Protein AF-A0A8J7TK59-F1 (afdb_monomer)

pLDDT: mean 72.71, std 17.22, range [33.66, 96.94]

Radius of gyration: 36.82 Å; Cα contacts (8 Å, |Δi|>4): 904; chains: 1; bounding box: 56×66×122 Å

Secondary structure (DSSP, 8-state):
-HHHHHHHHHHHHHHHHHHHTTS-GGG------EEEEEETTS-BSS-S-BSEE---BTTEEEEEEES-EEE-GGG-EEE-S-EEEEEEETTS-B----SSPBPS--BTTEEEEEETTEEEEEETTS-EEEEEEESEE---BTTEEEEEEESS--SSSSS--TTTEEEEEEETT--EEEEEEES-BPPPBTTEEEEEETTEEEEEETT--EEEEEEES-B---BTTEEEETTEEEETT--EEEETT-TTBPPPBTTBEEEEETTEEEEE-TT--B-S--BSEEPPPBTTEEEEEETTEEEEEETTS-EEEEEEESEEPPPBTTEEEEE-TTS-EEEEETT--EEEE---TTEEEEETTEEEEEESHHHHHHHHHHHHHHHHHHHHHHHHHHHHHHHHH---HHHHHHHHHHHHHHHHHHSS---S-THHHHHHHHHHHHHHHHHHHHHHHTT-HHHHHHHHHHHHHH-

Solvent-accessible surface area (backbone atoms only — not comparable to full-atom values): 25624 Å² total; per-residue (Å²): 109,72,70,60,53,54,49,51,52,53,48,50,51,54,53,49,55,55,50,64,75,60,62,72,76,86,81,65,87,78,89,62,48,29,22,20,40,28,35,61,81,69,50,68,43,36,69,72,66,22,69,42,65,53,47,47,54,92,60,33,18,51,34,32,32,65,76,29,85,40,64,57,59,99,81,42,74,41,74,66,52,72,67,28,37,32,38,30,39,84,74,38,50,76,38,38,88,40,86,46,59,63,50,89,58,63,27,90,67,34,31,42,34,48,53,96,80,16,29,23,32,24,38,64,82,50,48,73,62,26,74,58,76,26,59,41,71,48,51,42,27,90,68,33,21,46,36,25,46,56,89,64,89,64,86,88,57,82,74,88,54,73,87,68,20,29,28,24,28,23,38,85,76,58,49,75,61,25,71,68,73,30,64,41,68,53,66,41,27,95,62,34,21,42,33,42,47,96,83,15,37,20,30,23,38,80,75,55,50,76,62,27,76,55,74,30,82,45,74,53,69,46,38,88,66,30,28,48,37,69,66,17,35,20,40,82,74,59,50,77,77,41,60,35,90,58,70,49,51,50,76,56,29,89,59,26,27,41,35,55,55,97,82,24,28,27,42,23,40,82,83,68,45,76,47,36,71,75,24,71,38,64,53,70,43,33,94,62,30,22,36,34,24,54,96,78,19,23,22,30,25,37,86,65,46,47,75,60,27,72,61,62,18,64,41,68,48,70,46,39,97,69,32,27,47,33,24,39,81,89,68,50,42,28,33,21,39,84,70,59,49,76,74,31,71,62,81,58,99,48,66,38,52,75,28,83,59,33,24,32,36,59,42,63,68,62,67,56,52,60,45,49,55,54,47,66,64,48,51,56,57,55,50,50,53,52,49,50,51,53,50,53,54,48,57,72,73,51,84,56,67,69,62,48,54,57,49,51,56,48,54,52,50,50,50,55,63,68,64,52,79,88,79,83,62,82,62,58,64,56,54,48,50,46,56,69,57,59,62,48,52,52,60,53,50,49,56,54,51,66,66,37,68,70,50,47,52,52,50,51,56,51,50,70,71,69,112

Structure (mmCIF, N/CA/C/O backbone):
data_AF-A0A8J7TK59-F1
#
_entry.id   AF-A0A8J7TK59-F1
#
loop_
_atom_site.group_PDB
_atom_site.id
_atom_site.type_symbol
_atom_site.label_atom_id
_atom_site.label_alt_id
_atom_site.label_comp_id
_atom_site.label_asym_id
_atom_site.label_entity_id
_atom_site.label_seq_id
_atom_site.pdbx_PDB_ins_code
_atom_site.Cartn_x
_atom_site.Cartn_y
_atom_site.Cartn_z
_atom_site.occupancy
_atom_site.B_iso_or_equiv
_atom_site.auth_seq_id
_atom_site.auth_comp_id
_atom_site.auth_asym_id
_atom_site.auth_atom_id
_atom_site.pdbx_PDB_model_num
ATOM 1 N N . MET A 1 1 ? 12.056 44.825 66.650 1.00 43.44 1 MET A N 1
ATOM 2 C CA . MET A 1 1 ? 11.332 45.391 65.487 1.00 43.44 1 MET A CA 1
ATOM 3 C C . MET A 1 1 ? 11.874 44.882 64.151 1.00 43.44 1 MET A C 1
ATOM 5 O O . MET A 1 1 ? 11.138 44.172 63.486 1.00 43.44 1 MET A O 1
ATOM 9 N N . LYS A 1 2 ? 13.148 45.125 63.789 1.00 44.06 2 LYS A N 1
ATOM 10 C CA . LYS A 1 2 ? 13.740 44.649 62.512 1.00 44.06 2 LYS A CA 1
ATOM 11 C C . LYS A 1 2 ? 13.601 43.130 62.284 1.00 44.06 2 LYS A C 1
ATOM 13 O O . LYS A 1 2 ? 13.221 42.706 61.205 1.00 44.06 2 LYS A O 1
ATOM 18 N N . LEU A 1 3 ? 13.799 42.335 63.336 1.00 49.69 3 LEU A N 1
ATOM 19 C CA . LEU A 1 3 ? 13.636 40.874 63.327 1.00 49.69 3 LEU A CA 1
ATOM 20 C C . LEU A 1 3 ? 12.221 40.398 62.946 1.00 49.69 3 LEU A C 1
ATOM 22 O O . LEU A 1 3 ? 12.056 39.435 62.210 1.00 49.69 3 LEU A O 1
ATOM 26 N N . VAL A 1 4 ? 11.203 41.083 63.474 1.00 52.66 4 VAL A N 1
ATOM 27 C CA . VAL A 1 4 ? 9.786 40.732 63.289 1.00 52.66 4 VAL A CA 1
ATOM 28 C C . VAL A 1 4 ? 9.344 41.085 61.871 1.00 52.66 4 VAL A C 1
ATOM 30 O O . VAL A 1 4 ? 8.589 40.338 61.262 1.00 52.66 4 VAL A O 1
ATOM 33 N N . LEU A 1 5 ? 9.874 42.181 61.320 1.00 51.56 5 LEU A N 1
ATOM 34 C CA . LEU A 1 5 ? 9.597 42.608 59.951 1.00 51.56 5 LEU A CA 1
ATOM 35 C C . LEU A 1 5 ? 10.184 41.633 58.916 1.00 51.56 5 LEU A C 1
ATOM 37 O O . LEU A 1 5 ? 9.492 41.234 57.986 1.00 51.56 5 LEU A O 1
ATOM 41 N N . VAL A 1 6 ? 11.434 41.198 59.119 1.00 54.28 6 VAL A N 1
ATOM 42 C CA . VAL A 1 6 ? 12.092 40.185 58.271 1.00 54.28 6 VAL A CA 1
ATOM 43 C C . VAL A 1 6 ? 11.335 38.857 58.324 1.00 54.28 6 VAL A C 1
ATOM 45 O O . VAL A 1 6 ? 11.141 38.214 57.296 1.00 54.28 6 VAL A O 1
ATOM 48 N N . PHE A 1 7 ? 10.840 38.479 59.504 1.00 57.12 7 PHE A N 1
ATOM 49 C CA . PHE A 1 7 ? 10.027 37.279 59.673 1.00 57.12 7 PHE A CA 1
ATOM 50 C C . PHE A 1 7 ? 8.679 37.367 58.940 1.00 57.12 7 PHE A C 1
ATOM 52 O O . PHE A 1 7 ? 8.308 36.432 58.236 1.00 57.12 7 PHE A O 1
ATOM 59 N N . CYS A 1 8 ? 7.979 38.503 59.032 1.00 55.12 8 CYS A N 1
ATOM 60 C CA . CYS A 1 8 ? 6.716 38.708 58.315 1.00 55.12 8 CYS A CA 1
ATOM 61 C C . CYS A 1 8 ? 6.911 38.669 56.792 1.00 55.12 8 CYS A C 1
ATOM 63 O O . CYS A 1 8 ? 6.083 38.096 56.092 1.00 55.12 8 CYS A O 1
ATOM 65 N N . LEU A 1 9 ? 8.020 39.215 56.281 1.00 54.69 9 LEU A N 1
ATOM 66 C CA . LEU A 1 9 ? 8.348 39.190 54.852 1.00 54.69 9 LEU A CA 1
ATOM 67 C C . LEU A 1 9 ? 8.681 37.778 54.353 1.00 54.69 9 LEU A C 1
ATOM 69 O O . LEU A 1 9 ? 8.160 37.361 53.322 1.00 54.69 9 LEU A O 1
ATOM 73 N N . LEU A 1 10 ? 9.488 37.017 55.101 1.00 54.06 10 LEU A N 1
ATOM 74 C CA . LEU A 1 10 ? 9.803 35.620 54.771 1.00 54.06 10 LEU A CA 1
ATOM 75 C C . LEU A 1 10 ? 8.553 34.732 54.800 1.00 54.06 10 LEU A C 1
ATOM 77 O O . LEU A 1 10 ? 8.384 33.871 53.940 1.00 54.06 10 LEU A O 1
ATOM 81 N N . PHE A 1 11 ? 7.651 34.963 55.755 1.00 55.38 11 PHE A N 1
ATOM 82 C CA . PHE A 1 11 ? 6.410 34.202 55.874 1.00 55.38 11 PHE A CA 1
ATOM 83 C C . PHE A 1 11 ? 5.372 34.585 54.808 1.00 55.38 11 PHE A C 1
ATOM 85 O O . PHE A 1 11 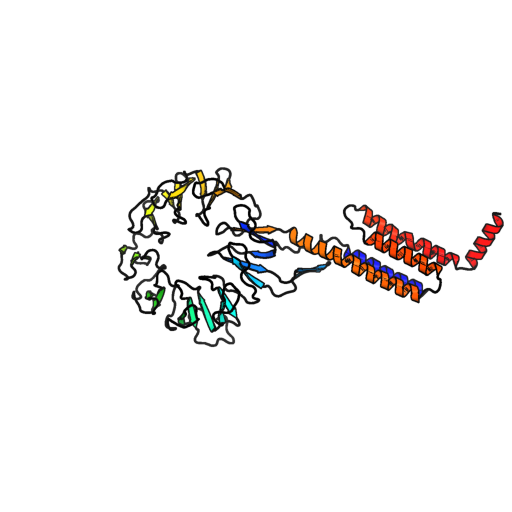? 4.683 33.712 54.276 1.00 55.38 11 PHE A O 1
ATOM 92 N N . PHE A 1 12 ? 5.287 35.869 54.445 1.00 54.84 12 PHE A N 1
ATOM 93 C CA . PHE A 1 12 ? 4.460 36.329 53.328 1.00 54.84 12 PHE A CA 1
ATOM 94 C C . PHE A 1 12 ? 4.960 35.746 52.004 1.00 54.84 12 PHE A C 1
ATOM 96 O O . PHE A 1 12 ? 4.158 35.276 51.198 1.00 54.84 12 PHE A O 1
ATOM 103 N N . TRP A 1 13 ? 6.281 35.688 51.813 1.00 53.78 13 TRP A N 1
ATOM 104 C CA . TRP A 1 13 ? 6.897 35.026 50.667 1.00 53.78 13 TRP A CA 1
ATOM 105 C C . TRP A 1 13 ? 6.567 33.525 50.639 1.00 53.78 13 TRP A C 1
ATOM 107 O O . TRP A 1 13 ? 6.050 33.037 49.637 1.00 53.78 13 TRP A O 1
ATOM 117 N N . TYR A 1 14 ? 6.731 32.813 51.759 1.00 57.09 14 TYR A N 1
ATOM 118 C CA . TYR A 1 14 ? 6.388 31.388 51.878 1.00 57.09 14 TYR A CA 1
ATOM 119 C C . TYR A 1 14 ? 4.900 31.099 51.596 1.00 57.09 14 TYR A C 1
ATOM 121 O O . TYR A 1 14 ? 4.562 30.174 50.853 1.00 57.09 14 TYR A O 1
ATOM 129 N N . SER A 1 15 ? 3.996 31.924 52.129 1.00 53.66 15 SER A N 1
ATOM 130 C CA . SER A 1 15 ? 2.544 31.784 51.931 1.00 53.66 15 SER A CA 1
ATOM 131 C C . SER A 1 15 ? 2.112 32.122 50.499 1.00 53.66 15 SER A C 1
ATOM 133 O O . SER A 1 15 ? 1.221 31.480 49.948 1.00 53.66 15 SER A O 1
ATOM 135 N N . SER A 1 16 ? 2.770 33.093 49.861 1.00 54.03 16 SER A N 1
ATOM 136 C CA . SER A 1 16 ? 2.490 33.474 48.470 1.00 54.03 16 SER A CA 1
ATOM 137 C C . SER A 1 16 ? 2.977 32.412 47.485 1.00 54.03 16 SER A C 1
ATOM 139 O O . SER A 1 16 ? 2.253 32.057 46.559 1.00 54.03 16 SER A O 1
ATOM 141 N N . VAL A 1 17 ? 4.169 31.846 47.713 1.00 53.25 17 VAL A N 1
ATOM 142 C CA . VAL A 1 17 ? 4.725 30.755 46.896 1.00 53.25 17 VAL A CA 1
ATOM 143 C C . VAL A 1 17 ? 3.859 29.497 47.009 1.00 53.25 17 VAL A C 1
ATOM 145 O O . VAL A 1 17 ? 3.534 28.880 45.999 1.00 53.25 17 VAL A O 1
ATOM 148 N N . THR A 1 18 ? 3.408 29.144 48.214 1.00 54.31 18 THR A N 1
ATOM 149 C CA . THR A 1 18 ? 2.522 27.983 48.420 1.00 54.31 18 THR A CA 1
ATOM 150 C C . THR A 1 18 ? 1.112 28.184 47.850 1.00 54.31 18 THR A C 1
ATOM 152 O O . THR A 1 18 ? 0.514 27.218 47.377 1.00 54.31 18 THR A O 1
ATOM 155 N N . ALA A 1 19 ? 0.592 29.417 47.825 1.00 51.59 19 ALA A N 1
ATOM 156 C CA . ALA A 1 19 ? -0.674 29.747 47.165 1.00 51.59 19 ALA A CA 1
ATOM 157 C C . ALA A 1 19 ? -0.572 29.710 45.627 1.00 51.59 19 ALA A C 1
ATOM 159 O O . ALA A 1 19 ? -1.457 29.159 44.975 1.00 51.59 19 ALA A O 1
ATOM 160 N N . LEU A 1 20 ? 0.524 30.220 45.048 1.00 48.91 20 LEU A N 1
ATOM 161 C CA . LEU A 1 20 ? 0.824 30.126 43.610 1.00 48.91 20 LEU A CA 1
ATOM 162 C C . LEU A 1 20 ? 0.956 28.671 43.139 1.00 48.91 20 LEU A C 1
ATOM 164 O O . LEU A 1 20 ? 0.473 28.329 42.065 1.00 48.91 20 LEU A O 1
ATOM 168 N N . LEU A 1 21 ? 1.534 27.800 43.971 1.00 48.62 21 LEU A N 1
ATOM 169 C CA . LEU A 1 21 ? 1.626 26.358 43.710 1.00 48.62 21 LEU A CA 1
ATOM 170 C C . LEU A 1 21 ? 0.269 25.622 43.785 1.00 48.62 21 LEU A C 1
ATOM 172 O O . LEU A 1 21 ? 0.202 24.462 43.389 1.00 48.62 21 LEU A O 1
ATOM 176 N N . ARG A 1 22 ? -0.804 26.259 44.289 1.00 47.47 22 ARG A N 1
ATOM 177 C CA . ARG A 1 22 ? -2.149 25.668 44.459 1.00 47.47 22 ARG A CA 1
ATOM 178 C C . ARG A 1 22 ? -3.231 26.255 43.543 1.00 47.47 22 ARG A C 1
ATOM 180 O O . ARG A 1 22 ? -4.378 25.818 43.644 1.00 47.47 22 ARG A O 1
ATOM 187 N N . VAL A 1 23 ? -2.918 27.216 42.665 1.00 42.31 23 VAL A N 1
ATOM 188 C CA . VAL A 1 23 ? -3.900 27.698 41.675 1.00 42.31 23 VAL A CA 1
ATOM 189 C C . VAL A 1 23 ? -4.293 26.512 40.785 1.00 42.31 23 VAL A C 1
ATOM 191 O O . VAL A 1 23 ? -3.411 25.889 40.191 1.00 42.31 23 VAL A O 1
ATOM 194 N N . PRO A 1 24 ? -5.585 26.140 40.718 1.00 42.38 24 PRO A N 1
ATOM 195 C CA . PRO A 1 24 ? -6.001 24.952 39.994 1.00 42.38 24 PRO A CA 1
ATOM 196 C C . PRO A 1 24 ? -5.678 25.111 38.507 1.00 42.38 24 PRO A C 1
ATOM 198 O O . PRO A 1 24 ? -5.988 26.135 37.900 1.00 42.38 24 PRO A O 1
ATOM 201 N N . TYR A 1 25 ? -5.105 24.050 37.936 1.00 41.88 25 TYR A N 1
ATOM 202 C CA . TYR A 1 25 ? -4.754 23.804 36.527 1.00 41.88 25 TYR A CA 1
ATOM 203 C C . TYR A 1 25 ? -5.857 24.100 35.479 1.00 41.88 25 TYR A C 1
ATOM 205 O O . TYR A 1 25 ? -5.660 23.856 34.294 1.00 41.88 25 TYR A O 1
ATOM 213 N N . ALA A 1 26 ? -7.014 24.635 35.873 1.00 36.47 26 ALA A N 1
ATOM 214 C CA . ALA A 1 26 ? -8.166 24.900 35.014 1.00 36.47 26 ALA A CA 1
ATOM 215 C C . ALA A 1 26 ? -7.956 26.032 33.984 1.00 36.47 26 ALA A C 1
ATOM 217 O O . ALA A 1 26 ? -8.825 26.239 33.144 1.00 36.47 26 ALA A O 1
ATOM 218 N N . LEU A 1 27 ? -6.835 26.763 34.030 1.00 33.66 27 LEU A N 1
ATOM 219 C CA . LEU A 1 27 ? -6.579 27.925 33.165 1.00 33.66 27 LEU A CA 1
ATOM 220 C C . LEU A 1 27 ? -5.544 27.704 32.049 1.00 33.66 27 LEU A C 1
ATOM 222 O O . LEU A 1 27 ? -5.349 28.614 31.250 1.00 33.66 27 LEU A O 1
ATOM 226 N N . TYR A 1 28 ? -4.918 26.526 31.934 1.00 38.47 28 TYR A N 1
ATOM 227 C CA . TYR A 1 28 ? -3.911 26.281 30.892 1.00 38.47 28 TYR A CA 1
ATOM 228 C C . TYR A 1 28 ? -4.247 25.059 30.032 1.00 38.47 28 TYR A C 1
ATOM 230 O O . TYR A 1 28 ? -4.116 23.907 30.445 1.00 38.47 28 TYR A O 1
ATOM 238 N N . SER A 1 29 ? -4.688 25.337 28.803 1.00 37.12 29 SER A N 1
ATOM 239 C CA . SER A 1 29 ? -4.920 24.349 27.754 1.00 37.12 29 SER A CA 1
ATOM 240 C C . SER A 1 29 ? -3.587 23.866 27.168 1.00 37.12 29 SER A C 1
ATOM 242 O O . SER A 1 29 ? -3.013 24.527 26.303 1.00 37.12 29 SER A O 1
ATOM 244 N N . ALA A 1 30 ? -3.110 22.695 27.586 1.00 43.00 30 ALA A N 1
ATOM 245 C CA . ALA A 1 30 ? -2.263 21.875 26.723 1.00 43.00 30 ALA A CA 1
ATOM 246 C C . ALA A 1 30 ? -3.209 20.991 25.901 1.00 43.00 30 ALA A C 1
ATOM 248 O O . ALA A 1 30 ? -3.801 20.038 26.399 1.00 43.00 30 ALA A O 1
ATOM 249 N N . ASN A 1 31 ? -3.449 21.408 24.664 1.00 44.69 31 ASN A N 1
ATOM 250 C CA . ASN A 1 31 ? -4.482 20.900 23.769 1.00 44.69 31 ASN A CA 1
ATOM 251 C C . ASN A 1 31 ? -4.039 19.607 23.057 1.00 44.69 31 ASN A C 1
ATOM 253 O O . ASN A 1 31 ? -4.184 19.492 21.844 1.00 44.69 31 ASN A O 1
ATOM 257 N N . GLU A 1 32 ? -3.427 18.659 23.766 1.00 55.81 32 GLU A N 1
ATOM 258 C CA . GLU A 1 32 ? -2.645 17.607 23.108 1.00 55.81 32 GLU A CA 1
ATOM 259 C C . GLU A 1 32 ? -3.123 16.209 23.514 1.00 55.81 32 GLU A C 1
ATOM 261 O O . GLU A 1 32 ? -3.027 15.789 24.666 1.00 55.81 32 GLU A O 1
ATOM 266 N N . ASN A 1 33 ? -3.694 15.509 22.534 1.00 67.06 33 ASN A N 1
ATOM 267 C CA . ASN A 1 33 ? -4.058 14.101 22.610 1.00 67.06 33 ASN A CA 1
ATOM 268 C C . ASN A 1 33 ? -2.782 13.247 22.626 1.00 67.06 33 ASN A C 1
ATOM 270 O O . ASN A 1 33 ? -1.938 13.417 21.748 1.00 67.06 33 ASN A O 1
ATOM 274 N N . LEU A 1 34 ? -2.667 12.295 23.557 1.00 73.44 34 LEU A N 1
ATOM 275 C CA . LEU A 1 34 ? -1.731 11.183 23.381 1.00 73.44 34 LEU A CA 1
ATOM 276 C C . LEU A 1 34 ? -2.402 10.114 22.529 1.00 73.44 34 LEU A C 1
ATOM 278 O O . LEU A 1 34 ? -3.575 9.804 22.742 1.00 73.44 34 LEU A O 1
ATOM 282 N N . TYR A 1 35 ? -1.651 9.542 21.597 1.00 78.69 35 TYR A N 1
ATOM 283 C CA . TYR A 1 35 ? -2.117 8.493 20.703 1.00 78.69 35 TYR A CA 1
ATOM 284 C C . TYR A 1 35 ? -1.553 7.130 21.108 1.00 78.69 35 TYR A C 1
ATOM 286 O O . TYR A 1 35 ? -0.408 7.006 21.561 1.00 78.69 35 TYR A O 1
ATOM 294 N N . ALA A 1 36 ? -2.373 6.104 20.914 1.00 80.56 36 ALA A N 1
ATOM 295 C CA . ALA A 1 36 ? -2.011 4.695 20.968 1.00 80.56 36 ALA A CA 1
ATOM 296 C C . ALA A 1 36 ? -2.589 3.978 19.749 1.00 80.56 36 ALA A C 1
ATOM 298 O O . ALA A 1 36 ? -3.658 4.349 19.269 1.00 80.56 36 ALA A O 1
ATOM 299 N N . TYR A 1 37 ? -1.930 2.920 19.291 1.00 82.69 37 TYR A N 1
ATOM 300 C CA . TYR A 1 37 ? -2.506 2.036 18.292 1.00 82.69 37 TYR A CA 1
ATOM 301 C C . TYR A 1 37 ? -3.281 0.910 18.947 1.00 82.69 37 TYR A C 1
ATOM 303 O O . TYR A 1 37 ? -2.806 0.225 19.861 1.00 82.69 37 TYR A O 1
ATOM 311 N N . LYS A 1 38 ? -4.483 0.709 18.428 1.00 80.56 38 LYS A N 1
ATOM 312 C CA . LYS A 1 38 ? -5.395 -0.343 18.833 1.00 80.56 38 LYS A CA 1
ATOM 313 C C . LYS A 1 38 ? -5.768 -1.143 17.596 1.00 80.56 38 LYS A C 1
ATOM 315 O O . LYS A 1 38 ? -6.067 -0.582 16.542 1.00 80.56 38 LYS A O 1
ATOM 320 N N . ARG A 1 39 ? -5.720 -2.465 17.709 1.00 76.62 39 ARG A N 1
ATOM 321 C CA . 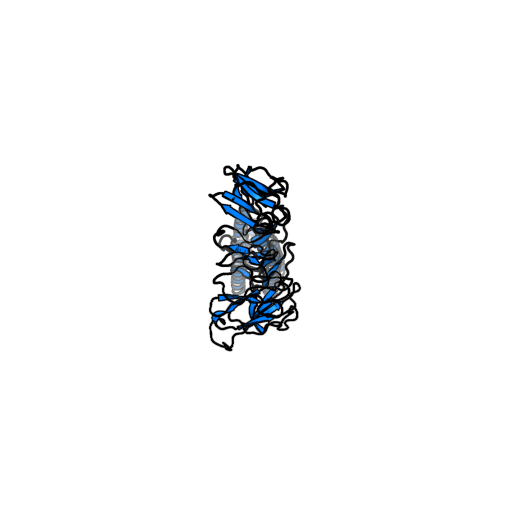ARG A 1 39 ? -6.294 -3.343 16.695 1.00 76.62 39 ARG A CA 1
ATOM 322 C C . ARG A 1 39 ? -7.807 -3.265 16.769 1.00 76.62 39 ARG A C 1
ATOM 324 O O . ARG A 1 39 ? -8.392 -3.019 17.822 1.00 76.62 39 ARG A O 1
ATOM 331 N N . ILE A 1 40 ? -8.450 -3.515 15.639 1.00 71.00 40 ILE A N 1
ATOM 332 C CA . ILE A 1 40 ? -9.912 -3.500 15.551 1.00 71.00 40 ILE A CA 1
ATOM 333 C C . ILE A 1 40 ? -10.575 -4.580 16.429 1.00 71.00 40 ILE A C 1
ATOM 335 O O . ILE A 1 40 ? -11.723 -4.417 16.830 1.00 71.00 40 ILE A O 1
ATOM 339 N N . ASP A 1 41 ? -9.855 -5.640 16.804 1.00 66.25 41 ASP A N 1
ATOM 340 C CA . ASP A 1 41 ? -10.300 -6.628 17.802 1.00 66.25 41 ASP A CA 1
ATOM 341 C C . ASP A 1 41 ? -10.348 -6.080 19.248 1.00 66.25 41 ASP A C 1
ATOM 343 O O . ASP A 1 41 ? -10.821 -6.757 20.159 1.00 66.25 41 ASP A O 1
ATOM 347 N N . GLY A 1 42 ? -9.890 -4.845 19.463 1.00 69.31 42 GLY A N 1
ATOM 348 C CA . GLY A 1 42 ? -9.869 -4.171 20.753 1.00 69.31 42 GLY A CA 1
ATOM 349 C C . GLY A 1 42 ? -8.528 -4.242 21.484 1.00 69.31 42 GLY A C 1
ATOM 350 O O . GLY A 1 42 ? -8.370 -3.556 22.497 1.00 69.31 42 GLY A O 1
ATOM 351 N N . GLN A 1 43 ? -7.556 -5.018 20.994 1.00 77.19 43 GLN A N 1
ATOM 352 C CA . GLN A 1 43 ? -6.251 -5.167 21.633 1.00 77.19 43 GLN A CA 1
ATOM 353 C C . GLN A 1 43 ? -5.379 -3.924 21.406 1.00 77.19 43 GLN A C 1
ATOM 355 O O . GLN A 1 43 ? -5.132 -3.512 20.273 1.00 77.19 43 GLN A O 1
ATOM 360 N N . PHE A 1 44 ? -4.855 -3.341 22.486 1.00 78.94 44 PHE A N 1
ATOM 361 C CA . PHE A 1 44 ? -3.836 -2.296 22.380 1.00 78.94 44 PHE A CA 1
ATOM 362 C C . PHE A 1 44 ? -2.507 -2.899 21.923 1.00 78.94 44 PHE A C 1
ATOM 364 O O . PHE A 1 44 ? -1.988 -3.818 22.555 1.00 78.94 44 PHE A O 1
ATOM 371 N N . LEU A 1 45 ? -1.960 -2.355 20.837 1.00 79.0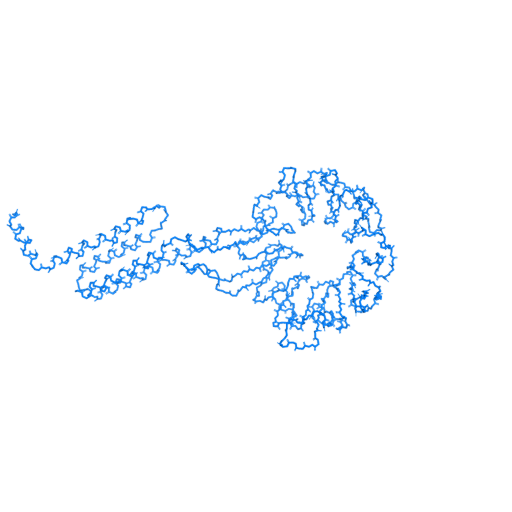6 45 LEU A N 1
ATOM 372 C CA . LEU A 1 45 ? -0.622 -2.681 20.343 1.00 79.06 45 LEU A CA 1
ATOM 373 C C . LEU A 1 45 ? 0.438 -1.861 21.067 1.00 79.06 45 LEU A C 1
ATOM 375 O O . LEU A 1 45 ? 1.522 -2.350 21.370 1.00 79.06 45 LEU A O 1
ATOM 379 N N . THR A 1 46 ? 0.113 -0.605 21.364 1.00 76.88 46 THR A N 1
ATOM 380 C CA . THR A 1 46 ? 1.028 0.322 22.019 1.00 76.88 46 THR A CA 1
ATOM 381 C C . THR A 1 46 ? 0.355 1.003 23.205 1.00 76.88 46 THR A C 1
ATOM 383 O O . THR A 1 46 ? -0.862 1.197 23.202 1.00 76.88 46 THR A O 1
ATOM 386 N N . PRO A 1 47 ? 1.127 1.433 24.215 1.00 75.62 47 PRO A N 1
ATOM 387 C CA . PRO A 1 47 ? 0.620 2.363 25.215 1.00 75.62 47 PRO A CA 1
ATOM 388 C C . PRO A 1 47 ? 0.375 3.757 24.602 1.00 75.62 47 PRO A C 1
ATOM 390 O O . PRO A 1 47 ? 0.850 4.060 23.506 1.00 75.62 47 PRO A O 1
ATOM 393 N N . PHE A 1 48 ? -0.344 4.620 25.325 1.00 72.31 48 PHE A N 1
ATOM 394 C CA . PHE A 1 48 ? -0.572 6.026 24.961 1.00 72.31 48 PHE A CA 1
ATOM 395 C C . PHE A 1 48 ? 0.690 6.857 25.200 1.00 72.31 48 PHE A C 1
ATOM 397 O O . PHE A 1 48 ? 0.872 7.431 26.272 1.00 72.31 48 PHE A O 1
ATOM 404 N N . ILE A 1 49 ? 1.593 6.871 24.221 1.00 71.00 49 ILE A N 1
ATOM 405 C CA . ILE A 1 49 ? 2.913 7.512 24.348 1.00 71.00 49 ILE A CA 1
ATOM 406 C C . ILE A 1 49 ? 3.297 8.379 23.148 1.00 71.00 49 ILE A C 1
ATOM 408 O O . ILE A 1 49 ? 4.379 8.966 23.166 1.00 71.00 49 ILE A O 1
ATOM 412 N N . TYR A 1 50 ? 2.463 8.432 22.108 1.00 74.75 50 TYR A N 1
ATOM 413 C CA . TYR A 1 50 ? 2.772 9.153 20.876 1.00 74.75 50 TYR A CA 1
ATOM 414 C C . TYR A 1 50 ? 2.075 10.506 20.837 1.00 74.75 50 TYR A C 1
ATOM 416 O O . TYR A 1 50 ? 0.905 10.624 21.189 1.00 74.75 50 TYR A O 1
ATOM 424 N N . ASP A 1 51 ? 2.797 11.515 20.366 1.00 71.81 51 ASP A N 1
ATOM 425 C CA . ASP A 1 51 ? 2.293 12.875 20.169 1.00 71.81 51 ASP A CA 1
ATOM 426 C C . ASP A 1 51 ? 1.558 13.024 18.830 1.00 71.81 51 ASP A C 1
ATOM 428 O O . ASP A 1 51 ? 0.683 13.873 18.670 1.00 71.81 51 ASP A O 1
ATOM 432 N N . ARG A 1 52 ? 1.926 12.186 17.857 1.00 74.81 52 ARG A N 1
ATOM 433 C CA . ARG A 1 52 ? 1.281 12.042 16.552 1.00 74.81 52 ARG A CA 1
ATOM 434 C C . ARG A 1 52 ? 1.347 10.577 16.136 1.00 74.81 52 ARG A C 1
ATOM 436 O O . ARG A 1 52 ? 2.383 9.939 16.331 1.00 74.81 52 ARG A O 1
ATOM 443 N N . ALA A 1 53 ? 0.256 10.086 15.563 1.00 76.69 53 ALA A N 1
ATOM 444 C CA . ALA A 1 53 ? 0.129 8.744 15.017 1.00 76.69 53 ALA A CA 1
ATOM 445 C C . ALA A 1 53 ? -0.522 8.826 13.632 1.00 76.69 53 ALA A C 1
ATOM 447 O O . ALA A 1 53 ? -1.679 9.242 13.516 1.00 76.69 53 ALA A O 1
ATOM 448 N N . ASP A 1 54 ? 0.232 8.468 12.596 1.00 78.25 54 ASP A N 1
ATOM 449 C CA . ASP A 1 54 ? -0.261 8.435 11.221 1.00 78.25 54 ASP A CA 1
ATOM 450 C C . ASP A 1 54 ? -0.930 7.082 10.902 1.00 78.25 54 ASP A C 1
ATOM 452 O O . ASP A 1 54 ? -0.984 6.167 11.723 1.00 78.25 54 ASP A O 1
ATOM 456 N N . LYS A 1 55 ? -1.514 6.952 9.708 1.00 75.31 55 LYS A N 1
ATOM 457 C CA . LYS A 1 55 ? -2.116 5.684 9.266 1.00 75.31 55 LYS A CA 1
ATOM 458 C C . LYS A 1 55 ? -1.030 4.633 8.998 1.00 75.31 55 LYS A C 1
ATOM 460 O O . LYS A 1 55 ? 0.050 4.967 8.514 1.00 75.31 55 LYS A O 1
ATOM 465 N N . PHE A 1 56 ? -1.345 3.362 9.225 1.00 68.56 56 PHE A N 1
ATOM 466 C CA . PHE A 1 56 ? -0.519 2.249 8.756 1.00 68.56 56 PHE A CA 1
ATOM 467 C C . PHE A 1 56 ? -0.489 2.177 7.221 1.00 68.56 56 PHE A C 1
ATOM 469 O O . PHE A 1 56 ? -1.529 2.310 6.565 1.00 68.56 56 PHE A O 1
ATOM 476 N N . SER A 1 57 ? 0.702 1.966 6.667 1.00 60.97 57 SER A N 1
ATOM 477 C CA . SER A 1 57 ? 0.974 1.723 5.252 1.00 60.97 57 SER A CA 1
ATOM 478 C C . SER A 1 57 ? 2.095 0.690 5.130 1.00 60.97 57 SER A C 1
ATOM 480 O O . SER A 1 57 ? 3.179 0.870 5.686 1.00 60.97 57 SER A O 1
ATOM 482 N N . LYS A 1 58 ? 1.834 -0.404 4.411 1.00 63.06 58 LYS A N 1
ATOM 483 C CA . LYS A 1 58 ? 2.761 -1.528 4.206 1.00 63.06 58 LYS A CA 1
ATOM 484 C C . LYS A 1 58 ? 3.285 -2.126 5.525 1.00 63.06 58 LYS A C 1
ATOM 486 O O . LYS A 1 58 ? 4.434 -2.554 5.595 1.00 63.06 58 LYS A O 1
ATOM 491 N N . GLY A 1 59 ? 2.455 -2.176 6.569 1.00 64.56 59 GLY A N 1
ATOM 492 C CA . GLY A 1 59 ? 2.806 -2.756 7.870 1.00 64.56 59 GLY A CA 1
ATOM 493 C C . GLY A 1 59 ? 3.509 -1.811 8.848 1.00 64.56 59 GLY A C 1
ATOM 494 O O . GLY A 1 59 ? 3.867 -2.252 9.945 1.00 64.56 59 GLY A O 1
ATOM 495 N N . PHE A 1 60 ? 3.677 -0.533 8.492 1.00 68.06 60 PHE A N 1
ATOM 496 C CA . PHE A 1 60 ? 4.331 0.473 9.328 1.00 68.06 60 PHE A CA 1
ATOM 497 C C . PHE A 1 60 ? 3.478 1.729 9.469 1.00 68.06 60 PHE A C 1
ATOM 499 O O . PHE A 1 60 ? 2.804 2.134 8.528 1.00 68.06 60 PHE A O 1
ATOM 506 N N . ALA A 1 61 ? 3.554 2.383 10.624 1.00 70.31 61 ALA A N 1
ATOM 507 C CA . ALA A 1 61 ? 2.990 3.712 10.815 1.00 70.31 61 ALA A CA 1
ATOM 508 C C . ALA A 1 61 ? 4.036 4.661 11.387 1.00 70.31 61 ALA A C 1
ATOM 510 O O . ALA A 1 61 ? 4.717 4.334 12.365 1.00 70.31 61 ALA A O 1
ATOM 511 N N . HIS A 1 62 ? 4.154 5.837 10.777 1.00 73.88 62 HIS A N 1
ATOM 512 C CA . HIS A 1 62 ? 5.001 6.897 11.292 1.00 73.88 62 HIS A CA 1
ATOM 513 C C . HIS A 1 62 ? 4.404 7.455 12.592 1.00 73.88 62 HIS A C 1
ATOM 515 O O . HIS A 1 62 ? 3.188 7.608 12.758 1.00 73.88 62 HIS A O 1
ATOM 521 N N . VAL A 1 63 ? 5.280 7.708 13.556 1.00 74.75 63 VAL A N 1
ATOM 522 C CA . VAL A 1 63 ? 4.934 8.235 14.869 1.00 74.75 63 VAL 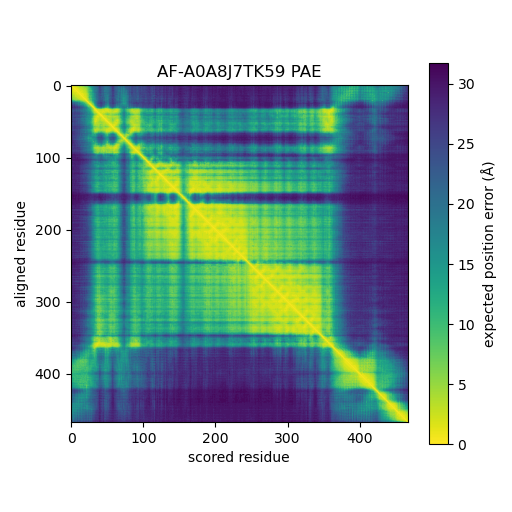A CA 1
ATOM 523 C C . VAL A 1 63 ? 5.968 9.250 15.320 1.00 74.75 63 VAL A C 1
ATOM 525 O O . VAL A 1 63 ? 7.155 9.156 15.005 1.00 74.75 63 VAL A O 1
ATOM 528 N N . CYS A 1 64 ? 5.519 10.190 16.144 1.00 73.81 64 CYS A N 1
ATOM 529 C CA . CYS A 1 64 ? 6.407 11.121 16.823 1.00 73.81 64 CYS A CA 1
ATOM 530 C C . CYS A 1 64 ? 6.270 10.980 18.338 1.00 73.81 64 CYS A C 1
ATOM 532 O O . CYS A 1 64 ? 5.157 10.864 18.865 1.00 73.81 64 CYS A O 1
ATOM 534 N N . ARG A 1 65 ? 7.411 10.983 19.035 1.00 72.38 65 ARG A N 1
ATOM 535 C CA . ARG A 1 65 ? 7.474 10.943 20.498 1.00 72.38 65 ARG A CA 1
ATOM 536 C C . ARG A 1 65 ? 8.494 11.942 21.039 1.00 72.38 65 ARG A C 1
ATOM 538 O O . ARG A 1 65 ? 9.666 11.924 20.661 1.00 72.38 65 ARG A O 1
ATOM 545 N N . SER A 1 66 ? 8.062 12.751 21.999 1.00 63.12 66 SER A N 1
ATOM 546 C CA . SER A 1 66 ? 8.928 13.631 22.789 1.00 63.12 66 SER A CA 1
ATOM 547 C C . SER A 1 66 ? 9.721 12.831 23.844 1.00 63.12 66 SER A C 1
ATOM 549 O O . SER A 1 66 ? 9.152 11.991 24.544 1.00 63.12 66 SER A O 1
ATOM 551 N N . GLU A 1 67 ? 11.034 13.076 23.979 1.00 53.47 67 GLU A N 1
ATOM 552 C CA . GLU A 1 67 ? 11.903 12.377 24.954 1.00 53.47 67 GLU A CA 1
ATOM 553 C C . GLU A 1 67 ? 11.533 12.658 26.415 1.00 53.47 67 GLU A C 1
ATOM 555 O O . GLU A 1 67 ? 11.541 11.743 27.240 1.00 53.47 67 GLU A O 1
ATOM 560 N N . PHE A 1 68 ? 11.201 13.912 26.730 1.00 51.34 68 PHE A N 1
ATOM 561 C CA . PHE A 1 68 ? 10.836 14.326 28.078 1.00 51.34 68 PHE A CA 1
ATOM 562 C C . PHE A 1 68 ? 9.537 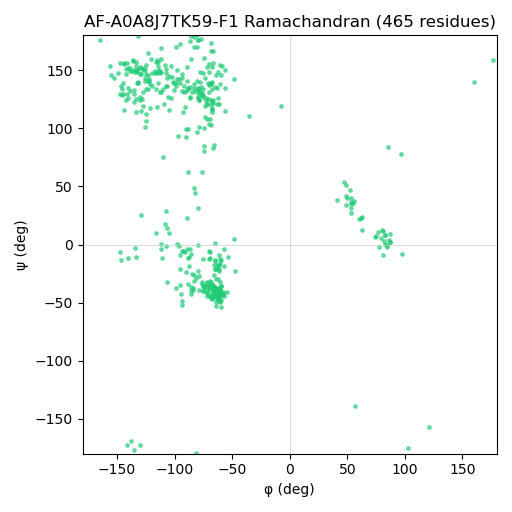15.108 28.070 1.00 51.34 68 PHE A C 1
ATOM 564 O O . PHE A 1 68 ? 9.408 16.154 27.432 1.00 51.34 68 PHE A O 1
ATOM 571 N N . ILE A 1 69 ? 8.606 14.616 28.873 1.00 50.53 69 ILE A N 1
ATOM 572 C CA . ILE A 1 69 ? 7.437 15.355 29.317 1.00 50.53 69 ILE A CA 1
ATOM 573 C C . ILE A 1 69 ? 7.815 15.885 30.699 1.00 50.53 69 ILE A C 1
ATOM 575 O O . ILE A 1 69 ? 7.713 15.161 31.689 1.00 50.53 69 ILE A O 1
ATOM 579 N N . LEU A 1 70 ? 8.332 17.115 30.768 1.00 40.72 70 LEU A N 1
ATOM 580 C CA . LEU A 1 70 ? 8.579 17.762 32.052 1.00 40.72 70 LEU A CA 1
ATOM 581 C C . LEU A 1 70 ? 7.336 18.568 32.436 1.00 40.72 70 LEU A C 1
ATOM 583 O O . LEU A 1 70 ? 6.977 19.513 31.728 1.00 40.72 70 LEU A O 1
ATOM 587 N N . PRO A 1 71 ? 6.669 18.247 33.554 1.00 46.25 71 PRO A N 1
ATOM 588 C CA . PRO A 1 71 ? 5.674 19.151 34.101 1.00 46.25 71 PRO A CA 1
ATOM 589 C C . PRO A 1 71 ? 6.418 20.372 34.659 1.00 46.25 71 PRO A C 1
ATOM 591 O O . PRO A 1 71 ? 7.009 20.304 35.735 1.00 46.25 71 PRO A O 1
ATOM 594 N N . LEU A 1 72 ? 6.402 21.506 33.949 1.00 39.66 72 LEU A N 1
ATOM 595 C CA . LEU A 1 72 ? 6.994 22.770 34.420 1.00 39.66 72 LEU A CA 1
ATOM 596 C C . LEU A 1 72 ? 6.069 23.511 35.407 1.00 39.66 72 LEU A C 1
ATOM 598 O O . LEU A 1 72 ? 6.070 24.740 35.495 1.00 39.66 72 LEU A O 1
ATOM 602 N N . GLY A 1 73 ? 5.275 22.770 36.182 1.00 42.94 73 GLY A N 1
ATOM 603 C CA . GLY A 1 73 ? 4.320 23.338 37.129 1.00 42.94 73 GLY A CA 1
ATOM 604 C C . GLY A 1 73 ? 3.329 24.303 36.450 1.00 42.94 73 GLY A C 1
ATOM 605 O O . GLY A 1 73 ? 2.859 24.008 35.352 1.00 42.94 73 GLY A O 1
ATOM 606 N N . PRO A 1 74 ? 2.990 25.458 37.061 1.00 36.78 74 PRO A N 1
ATOM 607 C CA . PRO A 1 74 ? 1.921 26.356 36.596 1.00 36.78 74 PRO A CA 1
ATOM 608 C C . PRO A 1 74 ? 2.160 27.016 35.221 1.00 36.78 74 PRO A C 1
ATOM 610 O O . PRO A 1 74 ? 1.321 27.792 34.773 1.00 36.78 74 PRO A O 1
ATOM 613 N N . LEU A 1 75 ? 3.278 26.715 34.549 1.00 35.91 75 LEU A N 1
ATOM 614 C CA . LEU A 1 75 ? 3.602 27.155 33.187 1.00 35.91 75 LEU A CA 1
ATOM 615 C C . LEU A 1 75 ? 3.238 26.113 32.107 1.00 35.91 75 LEU A C 1
ATOM 617 O O . LEU A 1 75 ? 3.431 26.379 30.924 1.00 35.91 75 LEU A O 1
ATOM 621 N N . GLY A 1 76 ? 2.701 24.949 32.497 1.00 41.03 76 GLY A N 1
ATOM 622 C CA . GLY A 1 76 ? 2.298 23.868 31.592 1.00 41.03 76 GLY A CA 1
ATOM 623 C C . GLY A 1 76 ? 3.290 22.701 31.539 1.00 41.03 76 GLY A C 1
ATOM 624 O O . GLY A 1 76 ? 4.271 22.637 32.281 1.00 41.03 76 GLY A O 1
ATOM 625 N N . ILE A 1 77 ? 3.015 21.737 30.661 1.00 44.41 77 ILE A N 1
ATOM 626 C CA . ILE A 1 77 ? 3.974 20.691 30.294 1.00 44.41 77 ILE A CA 1
ATOM 627 C C . ILE A 1 77 ? 4.932 21.305 29.276 1.00 44.41 77 ILE A C 1
ATOM 629 O O . ILE A 1 77 ? 4.484 21.827 28.259 1.00 44.41 77 ILE A O 1
ATOM 633 N N . SER A 1 78 ? 6.237 21.224 29.527 1.00 42.66 78 SER A N 1
ATOM 634 C CA . SER A 1 78 ? 7.230 21.545 28.507 1.00 42.66 78 SER A CA 1
ATOM 635 C C . SER A 1 78 ? 7.868 20.274 27.989 1.00 42.66 78 SER A C 1
ATOM 637 O O . SER A 1 78 ? 8.356 19.430 28.748 1.00 42.66 78 SER A O 1
ATOM 639 N N . ARG A 1 79 ? 7.833 20.147 26.667 1.00 53.34 79 ARG A N 1
ATOM 640 C CA . ARG A 1 79 ? 8.511 19.099 25.919 1.00 53.34 79 ARG A CA 1
ATOM 641 C C . ARG A 1 79 ? 9.975 19.512 25.816 1.00 53.34 79 ARG A C 1
ATOM 643 O O . ARG A 1 79 ? 10.323 20.397 25.041 1.00 53.34 79 ARG A O 1
ATOM 650 N N . LEU A 1 80 ? 10.820 18.925 26.654 1.00 44.12 80 LEU A N 1
ATOM 651 C CA . LEU A 1 80 ? 12.236 19.281 26.755 1.00 44.12 80 LEU A CA 1
ATOM 652 C C . LEU A 1 80 ? 13.084 18.144 26.192 1.00 44.12 80 LEU A C 1
ATOM 654 O O . LEU A 1 80 ? 13.684 17.368 26.922 1.00 44.12 80 LEU A O 1
ATOM 658 N N . GLY A 1 81 ? 13.106 18.031 24.871 1.00 48.94 81 GLY A N 1
ATOM 659 C CA . GLY A 1 81 ? 13.974 17.097 24.165 1.00 48.94 81 GLY A CA 1
ATOM 660 C C . GLY A 1 81 ? 13.717 17.134 22.660 1.00 48.94 81 GLY A C 1
ATOM 661 O O . GLY A 1 81 ? 12.648 17.588 22.244 1.00 48.94 81 GLY A O 1
ATOM 662 N N . PRO A 1 82 ? 14.678 16.690 21.835 1.00 51.88 82 PRO A N 1
ATOM 663 C CA . PRO A 1 82 ? 14.460 16.550 20.401 1.00 51.88 82 PRO A CA 1
ATOM 664 C C . PRO A 1 82 ? 13.256 15.628 20.142 1.00 51.88 82 PRO A C 1
ATOM 666 O O . PRO A 1 82 ? 13.121 14.580 20.781 1.00 51.88 82 PRO A O 1
ATOM 669 N N . MET A 1 83 ? 12.366 16.021 19.222 1.00 56.69 83 MET A N 1
ATOM 670 C CA . MET A 1 83 ? 11.299 15.135 18.748 1.00 56.69 83 MET A CA 1
ATOM 671 C C . MET A 1 83 ? 11.946 13.937 18.058 1.00 56.69 83 MET A C 1
ATOM 673 O O . MET A 1 83 ? 12.699 14.103 17.099 1.00 56.69 83 MET A O 1
ATOM 677 N N . ARG A 1 84 ? 11.676 12.728 18.556 1.00 62.28 84 ARG A N 1
ATOM 678 C CA . ARG A 1 84 ? 12.133 11.509 17.895 1.00 62.28 84 ARG A CA 1
ATOM 679 C C . ARG A 1 84 ? 11.042 11.030 16.954 1.00 62.28 84 ARG A C 1
ATOM 681 O O . ARG A 1 84 ? 9.960 10.633 17.392 1.00 62.28 84 ARG A O 1
ATOM 688 N N . HIS A 1 85 ? 11.361 11.084 15.671 1.00 67.00 85 HIS A N 1
ATOM 689 C CA . HIS A 1 85 ? 10.582 10.476 14.607 1.00 67.00 85 HIS A CA 1
ATOM 690 C C . HIS A 1 85 ? 10.913 8.987 14.539 1.00 67.00 85 HIS A C 1
ATOM 692 O O . HIS A 1 85 ? 12.061 8.579 14.731 1.00 67.00 85 HIS A O 1
ATOM 698 N N . GLY A 1 86 ? 9.905 8.160 14.296 1.00 68.12 86 GLY A N 1
ATOM 699 C CA . GLY A 1 86 ? 10.109 6.731 14.144 1.00 68.12 86 GLY A CA 1
ATOM 700 C C . GLY A 1 86 ? 8.915 6.038 13.519 1.00 68.12 86 GLY A C 1
ATOM 701 O O . GLY A 1 86 ? 7.876 6.646 13.289 1.00 68.12 86 GLY A O 1
ATOM 702 N N . PHE A 1 87 ? 9.064 4.741 13.276 1.00 69.44 87 PHE A N 1
ATOM 703 C CA . PHE A 1 87 ? 7.975 3.886 12.819 1.00 69.44 87 PHE A CA 1
ATOM 704 C C . PHE A 1 87 ? 7.611 2.865 13.889 1.00 69.44 87 PHE A C 1
ATOM 706 O O . PHE A 1 87 ? 8.464 2.401 14.652 1.00 69.44 87 PHE A O 1
ATOM 713 N N . VAL A 1 88 ? 6.334 2.517 13.932 1.00 73.00 88 VAL A N 1
ATOM 714 C CA . VAL A 1 88 ? 5.798 1.396 14.701 1.00 73.00 88 VAL A CA 1
ATOM 715 C C . VAL A 1 88 ? 5.366 0.325 13.714 1.00 73.00 88 VAL A C 1
ATOM 717 O O . VAL A 1 88 ? 4.739 0.642 12.704 1.00 73.00 88 VAL A O 1
ATOM 720 N N . ASP A 1 89 ? 5.725 -0.927 13.983 1.00 69.75 89 ASP A N 1
ATOM 721 C CA . ASP A 1 89 ? 5.214 -2.053 13.205 1.00 69.75 89 ASP A CA 1
ATOM 722 C C . ASP A 1 89 ? 3.805 -2.470 13.644 1.00 69.75 89 ASP A C 1
ATOM 724 O O . ASP A 1 89 ? 3.284 -2.060 14.683 1.00 69.75 89 ASP A O 1
ATOM 728 N N . SER A 1 90 ? 3.187 -3.345 12.857 1.00 68.12 90 SER A N 1
ATOM 729 C CA . SER A 1 90 ? 1.869 -3.922 13.146 1.00 68.12 90 SER A CA 1
ATOM 730 C C . SER A 1 90 ? 1.797 -4.746 14.444 1.00 68.12 90 SER A C 1
ATOM 732 O O . SER A 1 90 ? 0.700 -5.095 14.880 1.00 68.12 90 SER A O 1
ATOM 734 N N . SER A 1 91 ? 2.930 -5.027 15.102 1.00 68.38 91 SER A N 1
ATOM 735 C CA . SER A 1 91 ? 2.986 -5.656 16.429 1.00 68.38 91 SER A CA 1
ATOM 736 C C . SER A 1 91 ? 3.000 -4.649 17.586 1.00 68.38 91 SER A C 1
ATOM 738 O O . SER A 1 91 ? 2.908 -5.046 18.746 1.00 68.38 91 SER A O 1
ATOM 740 N N . GLY A 1 92 ? 3.090 -3.348 17.289 1.00 65.56 92 GLY A N 1
ATOM 741 C CA . GLY A 1 92 ? 3.242 -2.291 18.286 1.00 65.56 92 GLY A CA 1
ATOM 742 C C . GLY A 1 92 ? 4.685 -2.075 18.744 1.00 65.56 92 GLY A C 1
ATOM 743 O O . GLY A 1 92 ? 4.940 -1.306 19.676 1.00 65.56 92 GLY A O 1
ATOM 744 N N . ARG A 1 93 ? 5.661 -2.725 18.102 1.00 68.69 93 ARG A N 1
ATOM 745 C CA . ARG A 1 93 ? 7.073 -2.503 18.395 1.00 68.69 93 ARG A CA 1
ATOM 746 C C . ARG A 1 93 ? 7.511 -1.212 17.716 1.00 68.69 93 ARG A C 1
ATOM 748 O O . ARG A 1 93 ? 7.397 -1.037 16.507 1.00 68.69 93 ARG A O 1
ATOM 755 N N . PHE A 1 94 ? 8.053 -0.304 18.516 1.00 67.12 94 PHE A N 1
ATOM 756 C CA . PHE A 1 94 ? 8.709 0.895 18.014 1.00 67.12 94 PHE A CA 1
ATOM 757 C C . PHE A 1 94 ? 10.065 0.517 17.406 1.00 67.12 94 PHE A C 1
ATOM 759 O O . PHE A 1 94 ? 10.923 -0.031 18.104 1.00 67.12 94 PHE A O 1
ATOM 766 N N . LEU A 1 95 ? 10.241 0.789 16.114 1.00 58.59 95 LEU A N 1
ATOM 767 C CA . LEU A 1 95 ? 11.365 0.292 15.322 1.00 58.59 95 LEU A CA 1
ATOM 768 C C . LEU A 1 95 ? 12.537 1.274 15.214 1.00 58.59 95 LEU A C 1
ATOM 770 O O . LEU A 1 95 ? 13.657 0.836 15.002 1.00 58.59 95 LEU A O 1
ATOM 774 N N . TYR A 1 96 ? 12.347 2.579 15.436 1.00 56.38 96 TYR A N 1
ATOM 775 C CA . TYR A 1 96 ? 13.406 3.556 15.138 1.00 56.38 96 TYR A CA 1
ATOM 776 C C . TYR A 1 96 ? 13.763 4.454 16.318 1.00 56.38 96 TYR A C 1
ATOM 778 O O . TYR A 1 96 ? 13.105 5.450 16.594 1.00 56.38 96 TYR A O 1
ATOM 786 N N . ARG A 1 97 ? 14.875 4.149 17.000 1.00 48.44 97 ARG A N 1
ATOM 787 C CA . ARG A 1 97 ? 15.505 5.063 17.969 1.00 48.44 97 ARG A CA 1
ATOM 788 C C . ARG A 1 97 ? 16.501 5.981 17.267 1.00 48.44 97 ARG A C 1
ATOM 790 O O . ARG A 1 97 ? 17.685 5.943 17.583 1.00 48.44 97 ARG A O 1
ATOM 797 N N . THR A 1 98 ? 16.059 6.818 16.339 1.00 46.25 98 THR A N 1
ATOM 798 C CA . THR A 1 98 ? 16.967 7.820 15.763 1.00 46.25 98 THR A CA 1
ATOM 799 C C . THR A 1 98 ? 16.439 9.225 16.027 1.00 46.25 98 THR A C 1
ATOM 801 O O . THR A 1 98 ? 15.238 9.439 16.152 1.00 46.25 98 THR A O 1
ATOM 804 N N . GLY A 1 99 ? 17.353 10.179 16.199 1.00 48.00 99 GLY A N 1
ATOM 805 C CA . GLY A 1 99 ? 17.037 11.608 16.226 1.00 48.00 99 GLY A CA 1
ATOM 806 C C . GLY A 1 99 ? 17.089 12.235 14.831 1.00 48.00 99 GLY A C 1
ATOM 807 O O . GLY A 1 99 ? 17.366 13.426 14.738 1.00 48.00 99 GLY A O 1
ATOM 808 N N . LYS A 1 100 ? 16.941 11.434 13.764 1.00 52.34 100 LYS A N 1
ATOM 809 C CA . LYS A 1 100 ? 17.023 11.874 12.364 1.00 52.34 100 LYS A CA 1
ATOM 810 C C . LYS A 1 100 ? 15.633 11.883 11.725 1.00 52.34 100 LYS A C 1
ATOM 812 O O . LYS A 1 100 ? 14.784 11.069 12.086 1.00 52.34 100 LYS A O 1
ATOM 817 N N . GLU A 1 101 ? 15.413 12.806 10.793 1.00 50.97 101 GLU A N 1
ATOM 818 C CA . GLU A 1 101 ? 14.164 12.914 10.037 1.00 50.97 101 GLU A CA 1
ATOM 819 C C . GLU A 1 101 ? 14.065 11.758 9.031 1.00 50.97 101 GLU A C 1
ATOM 821 O O . GLU A 1 101 ? 14.941 11.565 8.180 1.00 50.97 101 GLU A O 1
ATOM 826 N N . LEU A 1 102 ? 13.006 10.960 9.166 1.00 55.19 102 LEU A N 1
ATOM 827 C CA . LEU A 1 102 ? 12.700 9.843 8.278 1.00 55.19 102 LEU A CA 1
ATOM 828 C C . LEU A 1 102 ? 11.783 10.336 7.162 1.00 55.19 102 LEU A C 1
ATOM 830 O O . LEU A 1 102 ? 10.842 11.082 7.431 1.00 55.19 102 LEU A O 1
ATOM 834 N N . GLU A 1 103 ? 12.062 9.917 5.931 1.00 56.34 103 GLU A N 1
ATOM 835 C CA . GLU A 1 103 ? 11.144 10.129 4.812 1.00 56.34 103 GLU A CA 1
ATOM 836 C C . GLU A 1 103 ? 10.167 8.944 4.769 1.00 56.34 103 GLU A C 1
ATOM 838 O O . GLU A 1 103 ? 10.572 7.795 4.968 1.00 56.34 103 GLU A O 1
ATOM 843 N N . ASP A 1 104 ? 8.873 9.243 4.607 1.00 53.75 104 ASP A N 1
ATOM 844 C CA . ASP A 1 104 ? 7.787 8.257 4.542 1.00 53.75 104 ASP A CA 1
ATOM 845 C C . ASP A 1 104 ? 8.126 7.121 3.553 1.00 53.75 104 ASP A C 1
ATOM 847 O O . ASP A 1 104 ? 8.685 7.373 2.490 1.00 53.75 104 ASP A O 1
ATOM 851 N N . ASP A 1 105 ? 7.735 5.886 3.900 1.00 56.50 105 ASP A N 1
ATOM 852 C CA . ASP A 1 105 ? 7.852 4.632 3.123 1.00 56.50 105 ASP A CA 1
ATOM 853 C C . ASP A 1 105 ? 9.065 3.723 3.428 1.00 56.50 105 ASP A C 1
ATOM 855 O O . ASP A 1 105 ? 10.010 3.578 2.650 1.00 56.50 105 ASP A O 1
ATOM 859 N N . ALA A 1 106 ? 8.981 2.974 4.535 1.00 58.22 106 ALA A N 1
ATOM 860 C CA . ALA A 1 106 ? 9.815 1.789 4.753 1.00 58.22 106 ALA A CA 1
ATOM 861 C C . ALA A 1 106 ? 9.387 0.624 3.830 1.00 58.22 106 ALA A C 1
ATOM 863 O O . ALA A 1 106 ? 8.195 0.364 3.649 1.00 58.22 106 ALA A O 1
ATOM 864 N N . SER A 1 107 ? 10.353 -0.110 3.265 1.00 66.06 107 SER A N 1
ATOM 865 C CA . SER A 1 107 ? 10.102 -1.294 2.426 1.00 66.06 107 SER A CA 1
ATOM 866 C C . SER A 1 107 ? 11.270 -2.281 2.482 1.00 66.06 107 SER A C 1
ATOM 868 O O . SER A 1 107 ? 12.430 -1.883 2.541 1.00 66.06 107 SER A O 1
ATOM 870 N N . GLU A 1 108 ? 10.969 -3.583 2.453 1.00 69.12 108 GLU A N 1
ATOM 871 C CA . GLU A 1 108 ? 11.956 -4.678 2.482 1.00 69.12 108 GLU A CA 1
ATOM 872 C C . GLU A 1 108 ? 13.037 -4.576 3.581 1.00 69.12 108 GLU A C 1
ATOM 874 O O . GLU A 1 108 ? 14.212 -4.879 3.343 1.00 69.12 108 GLU A O 1
ATOM 879 N N . ASP A 1 109 ? 12.628 -4.182 4.787 1.00 70.56 109 ASP A N 1
ATOM 880 C CA . ASP A 1 109 ? 13.459 -4.084 6.003 1.00 70.56 109 ASP A CA 1
ATOM 881 C C . ASP A 1 109 ? 14.425 -2.899 6.045 1.00 70.56 109 ASP A C 1
ATOM 883 O O . ASP A 1 109 ? 15.216 -2.787 6.984 1.00 70.56 109 ASP A O 1
ATOM 887 N N . LEU A 1 110 ? 14.327 -2.000 5.065 1.00 72.38 110 LEU A N 1
ATOM 888 C CA . LEU A 1 110 ? 15.091 -0.764 4.996 1.00 72.38 110 LEU A CA 1
ATOM 889 C C . LEU A 1 110 ? 14.144 0.441 4.953 1.00 72.38 110 LEU A C 1
ATOM 891 O O . LEU A 1 110 ? 13.131 0.434 4.252 1.00 72.38 110 LEU A O 1
ATOM 895 N N . ALA A 1 111 ? 14.490 1.488 5.697 1.00 72.25 111 ALA A N 1
ATOM 896 C CA . ALA A 1 111 ? 13.805 2.777 5.655 1.00 72.25 111 ALA A CA 1
ATOM 897 C C . ALA A 1 111 ? 14.752 3.874 5.178 1.00 72.25 111 ALA A C 1
ATOM 899 O O . ALA A 1 111 ? 15.962 3.817 5.421 1.00 72.25 111 ALA A O 1
ATOM 900 N N . ILE A 1 112 ? 14.181 4.868 4.506 1.00 75.75 112 ILE A N 1
ATOM 901 C CA . ILE A 1 112 ? 14.903 6.040 4.026 1.00 75.75 112 ILE A CA 1
ATOM 902 C C . ILE A 1 112 ? 15.027 7.029 5.182 1.00 75.75 112 ILE A C 1
ATOM 904 O O . ILE A 1 112 ? 14.059 7.324 5.883 1.00 75.75 112 ILE A O 1
ATOM 908 N N . PHE A 1 113 ? 16.232 7.546 5.390 1.00 76.19 113 PHE A N 1
ATOM 909 C CA . PHE A 1 113 ? 16.462 8.629 6.337 1.00 76.19 113 PHE A CA 1
ATOM 910 C C . PHE A 1 113 ? 17.254 9.743 5.674 1.00 76.19 113 PHE A C 1
ATOM 912 O O . PHE A 1 113 ? 18.126 9.482 4.840 1.00 76.19 113 PHE A O 1
ATOM 919 N N . SER A 1 114 ? 16.973 10.976 6.081 1.00 68.38 114 SER A N 1
ATOM 920 C CA . SER A 1 114 ? 17.675 12.156 5.596 1.00 68.38 114 SER A CA 1
ATOM 921 C C . SER A 1 114 ? 18.710 12.641 6.620 1.00 68.38 114 SER A C 1
ATOM 923 O O . SER A 1 114 ? 18.504 12.609 7.835 1.00 68.38 114 SER A O 1
ATOM 925 N N . ASP A 1 115 ? 19.875 13.051 6.127 1.00 64.69 115 ASP A N 1
ATOM 926 C CA . ASP A 1 115 ? 20.974 13.629 6.894 1.00 64.69 115 ASP A CA 1
ATOM 927 C C . ASP A 1 115 ? 21.652 14.706 6.039 1.00 64.69 115 ASP A C 1
ATOM 929 O O . ASP A 1 115 ? 22.184 14.422 4.966 1.00 64.69 115 ASP A O 1
ATOM 933 N N . VAL A 1 116 ? 21.587 15.965 6.479 1.00 67.00 116 VAL A N 1
ATOM 934 C CA . VAL A 1 116 ? 22.190 17.126 5.790 1.00 67.00 116 VAL A CA 1
ATOM 935 C C . VAL A 1 116 ? 21.875 17.157 4.277 1.00 67.00 116 VAL A C 1
ATOM 937 O O . VAL A 1 116 ? 22.768 17.239 3.435 1.00 67.00 116 VAL A O 1
ATOM 940 N N . ARG A 1 117 ? 20.581 17.092 3.917 1.00 68.75 117 ARG A N 1
ATOM 941 C CA . ARG A 1 117 ? 20.064 17.092 2.523 1.00 68.75 117 ARG A CA 1
ATOM 942 C C . ARG A 1 117 ? 20.493 15.899 1.657 1.00 68.75 117 ARG A C 1
ATOM 944 O O . ARG A 1 117 ? 20.322 15.945 0.439 1.00 68.75 117 ARG A O 1
ATOM 951 N N . LYS A 1 118 ? 21.066 14.855 2.251 1.00 78.75 118 LYS A N 1
ATOM 952 C CA . LYS A 1 118 ? 21.324 13.582 1.583 1.00 78.75 118 LYS A CA 1
ATOM 953 C C . LYS A 1 118 ? 20.499 12.491 2.230 1.00 78.75 118 LYS A C 1
ATOM 955 O O . LYS A 1 118 ? 20.273 12.517 3.433 1.00 78.75 118 LYS A O 1
ATOM 960 N N . VAL A 1 119 ? 20.091 11.517 1.438 1.00 81.25 119 VAL A N 1
ATOM 961 C CA . VAL A 1 119 ? 19.328 10.371 1.914 1.00 81.25 119 VAL A CA 1
ATOM 962 C C . VAL A 1 119 ? 20.195 9.121 1.942 1.00 81.25 119 VAL A C 1
ATOM 964 O O . VAL A 1 119 ? 21.076 8.923 1.093 1.00 81.25 119 VAL A O 1
ATOM 967 N N . GLY A 1 120 ? 19.965 8.302 2.961 1.00 83.88 120 GLY A N 1
ATOM 968 C CA . GLY A 1 120 ? 20.572 6.994 3.171 1.00 83.88 120 GLY A CA 1
ATOM 969 C C . GLY A 1 120 ? 19.520 5.974 3.591 1.00 83.88 120 GLY A C 1
ATOM 970 O O . GLY A 1 120 ? 18.333 6.287 3.672 1.00 83.88 120 GLY A O 1
ATOM 971 N N . PHE A 1 121 ? 19.965 4.753 3.876 1.00 84.12 121 PHE A N 1
ATOM 972 C CA . PHE A 1 121 ? 19.082 3.669 4.296 1.00 84.12 121 PHE A CA 1
ATOM 973 C C . PHE A 1 121 ? 19.510 3.099 5.643 1.00 84.12 121 PHE A C 1
ATOM 975 O O . PHE A 1 121 ? 20.692 2.819 5.872 1.00 84.12 121 PHE A O 1
ATOM 982 N N . ILE A 1 122 ? 18.534 2.909 6.520 1.00 78.56 122 ILE A N 1
ATOM 983 C CA . ILE A 1 122 ? 18.695 2.307 7.845 1.00 78.56 122 ILE A CA 1
ATOM 984 C C . ILE A 1 122 ? 17.892 1.019 7.935 1.00 78.56 122 ILE A C 1
ATOM 986 O O . ILE A 1 122 ? 16.834 0.897 7.316 1.00 78.56 122 ILE A O 1
ATOM 990 N N . ASP A 1 123 ? 18.394 0.059 8.702 1.00 73.81 123 ASP A N 1
ATOM 991 C CA . ASP A 1 123 ? 17.653 -1.164 8.996 1.00 73.81 123 ASP A CA 1
ATOM 992 C C . ASP A 1 123 ? 16.634 -0.987 10.132 1.00 73.81 123 ASP A C 1
ATOM 994 O O . ASP A 1 123 ? 16.478 0.089 10.712 1.00 73.81 123 ASP A O 1
ATOM 998 N N . ARG A 1 124 ? 15.938 -2.081 10.452 1.00 64.56 124 ARG A N 1
ATOM 999 C CA . ARG A 1 124 ? 14.947 -2.176 11.535 1.00 64.56 124 ARG A CA 1
ATOM 1000 C C . ARG A 1 124 ? 15.512 -1.953 12.943 1.00 64.56 124 ARG A C 1
ATOM 1002 O O . ARG A 1 124 ? 14.725 -1.745 13.862 1.00 64.56 124 ARG A O 1
ATOM 1009 N N . ASP A 1 125 ? 16.825 -2.054 13.129 1.00 63.25 125 ASP A N 1
ATOM 1010 C CA . ASP A 1 125 ? 17.485 -1.823 14.417 1.00 63.25 125 ASP A CA 1
ATOM 1011 C C . ASP A 1 125 ? 17.963 -0.361 14.548 1.00 63.25 125 ASP A C 1
ATOM 1013 O O . ASP A 1 125 ? 18.351 0.082 15.634 1.00 63.25 125 ASP A O 1
ATOM 1017 N N . GLY A 1 126 ? 17.828 0.425 13.471 1.00 62.12 126 GLY A N 1
ATOM 1018 C CA . GLY A 1 126 ? 18.250 1.819 13.379 1.00 62.12 126 GLY A CA 1
ATOM 1019 C C . GLY A 1 126 ? 19.710 1.978 12.957 1.00 62.12 126 GLY A C 1
ATOM 1020 O O . GLY A 1 126 ? 20.224 3.100 12.982 1.00 62.12 126 GLY A O 1
ATOM 1021 N N . ASP A 1 127 ? 20.367 0.889 12.557 1.00 71.88 127 ASP A N 1
ATOM 1022 C CA . ASP A 1 127 ? 21.737 0.912 12.073 1.00 71.88 127 ASP A CA 1
ATOM 1023 C C . ASP A 1 127 ? 21.766 1.386 10.619 1.00 71.88 127 ASP A C 1
ATOM 1025 O O . ASP A 1 127 ? 20.992 0.952 9.760 1.00 71.88 127 ASP A O 1
ATOM 1029 N N . VAL A 1 128 ? 22.693 2.296 10.325 1.00 79.38 128 VAL A N 1
ATOM 1030 C CA . VAL A 1 128 ? 22.897 2.810 8.969 1.00 79.38 128 VAL A CA 1
ATOM 1031 C C . VAL A 1 128 ? 23.490 1.699 8.108 1.00 79.38 128 VAL A C 1
ATOM 1033 O O . VAL A 1 128 ? 24.662 1.351 8.249 1.00 79.38 128 VAL A O 1
ATOM 1036 N N . ARG A 1 129 ? 22.686 1.158 7.189 1.00 84.31 129 ARG A N 1
ATOM 1037 C CA . ARG A 1 129 ? 23.128 0.156 6.207 1.00 84.31 129 ARG A CA 1
ATOM 1038 C C . ARG A 1 129 ? 23.764 0.799 4.995 1.00 84.31 129 ARG A C 1
ATOM 1040 O O . ARG A 1 129 ? 24.764 0.301 4.490 1.00 84.31 129 ARG A O 1
ATOM 1047 N N . ILE A 1 130 ? 23.204 1.920 4.556 1.00 86.62 130 ILE A N 1
ATOM 1048 C CA . ILE A 1 130 ? 23.728 2.698 3.443 1.00 86.62 130 ILE A CA 1
ATOM 1049 C C . ILE A 1 130 ? 23.849 4.139 3.917 1.00 86.62 130 ILE A C 1
ATOM 1051 O O . ILE A 1 130 ? 22.854 4.792 4.237 1.00 86.62 130 ILE A O 1
ATOM 1055 N N . ALA A 1 131 ? 25.090 4.616 3.986 1.00 84.69 131 ALA A N 1
ATOM 1056 C CA . ALA A 1 131 ? 25.392 5.975 4.408 1.00 84.69 131 ALA A CA 1
ATOM 1057 C C . ALA A 1 131 ? 24.725 7.008 3.477 1.00 84.69 131 ALA A C 1
ATOM 1059 O O . ALA A 1 131 ? 24.617 6.765 2.270 1.00 84.69 131 ALA A O 1
ATOM 1060 N N . PRO A 1 132 ? 24.297 8.162 4.016 1.00 81.81 132 PRO A N 1
ATOM 1061 C CA . PRO A 1 132 ? 23.573 9.161 3.253 1.00 81.81 132 PRO A CA 1
ATOM 1062 C C . PRO A 1 132 ? 24.495 9.773 2.196 1.00 81.81 132 PRO A C 1
ATOM 1064 O O . PRO A 1 132 ? 25.502 10.406 2.510 1.00 81.81 132 PRO A O 1
ATOM 1067 N N . ASN A 1 133 ? 24.175 9.530 0.927 1.00 85.19 133 ASN A N 1
ATOM 1068 C CA . ASN A 1 133 ? 25.001 9.938 -0.218 1.00 85.19 133 ASN A CA 1
ATOM 1069 C C . ASN A 1 133 ? 24.167 10.291 -1.461 1.00 85.19 133 ASN A C 1
ATOM 1071 O O . ASN A 1 133 ? 24.707 10.759 -2.467 1.00 85.19 133 ASN A O 1
ATOM 1075 N N . PHE A 1 134 ? 22.853 10.077 -1.414 1.00 85.69 134 PHE A N 1
ATOM 1076 C CA . PHE A 1 134 ? 21.949 10.331 -2.535 1.00 85.69 134 PHE A CA 1
ATOM 1077 C C . PHE A 1 134 ? 21.170 11.622 -2.302 1.00 85.69 134 PHE A C 1
ATOM 1079 O O . PHE A 1 134 ? 20.998 12.033 -1.161 1.00 85.69 134 PHE A O 1
ATOM 1086 N N . ASP A 1 135 ? 20.734 12.290 -3.367 1.00 82.75 135 ASP A N 1
ATOM 1087 C CA . ASP A 1 135 ? 19.877 13.478 -3.238 1.00 82.75 135 ASP A CA 1
ATOM 1088 C C . ASP A 1 135 ? 18.426 13.083 -2.956 1.00 82.75 135 ASP A C 1
ATOM 1090 O O . ASP A 1 135 ? 17.782 13.712 -2.130 1.00 82.75 135 ASP A O 1
ATOM 1094 N N . HIS A 1 136 ? 17.954 12.018 -3.613 1.00 83.00 136 HIS A N 1
ATOM 1095 C CA . HIS A 1 136 ? 16.657 11.382 -3.366 1.00 83.00 136 HIS A CA 1
ATOM 1096 C C . HIS A 1 136 ? 16.786 9.871 -3.485 1.00 83.00 136 HIS A C 1
ATOM 1098 O O . HIS A 1 136 ? 17.672 9.366 -4.183 1.00 83.00 136 HIS A O 1
ATOM 1104 N N . ALA A 1 137 ? 15.879 9.156 -2.837 1.00 86.25 137 ALA A N 1
ATOM 1105 C CA . ALA A 1 137 ? 15.780 7.712 -2.899 1.00 86.25 137 ALA A CA 1
ATOM 1106 C C . ALA A 1 137 ? 14.312 7.299 -2.865 1.00 86.25 137 ALA A C 1
ATOM 1108 O O . ALA A 1 137 ? 13.458 8.023 -2.367 1.00 86.25 137 ALA A O 1
ATOM 1109 N N . ARG A 1 138 ? 14.033 6.118 -3.401 1.00 87.25 138 ARG A N 1
ATOM 1110 C CA . ARG A 1 138 ? 12.749 5.434 -3.269 1.00 87.25 138 ARG A CA 1
ATOM 1111 C C . ARG A 1 138 ? 12.916 4.138 -2.489 1.00 87.25 138 ARG A C 1
ATOM 1113 O O . ARG A 1 138 ? 14.040 3.628 -2.407 1.00 87.25 138 ARG A O 1
ATOM 1120 N N . PRO A 1 139 ? 11.828 3.606 -1.908 1.00 85.69 139 PRO A N 1
ATOM 1121 C CA . PRO A 1 139 ? 11.876 2.363 -1.153 1.00 85.69 139 PRO A CA 1
ATOM 1122 C C . PRO A 1 139 ? 12.443 1.205 -1.980 1.00 85.69 139 PRO A C 1
ATOM 1124 O O . PRO A 1 139 ? 12.265 1.134 -3.198 1.00 85.69 139 PRO A O 1
ATOM 1127 N N . PHE A 1 140 ? 13.087 0.256 -1.299 1.00 87.38 140 PHE A N 1
ATOM 1128 C CA . PHE A 1 140 ? 13.514 -0.991 -1.926 1.00 87.38 140 PHE A CA 1
ATOM 1129 C C . PHE A 1 140 ? 12.300 -1.777 -2.428 1.00 87.38 140 PHE A C 1
ATOM 1131 O O . PHE A 1 140 ? 11.379 -2.055 -1.658 1.00 87.38 140 PHE A O 1
ATOM 1138 N N . CYS A 1 141 ? 12.322 -2.133 -3.710 1.00 86.69 141 CYS A N 1
ATOM 1139 C CA . CYS A 1 141 ? 11.347 -3.006 -4.353 1.00 86.69 141 CYS A CA 1
ATOM 1140 C C . CYS A 1 141 ? 12.087 -4.023 -5.231 1.00 86.69 141 CYS A C 1
ATOM 1142 O O . CYS A 1 141 ? 12.995 -3.670 -5.988 1.00 86.69 141 CYS A O 1
ATOM 1144 N N . ASP A 1 142 ? 11.722 -5.299 -5.127 1.00 86.69 142 ASP A N 1
ATOM 1145 C CA . ASP A 1 142 ? 12.394 -6.414 -5.795 1.00 86.69 142 ASP A CA 1
ATOM 1146 C C . ASP A 1 142 ? 13.918 -6.462 -5.533 1.00 86.69 142 ASP A C 1
ATOM 1148 O O . ASP A 1 142 ? 14.703 -6.922 -6.377 1.00 86.69 142 ASP A O 1
ATOM 1152 N N . GLY A 1 143 ? 14.351 -6.011 -4.353 1.00 88.56 143 GLY A N 1
ATOM 1153 C CA . GLY A 1 143 ? 15.753 -5.988 -3.932 1.00 88.56 143 GLY A CA 1
ATOM 1154 C C . GLY A 1 143 ? 16.606 -4.843 -4.490 1.00 88.56 143 GLY A C 1
ATOM 1155 O O . GLY A 1 143 ? 17.810 -4.826 -4.226 1.00 88.56 143 GLY A O 1
ATOM 1156 N N . LEU A 1 144 ? 16.018 -3.889 -5.221 1.00 92.38 144 LEU A N 1
ATOM 1157 C CA . LEU A 1 144 ? 16.695 -2.685 -5.710 1.00 92.38 144 LEU A CA 1
ATOM 1158 C C . LEU A 1 144 ? 15.949 -1.423 -5.263 1.00 92.38 144 LEU A C 1
ATOM 1160 O O . LEU A 1 144 ? 14.725 -1.413 -5.185 1.00 92.38 144 LEU A O 1
ATOM 1164 N N . ALA A 1 145 ? 16.683 -0.342 -5.014 1.00 92.31 145 ALA A N 1
ATOM 1165 C CA . ALA A 1 145 ? 16.112 0.973 -4.729 1.00 92.31 145 ALA A CA 1
ATOM 1166 C C . ALA A 1 145 ? 16.511 1.970 -5.815 1.00 92.31 145 ALA A C 1
ATOM 1168 O O . ALA A 1 145 ? 17.682 2.039 -6.201 1.00 92.31 145 ALA A O 1
ATOM 1169 N N . ALA A 1 146 ? 15.546 2.751 -6.303 1.00 91.50 146 ALA A N 1
ATOM 1170 C CA . ALA A 1 146 ? 15.828 3.865 -7.199 1.00 91.50 146 ALA A CA 1
ATOM 1171 C C . ALA A 1 146 ? 16.471 5.004 -6.399 1.00 91.50 146 ALA A C 1
ATOM 1173 O O . ALA A 1 146 ? 15.924 5.458 -5.397 1.00 91.50 146 ALA A O 1
ATOM 1174 N N . VAL A 1 147 ? 17.631 5.472 -6.851 1.00 91.88 147 VAL A N 1
ATOM 1175 C CA . VAL A 1 147 ? 18.372 6.571 -6.226 1.00 91.88 147 VAL A CA 1
ATOM 1176 C C . VAL A 1 147 ? 18.673 7.652 -7.248 1.00 91.88 147 VAL A C 1
ATOM 1178 O O . VAL A 1 147 ? 18.971 7.379 -8.413 1.00 91.88 147 VAL A O 1
ATOM 1181 N N . CYS A 1 148 ? 18.612 8.897 -6.800 1.00 89.44 148 CYS A N 1
ATOM 1182 C CA . CYS A 1 148 ? 18.807 10.074 -7.622 1.00 89.44 148 CYS A CA 1
ATOM 1183 C C . CYS A 1 148 ? 20.063 10.827 -7.192 1.00 89.44 148 CYS A C 1
ATOM 1185 O O . CYS A 1 148 ? 20.326 11.005 -5.997 1.00 89.44 148 CYS A O 1
ATOM 1187 N N . ARG A 1 149 ? 20.819 11.311 -8.180 1.00 85.31 149 ARG A N 1
ATOM 1188 C CA . ARG A 1 149 ? 21.944 12.216 -7.956 1.00 85.31 149 ARG A CA 1
ATOM 1189 C C . ARG A 1 149 ? 21.816 13.451 -8.834 1.00 85.31 149 ARG A C 1
ATOM 1191 O O . ARG A 1 149 ? 21.700 13.351 -10.058 1.00 85.31 149 ARG A O 1
ATOM 1198 N N . CYS A 1 150 ? 21.858 14.616 -8.203 1.00 74.62 150 CYS A N 1
ATOM 1199 C CA . CYS A 1 150 ? 21.836 15.906 -8.877 1.00 74.62 150 CYS A CA 1
ATOM 1200 C C . CYS A 1 150 ? 23.261 16.350 -9.218 1.00 74.62 150 CYS A C 1
ATOM 1202 O O . CYS A 1 150 ? 24.202 16.141 -8.454 1.00 74.62 150 CYS A O 1
ATOM 1204 N N . SER A 1 151 ? 23.434 16.944 -10.402 1.00 61.81 151 SER A N 1
ATOM 1205 C CA . SER A 1 151 ? 24.752 17.371 -10.895 1.00 61.81 151 SER A CA 1
ATOM 1206 C C . SER A 1 151 ? 25.280 18.640 -10.210 1.00 61.81 151 SER A C 1
ATOM 1208 O O . SER A 1 151 ? 26.448 18.984 -10.389 1.00 61.81 151 SER A O 1
ATOM 1210 N N . SER A 1 152 ? 24.446 19.355 -9.458 1.00 56.41 152 SER A N 1
ATOM 1211 C CA . SER A 1 152 ? 24.781 20.611 -8.791 1.00 56.41 152 SER A CA 1
ATOM 1212 C C . SER A 1 152 ? 24.862 20.410 -7.280 1.00 56.41 152 SER A C 1
ATOM 1214 O O . SER A 1 152 ? 23.886 20.042 -6.630 1.00 56.41 152 SER A O 1
ATOM 1216 N N . ASN A 1 153 ? 26.030 20.712 -6.707 1.00 51.94 153 ASN A N 1
ATOM 1217 C CA . ASN A 1 153 ? 26.196 20.905 -5.269 1.00 51.94 153 ASN A CA 1
ATOM 1218 C C . ASN A 1 153 ? 25.412 22.163 -4.860 1.00 51.94 153 ASN A C 1
ATOM 1220 O O . ASN A 1 153 ? 25.965 23.260 -4.812 1.00 51.94 153 ASN A O 1
ATOM 1224 N N . HIS A 1 154 ? 24.108 22.034 -4.625 1.00 52.25 154 HIS A N 1
ATOM 1225 C CA . HIS A 1 154 ? 23.280 23.129 -4.129 1.00 52.25 154 HIS A CA 1
ATOM 1226 C C . HIS A 1 154 ? 23.576 23.364 -2.643 1.00 52.25 154 HIS A C 1
ATOM 1228 O O . HIS A 1 154 ? 22.856 22.899 -1.759 1.00 52.25 154 HIS A O 1
ATOM 1234 N N . ILE A 1 155 ? 24.665 24.086 -2.374 1.00 51.56 155 ILE A N 1
ATOM 1235 C CA . ILE A 1 155 ? 25.009 24.551 -1.026 1.00 51.56 155 ILE A CA 1
ATOM 1236 C C . ILE A 1 155 ? 23.953 25.583 -0.566 1.00 51.56 155 ILE A C 1
ATOM 1238 O O . ILE A 1 155 ? 23.473 25.486 0.561 1.00 51.56 155 ILE A O 1
ATOM 1242 N N . ASP A 1 156 ? 23.411 26.408 -1.476 1.00 47.44 156 ASP A N 1
ATOM 1243 C CA . ASP A 1 156 ? 22.558 27.561 -1.115 1.00 47.44 156 ASP A CA 1
ATOM 1244 C C . ASP A 1 156 ? 21.194 27.668 -1.849 1.00 47.44 156 ASP A C 1
ATOM 1246 O O . ASP A 1 156 ? 20.642 28.759 -1.973 1.00 47.44 156 ASP A O 1
ATOM 1250 N N . GLY A 1 157 ? 20.610 26.566 -2.346 1.00 48.25 157 GLY A N 1
ATOM 1251 C CA . GLY A 1 157 ? 19.302 26.572 -3.043 1.00 48.25 157 GLY A CA 1
ATOM 1252 C C . GLY A 1 157 ? 18.230 25.690 -2.380 1.00 48.25 157 GLY A C 1
ATOM 1253 O O . GLY A 1 157 ? 18.593 24.795 -1.612 1.00 48.25 157 GLY A O 1
ATOM 1254 N N . PRO A 1 158 ? 16.920 25.909 -2.653 1.00 46.53 158 PRO A N 1
ATOM 1255 C CA . PRO A 1 158 ? 15.867 25.017 -2.170 1.00 46.53 158 PRO A CA 1
ATOM 1256 C C . PRO A 1 158 ? 16.104 23.611 -2.737 1.00 46.53 158 PRO A C 1
ATOM 1258 O O . PRO A 1 158 ? 16.501 23.489 -3.893 1.00 46.53 158 PRO A O 1
ATOM 1261 N N . LEU A 1 159 ? 15.919 22.600 -1.879 1.00 50.31 159 LEU A N 1
ATOM 1262 C CA . LEU A 1 159 ? 15.980 21.148 -2.114 1.00 50.31 159 LEU A CA 1
ATOM 1263 C C . LEU A 1 159 ? 16.114 20.756 -3.596 1.00 50.31 159 LEU A C 1
ATOM 1265 O O . LEU A 1 159 ? 15.226 21.059 -4.392 1.00 50.31 159 LEU A O 1
ATOM 1269 N N . CYS A 1 160 ? 17.212 20.071 -3.946 1.00 51.06 160 CYS A N 1
ATOM 1270 C CA . CYS A 1 160 ? 17.436 19.447 -5.252 1.00 51.06 160 CYS A CA 1
ATOM 1271 C C . CYS A 1 160 ? 16.112 18.892 -5.802 1.00 51.06 160 CYS A C 1
ATOM 1273 O O . CYS A 1 160 ? 15.559 17.970 -5.225 1.00 51.06 160 CYS A O 1
ATOM 1275 N N . SER A 1 161 ? 15.548 19.471 -6.858 1.00 53.50 161 SER A N 1
ATOM 1276 C CA . SER A 1 161 ? 14.279 18.986 -7.411 1.00 53.50 161 SER A CA 1
ATOM 1277 C C . SER A 1 161 ? 14.539 17.728 -8.246 1.00 53.50 161 SER A C 1
ATOM 1279 O O . SER A 1 161 ? 15.510 17.704 -9.007 1.00 53.50 161 SER A O 1
ATOM 1281 N N . GLU A 1 162 ? 13.663 16.714 -8.160 1.00 55.56 162 GLU A N 1
ATOM 1282 C CA . GLU A 1 162 ? 13.702 15.486 -8.985 1.00 55.56 162 GLU A CA 1
ATOM 1283 C C . GLU A 1 162 ? 13.900 15.769 -10.489 1.00 55.56 162 GLU A C 1
ATOM 1285 O O . GLU A 1 162 ? 14.388 14.921 -11.230 1.00 55.56 162 GLU A O 1
ATOM 1290 N N . ILE A 1 163 ? 13.550 16.983 -10.921 1.00 56.66 163 ILE A N 1
ATOM 1291 C CA . ILE A 1 163 ? 13.572 17.486 -12.294 1.00 56.66 163 ILE A CA 1
ATOM 1292 C C . ILE A 1 163 ? 14.998 17.600 -12.878 1.00 56.66 163 ILE A C 1
ATOM 1294 O O . ILE A 1 163 ? 15.157 17.514 -14.095 1.00 56.66 163 ILE A O 1
ATOM 1298 N N . PHE A 1 164 ? 16.041 17.775 -12.054 1.00 62.12 164 PHE A N 1
ATOM 1299 C CA . PHE A 1 164 ? 17.427 17.978 -12.533 1.00 62.12 164 PHE A CA 1
ATOM 1300 C C . PHE A 1 164 ? 18.383 16.820 -12.222 1.00 62.12 164 PHE A C 1
ATOM 1302 O O . PHE A 1 164 ? 19.556 16.855 -12.610 1.00 62.12 164 PHE A O 1
ATOM 1309 N N . GLY A 1 165 ? 17.905 15.803 -11.508 1.00 76.94 165 GLY A N 1
ATOM 1310 C CA . GLY A 1 165 ? 18.705 14.650 -11.127 1.00 76.94 165 GLY A CA 1
ATOM 1311 C C . GLY A 1 165 ? 18.660 13.530 -12.160 1.00 76.94 165 GLY A C 1
ATOM 1312 O O . GLY A 1 165 ? 17.697 13.380 -12.909 1.00 76.94 165 GLY A O 1
ATOM 1313 N N . LYS A 1 166 ? 19.724 12.726 -12.205 1.00 88.25 166 LYS A N 1
ATOM 1314 C CA . LYS A 1 166 ? 19.710 11.459 -12.940 1.00 88.25 166 LYS A CA 1
ATOM 1315 C C . LYS A 1 166 ? 19.465 10.322 -11.967 1.00 88.25 166 LYS A C 1
ATOM 1317 O O . LYS A 1 166 ? 20.087 10.261 -10.907 1.00 88.25 166 LYS A O 1
ATOM 1322 N N . TRP A 1 167 ? 18.599 9.408 -12.374 1.00 91.94 167 TRP A N 1
ATOM 1323 C CA . TRP A 1 167 ? 18.219 8.234 -11.611 1.00 91.94 167 TRP A CA 1
ATOM 1324 C C . TRP A 1 167 ? 19.028 7.007 -12.033 1.00 91.94 167 TRP A C 1
ATOM 1326 O O . TRP A 1 167 ? 19.334 6.808 -13.217 1.00 91.94 167 TRP A O 1
ATOM 1336 N N . GLY A 1 168 ? 19.366 6.199 -11.035 1.00 93.19 168 GLY A N 1
ATOM 1337 C CA . GLY A 1 168 ? 19.974 4.877 -11.132 1.00 93.19 168 GLY A CA 1
ATOM 1338 C C . GLY A 1 168 ? 19.382 3.955 -10.064 1.00 93.19 168 GLY A C 1
ATOM 1339 O O . GLY A 1 168 ? 18.432 4.335 -9.381 1.00 93.19 168 GLY A O 1
ATOM 1340 N N . PHE A 1 169 ? 19.939 2.755 -9.908 1.00 95.31 169 PHE A N 1
ATOM 1341 C CA . PHE A 1 169 ? 19.473 1.797 -8.902 1.00 95.31 169 PHE A CA 1
ATOM 1342 C C . PHE A 1 169 ? 20.621 1.202 -8.103 1.00 95.31 169 PHE A C 1
ATOM 1344 O O . PHE A 1 169 ? 21.656 0.850 -8.674 1.00 95.31 169 PHE A O 1
ATOM 1351 N N . VAL A 1 170 ? 20.405 1.058 -6.798 1.00 94.56 170 VAL A N 1
ATOM 1352 C CA . VAL A 1 170 ? 21.338 0.423 -5.862 1.00 94.56 170 VAL A CA 1
ATOM 1353 C C . VAL A 1 170 ? 20.757 -0.868 -5.302 1.00 94.56 170 VAL A C 1
ATOM 1355 O O . VAL A 1 170 ? 19.540 -1.005 -5.174 1.00 94.56 170 VAL A O 1
ATOM 1358 N N . ASP A 1 171 ? 21.632 -1.810 -4.967 1.00 93.50 171 ASP A N 1
ATOM 1359 C CA . ASP A 1 171 ? 21.270 -2.995 -4.192 1.00 93.50 171 ASP A CA 1
ATOM 1360 C C . ASP A 1 171 ? 21.263 -2.712 -2.676 1.00 93.50 171 ASP A C 1
ATOM 1362 O O . ASP A 1 171 ? 21.584 -1.613 -2.219 1.00 93.50 171 ASP A O 1
ATOM 1366 N N . LYS A 1 172 ? 20.913 -3.726 -1.873 1.00 89.50 172 LYS A N 1
ATOM 1367 C CA . LYS A 1 172 ? 20.866 -3.627 -0.401 1.00 89.50 172 LYS A CA 1
ATOM 1368 C C . LYS A 1 172 ? 22.228 -3.384 0.262 1.00 89.50 172 LYS A C 1
ATOM 1370 O O . LYS A 1 172 ? 22.269 -3.054 1.443 1.00 89.50 172 LYS A O 1
ATOM 1375 N N . SER A 1 173 ? 23.333 -3.549 -0.468 1.00 89.25 173 SER A N 1
ATOM 1376 C CA . SER A 1 173 ? 24.676 -3.182 0.000 1.00 89.25 173 SER A CA 1
ATOM 1377 C C . SER A 1 173 ? 25.009 -1.708 -0.266 1.00 89.25 173 SER A C 1
ATOM 1379 O O . SER A 1 173 ? 26.030 -1.214 0.205 1.00 89.25 173 SER A O 1
ATOM 1381 N N . GLY A 1 174 ? 24.157 -1.000 -1.016 1.00 87.94 174 GLY A N 1
ATOM 1382 C CA . GLY A 1 174 ? 24.404 0.357 -1.499 1.00 87.94 174 GLY A CA 1
ATOM 1383 C C . GLY A 1 174 ? 25.246 0.409 -2.775 1.00 87.94 174 GLY A C 1
ATOM 1384 O O . GLY A 1 174 ? 25.642 1.497 -3.200 1.00 87.94 174 GLY A O 1
ATOM 1385 N N . THR A 1 175 ? 25.519 -0.737 -3.405 1.00 92.50 175 THR A N 1
ATOM 1386 C CA . THR A 1 175 ? 26.275 -0.802 -4.658 1.00 92.50 175 THR A CA 1
ATOM 1387 C C . THR A 1 175 ? 25.380 -0.395 -5.820 1.00 92.50 175 THR A C 1
ATOM 1389 O O . THR A 1 175 ? 24.262 -0.887 -5.961 1.00 92.50 175 THR A O 1
ATOM 1392 N N . LEU A 1 176 ? 25.869 0.508 -6.673 1.00 93.12 176 LEU A N 1
ATOM 1393 C CA . LEU A 1 176 ? 25.145 0.966 -7.858 1.00 93.12 176 LEU A CA 1
ATOM 1394 C C . LEU A 1 176 ? 25.113 -0.145 -8.918 1.00 93.12 176 LEU A C 1
ATOM 1396 O O . LEU A 1 176 ? 26.126 -0.423 -9.557 1.00 93.12 176 LEU A O 1
ATOM 1400 N N . VAL A 1 177 ? 23.943 -0.750 -9.116 1.00 95.69 177 VAL A N 1
ATOM 1401 C CA . VAL A 1 177 ? 23.703 -1.804 -10.115 1.00 95.69 177 VAL A CA 1
ATOM 1402 C C . VAL A 1 177 ? 23.368 -1.191 -11.472 1.00 95.69 177 VAL A C 1
ATOM 1404 O O . VAL A 1 177 ? 23.885 -1.620 -12.500 1.00 95.69 177 VAL A O 1
ATOM 1407 N N . ILE A 1 178 ? 22.532 -0.149 -11.479 1.00 94.62 178 ILE A N 1
ATOM 1408 C CA . ILE A 1 178 ? 22.129 0.555 -12.698 1.00 94.62 178 ILE A CA 1
ATOM 1409 C C . ILE A 1 178 ? 22.657 1.994 -12.627 1.00 94.62 178 ILE A C 1
ATOM 1411 O O . ILE A 1 178 ? 22.248 2.740 -11.734 1.00 94.62 178 ILE A O 1
ATOM 1415 N N . PRO A 1 179 ? 23.540 2.414 -13.555 1.00 93.38 179 PRO A N 1
ATOM 1416 C CA . PRO A 1 179 ? 24.135 3.749 -13.541 1.00 93.38 179 PRO A CA 1
ATOM 1417 C C . PRO A 1 179 ? 23.120 4.895 -13.646 1.00 93.38 179 PRO A C 1
ATOM 1419 O O . PRO A 1 179 ? 22.066 4.749 -14.264 1.00 93.38 179 PRO A O 1
ATOM 1422 N N . TYR A 1 180 ? 23.492 6.071 -13.127 1.00 91.62 180 TYR A N 1
ATOM 1423 C CA . TYR A 1 180 ? 22.707 7.311 -13.206 1.00 91.62 180 TYR A CA 1
ATOM 1424 C C . TYR A 1 180 ? 22.572 7.825 -14.647 1.00 91.62 180 TYR A C 1
ATOM 1426 O O . TYR A 1 180 ? 23.356 8.659 -15.109 1.00 91.62 180 TYR A O 1
ATOM 1434 N N . ARG A 1 181 ? 21.576 7.329 -15.380 1.00 89.31 181 ARG A N 1
ATOM 1435 C CA . ARG A 1 181 ? 21.387 7.673 -16.800 1.00 89.31 181 ARG A CA 1
ATOM 1436 C C . ARG A 1 181 ? 19.963 8.029 -17.192 1.00 89.31 181 ARG A C 1
ATOM 1438 O O . ARG A 1 181 ? 19.767 8.532 -18.293 1.00 89.31 181 ARG A O 1
ATOM 1445 N N . PHE A 1 182 ? 18.993 7.789 -16.319 1.00 88.69 182 PHE A N 1
ATOM 1446 C CA . PHE A 1 182 ? 17.586 8.021 -16.617 1.00 88.69 182 PHE A CA 1
ATOM 1447 C C . PHE A 1 182 ? 17.126 9.361 -16.050 1.00 88.69 182 PHE A C 1
ATOM 1449 O O . PHE A 1 182 ? 17.538 9.745 -14.959 1.00 88.69 182 PHE A O 1
ATOM 1456 N N . ALA A 1 183 ? 16.270 10.069 -16.787 1.00 85.75 183 ALA A N 1
ATOM 1457 C CA . ALA A 1 183 ? 15.651 11.302 -16.297 1.00 85.75 183 ALA A CA 1
ATOM 1458 C C . ALA A 1 183 ? 14.591 11.012 -15.223 1.00 85.75 183 ALA A C 1
ATOM 1460 O O . ALA A 1 183 ? 14.421 11.777 -14.285 1.00 85.75 183 ALA A O 1
ATOM 1461 N N . SER A 1 184 ? 13.897 9.881 -15.351 1.00 88.88 184 SER A N 1
ATOM 1462 C CA . SER A 1 184 ? 12.934 9.389 -14.373 1.00 88.88 184 SER A CA 1
ATOM 1463 C C . SER A 1 184 ? 12.799 7.876 -14.513 1.00 88.88 184 SER A C 1
ATOM 1465 O O . SER A 1 184 ? 12.905 7.335 -15.621 1.00 88.88 184 SER A O 1
ATOM 1467 N N . VAL A 1 185 ? 12.580 7.200 -13.390 1.00 92.94 185 VAL A N 1
ATOM 1468 C CA . VAL A 1 185 ? 12.333 5.757 -13.304 1.00 92.94 185 VAL A CA 1
ATOM 1469 C C . VAL A 1 185 ? 11.178 5.493 -12.346 1.00 92.94 185 VAL A C 1
ATOM 1471 O O . VAL A 1 185 ? 10.878 6.339 -11.508 1.00 92.94 185 VAL A O 1
ATOM 1474 N N . ALA A 1 186 ? 10.520 4.347 -12.474 1.00 92.56 186 ALA A N 1
ATOM 1475 C CA . ALA A 1 186 ? 9.582 3.803 -11.494 1.00 92.56 186 ALA A CA 1
ATOM 1476 C C . ALA A 1 186 ? 10.269 2.739 -10.625 1.00 92.56 186 ALA A C 1
ATOM 1478 O O . ALA A 1 186 ? 11.385 2.314 -10.928 1.00 92.56 186 ALA A O 1
ATOM 1479 N N . ASP A 1 187 ? 9.594 2.302 -9.565 1.00 91.81 187 ASP A N 1
ATOM 1480 C CA . ASP A 1 187 ? 10.081 1.202 -8.732 1.00 91.81 187 ASP A CA 1
ATOM 1481 C C . ASP A 1 187 ? 10.054 -0.117 -9.517 1.00 91.81 187 ASP A C 1
ATOM 1483 O O . ASP A 1 187 ? 9.257 -0.290 -10.449 1.00 91.81 187 ASP A O 1
ATOM 1487 N N . PHE A 1 188 ? 10.934 -1.051 -9.155 1.00 93.56 188 PHE A N 1
ATOM 1488 C CA . PHE A 1 188 ? 10.898 -2.386 -9.741 1.00 93.56 188 PHE A CA 1
ATOM 1489 C C . PHE A 1 188 ? 9.652 -3.143 -9.286 1.00 93.56 188 PHE A C 1
ATOM 1491 O O . PHE A 1 188 ? 9.285 -3.126 -8.113 1.00 93.56 188 PHE A O 1
ATOM 1498 N N . SER A 1 189 ? 9.033 -3.848 -10.226 1.00 92.25 189 SER A N 1
ATOM 1499 C CA . SER A 1 189 ? 7.946 -4.772 -9.947 1.00 92.25 189 SER A CA 1
ATOM 1500 C C . SER A 1 189 ? 8.003 -5.959 -10.901 1.00 92.25 189 SER A C 1
ATOM 1502 O O . SER A 1 189 ? 8.142 -5.808 -12.118 1.00 92.25 189 SER A O 1
ATOM 1504 N N . GLU A 1 190 ? 7.967 -7.159 -10.331 1.00 91.31 190 GLU A N 1
ATOM 1505 C CA . GLU A 1 190 ? 8.148 -8.433 -11.023 1.00 91.31 190 GLU A CA 1
ATOM 1506 C C . GLU A 1 190 ? 9.377 -8.504 -11.953 1.00 91.31 190 GLU A C 1
ATOM 1508 O O . GLU A 1 190 ? 9.352 -9.166 -13.003 1.00 91.31 190 GLU A O 1
ATOM 1513 N N . GLY A 1 191 ? 10.457 -7.828 -11.561 1.00 93.25 191 GLY A N 1
ATOM 1514 C CA . GLY A 1 191 ? 11.734 -7.789 -12.266 1.00 93.25 191 GLY A CA 1
ATOM 1515 C C . GLY A 1 191 ? 11.877 -6.724 -13.354 1.00 93.25 191 GLY A C 1
ATOM 1516 O O . GLY A 1 191 ? 12.940 -6.675 -13.974 1.00 93.25 191 GLY A O 1
ATOM 1517 N N . LEU A 1 192 ? 10.873 -5.867 -13.570 1.00 95.56 192 LEU A N 1
ATOM 1518 C CA . LEU A 1 192 ? 10.937 -4.755 -14.523 1.00 95.56 192 LEU A CA 1
ATOM 1519 C C . LEU A 1 192 ? 10.651 -3.413 -13.840 1.00 95.56 192 LEU A C 1
ATOM 1521 O O . LEU A 1 192 ? 9.825 -3.335 -12.937 1.00 95.56 192 LEU A O 1
ATOM 1525 N N . ALA A 1 193 ? 11.299 -2.347 -14.304 1.00 95.69 193 ALA A N 1
ATOM 1526 C CA . ALA A 1 193 ? 11.033 -0.974 -13.877 1.00 95.69 193 ALA A CA 1
ATOM 1527 C C . ALA A 1 193 ? 10.746 -0.097 -15.094 1.00 95.69 193 ALA A C 1
ATOM 1529 O O . ALA A 1 193 ? 11.397 -0.234 -16.132 1.00 95.69 193 ALA A O 1
ATOM 1530 N N . ALA A 1 194 ? 9.782 0.817 -14.984 1.00 95.81 194 ALA A N 1
ATOM 1531 C CA . ALA A 1 194 ? 9.544 1.782 -16.049 1.00 95.81 194 ALA A CA 1
ATOM 1532 C C . ALA A 1 194 ? 10.650 2.849 -16.059 1.00 95.81 194 ALA A C 1
ATOM 1534 O O . ALA A 1 194 ? 11.106 3.285 -15.005 1.00 95.81 194 ALA A O 1
ATOM 1535 N N . PHE A 1 195 ? 11.060 3.301 -17.240 1.00 95.00 195 PHE A N 1
ATOM 1536 C CA . PHE A 1 195 ? 11.955 4.445 -17.408 1.00 95.00 195 PHE A CA 1
ATOM 1537 C C . PHE A 1 195 ? 11.347 5.443 -18.383 1.00 95.00 195 PHE A C 1
ATOM 1539 O O . PHE A 1 195 ? 10.632 5.054 -19.309 1.00 95.00 195 PHE A O 1
ATOM 1546 N N . GLN A 1 196 ? 11.660 6.722 -18.197 1.00 91.94 196 GLN A N 1
ATOM 1547 C CA . GLN A 1 196 ? 11.229 7.774 -19.105 1.00 91.94 196 GLN A CA 1
ATOM 1548 C C . GLN A 1 196 ? 12.355 8.183 -20.059 1.00 91.94 196 GLN A C 1
ATOM 1550 O O . GLN A 1 196 ? 13.484 8.448 -19.640 1.00 91.94 196 GLN A O 1
ATOM 1555 N N . PHE A 1 197 ? 12.026 8.282 -21.345 1.00 89.88 197 PHE A N 1
ATOM 1556 C CA . PHE A 1 197 ? 12.885 8.812 -22.397 1.00 89.88 197 PHE A CA 1
ATOM 1557 C C . PHE A 1 197 ? 12.042 9.652 -23.360 1.00 89.88 197 PHE A C 1
ATOM 1559 O O . PHE A 1 197 ? 11.011 9.189 -23.843 1.00 89.88 197 PHE A O 1
ATOM 1566 N N . GLU A 1 198 ? 12.444 10.907 -23.587 1.00 88.69 198 GLU A N 1
ATOM 1567 C CA . GLU A 1 198 ? 11.733 11.865 -24.457 1.00 88.69 198 GLU A CA 1
ATOM 1568 C C . GLU A 1 198 ? 10.219 11.970 -24.165 1.00 88.69 198 GLU A C 1
ATOM 1570 O O . GLU A 1 198 ? 9.378 12.024 -25.062 1.00 88.69 198 GLU A O 1
ATOM 1575 N N . GLY A 1 199 ? 9.851 11.959 -22.878 1.00 87.94 199 GLY A N 1
ATOM 1576 C CA . GLY A 1 199 ? 8.455 12.058 -22.433 1.00 87.94 199 GLY A CA 1
ATOM 1577 C C . GLY A 1 199 ? 7.615 10.794 -22.648 1.00 87.94 199 GLY A C 1
ATOM 1578 O O . GLY A 1 199 ? 6.410 10.818 -22.401 1.00 87.94 199 GLY A O 1
ATOM 1579 N N . ARG A 1 200 ? 8.224 9.687 -23.086 1.00 94.06 200 ARG A N 1
ATOM 1580 C CA . ARG A 1 200 ? 7.582 8.374 -23.211 1.00 94.06 200 ARG A CA 1
ATOM 1581 C C . ARG A 1 200 ? 8.190 7.377 -22.243 1.00 94.06 200 ARG A C 1
ATOM 1583 O O . ARG A 1 200 ? 9.334 7.520 -21.823 1.00 94.06 200 ARG A O 1
ATOM 1590 N N . TYR A 1 201 ? 7.424 6.346 -21.930 1.00 94.69 201 TYR A N 1
ATOM 1591 C CA . TYR A 1 201 ? 7.807 5.303 -20.998 1.00 94.69 201 TYR A CA 1
ATOM 1592 C C . TYR A 1 201 ? 8.124 4.000 -21.720 1.00 94.69 201 TYR A C 1
ATOM 1594 O O . TYR A 1 201 ? 7.420 3.595 -22.655 1.00 94.69 201 TYR A O 1
ATOM 1602 N N . GLY A 1 202 ? 9.211 3.373 -21.285 1.00 95.69 202 GLY A N 1
ATOM 1603 C CA . GLY A 1 202 ? 9.624 2.012 -21.618 1.00 95.69 202 GLY A CA 1
ATOM 1604 C C . GLY A 1 202 ? 9.943 1.246 -20.338 1.00 95.69 202 GLY A C 1
ATOM 1605 O O . GLY A 1 202 ? 9.725 1.769 -19.248 1.00 95.69 202 GLY A O 1
ATOM 1606 N N . PHE A 1 203 ? 10.478 0.032 -20.453 1.00 96.94 203 PHE A N 1
ATOM 1607 C CA . PHE A 1 203 ? 10.819 -0.800 -19.299 1.00 96.94 203 PHE A CA 1
ATOM 1608 C C . PHE A 1 203 ? 12.229 -1.378 -19.395 1.00 96.94 203 PHE A C 1
ATOM 1610 O O . PHE A 1 203 ? 12.666 -1.800 -20.471 1.00 96.94 203 PHE A O 1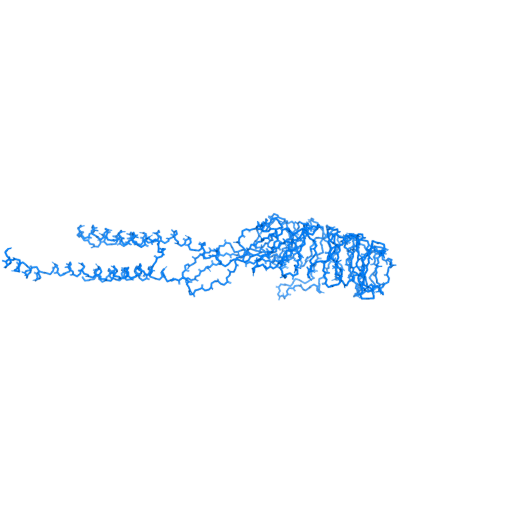
ATOM 1617 N N . ILE A 1 204 ? 12.918 -1.400 -18.256 1.00 96.75 204 ILE A N 1
ATOM 1618 C CA . ILE A 1 204 ? 14.241 -1.996 -18.070 1.00 96.75 204 ILE A CA 1
ATOM 1619 C C . ILE A 1 204 ? 14.182 -3.193 -17.124 1.00 96.75 204 ILE A C 1
ATOM 1621 O O . ILE A 1 204 ? 13.317 -3.250 -16.251 1.00 96.75 204 ILE A O 1
ATOM 1625 N N . ASP A 1 205 ? 15.119 -4.124 -17.281 1.00 95.94 205 ASP A N 1
ATOM 1626 C CA . ASP A 1 205 ? 15.347 -5.207 -16.323 1.00 95.94 205 ASP A CA 1
ATOM 1627 C C . ASP A 1 205 ? 16.282 -4.790 -15.172 1.00 95.94 205 ASP A C 1
ATOM 1629 O O . ASP A 1 205 ? 16.795 -3.668 -15.127 1.00 95.94 205 ASP A O 1
ATOM 1633 N N . LYS A 1 206 ? 16.538 -5.716 -14.238 1.00 94.94 206 LYS A N 1
ATOM 1634 C CA . LYS A 1 206 ? 17.434 -5.505 -13.084 1.00 94.94 206 LYS A CA 1
ATOM 1635 C C . LYS A 1 206 ? 18.906 -5.274 -13.454 1.00 94.94 206 LYS A C 1
ATOM 1637 O O . LYS A 1 206 ? 19.672 -4.830 -12.606 1.00 94.94 206 LYS A O 1
ATOM 1642 N N . THR A 1 207 ? 19.312 -5.559 -14.693 1.00 93.94 207 THR A N 1
ATOM 1643 C CA . THR A 1 207 ? 20.649 -5.216 -15.218 1.00 93.94 207 THR A CA 1
ATOM 1644 C C . THR A 1 207 ? 20.682 -3.804 -15.814 1.00 93.94 207 THR A C 1
ATOM 1646 O O . THR A 1 207 ? 21.743 -3.261 -16.118 1.00 93.94 207 THR A O 1
ATOM 1649 N N . GLY A 1 208 ? 19.507 -3.190 -15.979 1.00 92.25 208 GLY A N 1
ATOM 1650 C CA . GLY A 1 208 ? 19.303 -1.910 -16.633 1.00 92.25 208 GLY A CA 1
ATOM 1651 C C . GLY A 1 208 ? 19.125 -2.018 -18.144 1.00 92.25 208 GLY A C 1
ATOM 1652 O O . GLY A 1 208 ? 19.002 -0.977 -18.794 1.00 92.25 208 GLY A O 1
ATOM 1653 N N . ALA A 1 209 ? 19.117 -3.217 -18.730 1.00 95.00 209 ALA A N 1
ATOM 1654 C CA . ALA A 1 209 ? 18.898 -3.392 -20.160 1.00 95.00 209 ALA A CA 1
ATOM 1655 C C . ALA A 1 209 ? 17.453 -3.029 -20.528 1.00 95.00 209 ALA A C 1
ATOM 1657 O O . ALA A 1 209 ? 16.513 -3.355 -19.806 1.00 95.00 209 ALA A O 1
ATOM 1658 N N . VAL A 1 210 ? 17.273 -2.337 -21.655 1.00 95.81 210 VAL A N 1
ATOM 1659 C CA . VAL A 1 210 ? 15.942 -1.972 -22.157 1.00 95.81 210 VAL A CA 1
ATOM 1660 C C . VAL A 1 210 ? 15.273 -3.220 -22.716 1.00 95.81 210 VAL A C 1
ATOM 1662 O O . VAL A 1 210 ? 15.671 -3.718 -23.766 1.00 95.81 210 VAL A O 1
ATOM 1665 N N . VAL A 1 211 ? 14.242 -3.700 -22.023 1.00 96.56 211 VAL A N 1
ATOM 1666 C CA . VAL A 1 211 ? 13.412 -4.831 -22.463 1.00 96.56 211 VAL A CA 1
ATOM 1667 C C . VAL A 1 211 ? 12.300 -4.335 -23.381 1.00 96.56 211 VAL A C 1
ATOM 1669 O O . VAL A 1 211 ? 12.003 -4.947 -24.403 1.00 96.56 211 VAL A O 1
ATOM 1672 N N . ILE A 1 212 ? 11.706 -3.186 -23.045 1.00 95.94 212 ILE A N 1
ATOM 1673 C CA . ILE A 1 212 ? 10.617 -2.580 -23.810 1.00 95.94 212 ILE A CA 1
ATOM 1674 C C . ILE A 1 212 ? 10.985 -1.131 -24.114 1.00 95.94 212 ILE A C 1
ATOM 1676 O O . ILE A 1 212 ? 11.168 -0.320 -23.207 1.00 95.94 212 ILE A O 1
ATOM 1680 N N . ALA A 1 213 ? 11.084 -0.798 -25.401 1.00 95.19 213 ALA A N 1
ATOM 1681 C CA . ALA A 1 213 ? 11.437 0.547 -25.846 1.00 95.19 213 ALA A CA 1
ATOM 1682 C C . ALA A 1 213 ? 10.408 1.600 -25.399 1.00 95.19 213 ALA A C 1
ATOM 1684 O O . ALA A 1 213 ? 9.206 1.325 -25.323 1.00 95.19 213 ALA A O 1
ATOM 1685 N N . ALA A 1 214 ? 10.884 2.823 -25.151 1.00 94.31 214 ALA A N 1
ATOM 1686 C CA . ALA A 1 214 ? 10.048 3.927 -24.703 1.00 94.31 214 ALA A CA 1
ATOM 1687 C C . ALA A 1 214 ? 9.084 4.390 -25.803 1.00 94.31 214 ALA A C 1
ATOM 1689 O O . ALA A 1 214 ? 9.468 5.079 -26.746 1.00 94.31 214 ALA A O 1
ATOM 1690 N N . LYS A 1 215 ? 7.813 3.997 -25.693 1.00 94.88 215 LYS A N 1
ATOM 1691 C CA . LYS A 1 215 ? 6.778 4.338 -26.685 1.00 94.88 215 LYS A CA 1
ATOM 1692 C C . LYS A 1 215 ? 5.417 4.694 -26.090 1.00 94.88 215 LYS A C 1
ATOM 1694 O O . LYS A 1 215 ? 4.592 5.232 -26.822 1.00 94.88 215 LYS A O 1
ATOM 1699 N N . TYR A 1 216 ? 5.204 4.440 -24.802 1.00 93.25 216 TYR A N 1
ATOM 1700 C CA . TYR A 1 216 ? 3.922 4.648 -24.127 1.00 93.25 216 TYR A CA 1
ATOM 1701 C C . TYR A 1 216 ? 3.852 6.028 -23.477 1.00 93.25 216 TYR A C 1
ATOM 1703 O O . TYR A 1 216 ? 4.861 6.538 -22.994 1.00 93.25 216 TYR A O 1
ATOM 1711 N N . LYS A 1 217 ? 2.670 6.644 -23.436 1.00 91.19 217 LYS A N 1
ATOM 1712 C CA . LYS A 1 217 ? 2.466 7.936 -22.749 1.00 91.19 217 LYS A CA 1
ATOM 1713 C C . LYS A 1 217 ? 2.197 7.771 -21.258 1.00 91.19 217 LYS A C 1
ATOM 1715 O O . LYS A 1 217 ? 2.431 8.697 -20.488 1.00 91.19 217 LYS A O 1
ATOM 1720 N N . LYS A 1 218 ? 1.669 6.614 -20.861 1.00 90.06 218 LYS A N 1
ATOM 1721 C CA . LYS A 1 218 ? 1.344 6.262 -19.475 1.00 90.06 218 LYS A CA 1
ATOM 1722 C C . LYS A 1 218 ? 1.747 4.821 -19.206 1.00 90.06 218 LYS A C 1
ATOM 1724 O O . LYS A 1 218 ? 1.734 4.002 -20.125 1.00 90.06 218 LYS A O 1
ATOM 1729 N N . HIS A 1 219 ? 2.058 4.522 -17.952 1.00 91.94 219 HIS A N 1
ATOM 1730 C CA . HIS A 1 219 ? 2.335 3.168 -17.500 1.00 91.94 219 HIS A CA 1
ATOM 1731 C C . HIS A 1 219 ? 1.796 2.949 -16.083 1.00 91.94 219 HIS A C 1
ATOM 1733 O O . HIS A 1 219 ? 1.677 3.890 -15.300 1.00 91.94 219 HIS A O 1
ATOM 1739 N N . GLU A 1 220 ? 1.534 1.691 -15.758 1.00 90.50 220 GLU A N 1
ATOM 1740 C CA . GLU A 1 220 ? 1.446 1.169 -14.395 1.00 90.50 220 GLU A CA 1
ATOM 1741 C C . GLU A 1 220 ? 2.623 0.209 -14.144 1.00 90.50 220 GLU A C 1
ATOM 1743 O O . GLU A 1 220 ? 3.360 -0.140 -15.073 1.00 90.50 220 GLU A O 1
ATOM 1748 N N . ALA A 1 221 ? 2.837 -0.187 -12.889 1.00 89.38 221 ALA A N 1
ATOM 1749 C CA . ALA A 1 221 ? 3.802 -1.233 -12.554 1.00 89.38 221 ALA A CA 1
ATOM 1750 C C . ALA A 1 221 ? 3.343 -2.598 -13.101 1.00 89.38 221 ALA A C 1
ATOM 1752 O O . ALA A 1 221 ? 2.149 -2.818 -13.326 1.00 89.38 221 ALA A O 1
ATOM 1753 N N . PHE A 1 222 ? 4.288 -3.516 -13.314 1.00 90.50 222 PHE A N 1
ATOM 1754 C CA . PHE A 1 222 ? 3.947 -4.888 -13.678 1.00 90.50 222 PHE A CA 1
ATOM 1755 C C . PHE A 1 222 ? 3.248 -5.594 -12.513 1.00 90.50 222 PHE A C 1
ATOM 1757 O O . PHE A 1 222 ? 3.693 -5.520 -11.377 1.00 90.50 222 PHE A O 1
ATOM 1764 N N . SER A 1 223 ? 2.154 -6.289 -12.800 1.00 87.19 223 SER A N 1
ATOM 1765 C CA . SER A 1 223 ? 1.442 -7.137 -11.848 1.00 87.19 223 SER A CA 1
ATOM 1766 C C . SER A 1 223 ? 0.828 -8.318 -12.592 1.00 87.19 223 SER A C 1
ATOM 1768 O O . SER A 1 223 ? 0.139 -8.153 -13.600 1.00 87.19 223 SER A O 1
ATOM 1770 N N . ASN A 1 224 ? 1.083 -9.519 -12.085 1.00 85.38 224 ASN A N 1
ATOM 1771 C CA . ASN A 1 224 ? 0.688 -10.806 -12.645 1.00 85.38 224 ASN A CA 1
ATOM 1772 C C . ASN A 1 224 ? 1.122 -10.990 -14.109 1.00 85.38 224 ASN A C 1
ATOM 1774 O O . ASN A 1 224 ? 0.378 -11.513 -14.934 1.00 85.38 224 ASN A O 1
ATOM 1778 N N . GLY A 1 225 ? 2.332 -10.544 -14.454 1.00 88.81 225 GLY A N 1
ATOM 1779 C CA . GLY A 1 225 ? 2.885 -10.678 -15.802 1.00 88.81 225 GLY A CA 1
ATOM 1780 C C . GLY A 1 225 ? 2.489 -9.586 -16.795 1.00 88.81 225 GLY A C 1
ATOM 1781 O O . GLY A 1 225 ? 2.998 -9.604 -17.920 1.00 88.81 225 GLY A O 1
ATOM 1782 N N . TYR A 1 226 ? 1.646 -8.628 -16.396 1.00 89.38 226 TYR A N 1
ATOM 1783 C CA . TYR A 1 226 ? 1.147 -7.572 -17.276 1.00 89.38 226 TYR A CA 1
ATOM 1784 C C . TYR A 1 226 ? 1.391 -6.174 -16.714 1.00 89.38 226 TYR A C 1
ATOM 1786 O O . TYR A 1 226 ? 1.354 -5.969 -15.506 1.00 89.38 226 TYR A O 1
ATOM 1794 N N . ALA A 1 227 ? 1.566 -5.195 -17.597 1.00 89.81 227 ALA A N 1
ATOM 1795 C CA . ALA A 1 227 ? 1.537 -3.777 -17.250 1.00 89.81 227 ALA A CA 1
ATOM 1796 C C . ALA A 1 227 ? 0.465 -3.061 -18.072 1.00 89.81 227 ALA A C 1
ATOM 1798 O O . ALA A 1 227 ? 0.288 -3.335 -19.263 1.00 89.81 227 ALA A O 1
ATOM 1799 N N . ARG A 1 228 ? -0.248 -2.123 -17.448 1.00 88.12 228 ARG A N 1
ATOM 1800 C CA . ARG A 1 228 ? -1.230 -1.285 -18.137 1.00 88.12 228 ARG A CA 1
ATOM 1801 C C . ARG A 1 228 ? -0.550 -0.062 -18.747 1.00 88.12 228 ARG A C 1
ATOM 1803 O O . ARG A 1 228 ? 0.252 0.602 -18.097 1.00 88.12 228 ARG A O 1
ATOM 1810 N N . THR A 1 229 ? -0.896 0.256 -19.989 1.00 90.19 229 THR A N 1
ATOM 1811 C CA . THR A 1 229 ? -0.402 1.427 -20.731 1.00 90.19 229 THR A CA 1
ATOM 1812 C C . THR A 1 229 ? -1.554 2.187 -21.386 1.00 90.19 229 THR A C 1
ATOM 1814 O O . THR A 1 229 ? -2.708 1.764 -21.312 1.00 90.19 229 THR A O 1
ATOM 1817 N N . ASP A 1 230 ? -1.256 3.289 -22.079 1.00 87.19 230 ASP A N 1
ATOM 1818 C CA . ASP A 1 230 ? -2.234 4.009 -22.901 1.00 87.19 230 ASP A CA 1
ATOM 1819 C C . ASP A 1 230 ? -2.743 3.210 -24.113 1.00 87.19 230 ASP A C 1
ATOM 1821 O O . ASP A 1 230 ? -3.799 3.539 -24.641 1.00 87.19 230 ASP A O 1
ATOM 1825 N N . LEU A 1 231 ? -2.037 2.151 -24.529 1.00 86.00 231 LEU A N 1
ATOM 1826 C CA . LEU A 1 231 ? -2.473 1.249 -25.604 1.00 86.00 231 LEU A CA 1
ATOM 1827 C C . LEU A 1 231 ? -3.190 -0.007 -25.092 1.00 86.00 231 LEU A C 1
ATOM 1829 O O . LEU A 1 231 ? -3.776 -0.732 -25.894 1.00 86.00 231 LEU A O 1
ATOM 1833 N N . GLY A 1 232 ? -3.180 -0.241 -23.776 1.00 86.75 232 GLY A N 1
ATOM 1834 C CA . GLY A 1 232 ? -3.778 -1.401 -23.118 1.00 86.75 232 GLY A CA 1
ATOM 1835 C C . GLY A 1 232 ? -2.765 -2.230 -22.322 1.00 86.75 232 GLY A C 1
ATOM 1836 O O . GLY A 1 232 ? -1.732 -1.706 -21.892 1.00 86.75 232 GLY A O 1
ATOM 1837 N N . PHE A 1 233 ? -3.069 -3.508 -22.089 1.00 88.19 233 PHE A N 1
ATOM 1838 C CA . PHE A 1 233 ? -2.231 -4.417 -21.299 1.00 88.19 233 PHE A CA 1
ATOM 1839 C C . PHE A 1 233 ? -1.161 -5.074 -22.162 1.00 88.19 233 PHE A C 1
ATOM 1841 O O . PHE A 1 233 ? -1.464 -5.722 -23.170 1.00 88.19 233 PHE A O 1
ATOM 1848 N N . ILE A 1 234 ? 0.088 -4.939 -21.730 1.00 91.44 234 ILE A N 1
ATOM 1849 C CA . ILE A 1 234 ? 1.256 -5.541 -22.372 1.00 91.44 234 ILE A CA 1
ATOM 1850 C C . ILE A 1 234 ? 1.847 -6.626 -21.480 1.00 91.44 234 ILE A C 1
ATOM 1852 O O . ILE A 1 234 ? 1.773 -6.522 -20.257 1.00 91.44 234 ILE A O 1
ATOM 1856 N N . ASP A 1 235 ? 2.438 -7.655 -22.082 1.00 92.31 235 ASP A N 1
ATOM 1857 C CA . ASP A 1 235 ? 3.246 -8.629 -21.344 1.00 92.31 235 ASP A CA 1
ATOM 1858 C C . ASP A 1 235 ? 4.664 -8.098 -21.050 1.00 92.31 235 ASP A C 1
ATOM 1860 O O . ASP A 1 235 ? 5.052 -7.014 -21.496 1.00 92.31 235 ASP A O 1
ATOM 1864 N N . LYS A 1 236 ? 5.466 -8.875 -20.311 1.00 92.94 236 LYS A N 1
ATOM 1865 C CA . LYS A 1 236 ? 6.869 -8.538 -19.989 1.00 92.94 236 LYS A CA 1
ATOM 1866 C C . LYS A 1 236 ? 7.785 -8.398 -21.213 1.00 92.94 236 LYS A C 1
ATOM 1868 O O . LYS A 1 236 ? 8.854 -7.810 -21.095 1.00 92.94 236 LYS A O 1
ATOM 1873 N N . GLY A 1 237 ? 7.381 -8.916 -22.375 1.00 92.31 237 GLY A N 1
ATOM 1874 C CA . GLY A 1 237 ? 8.075 -8.720 -23.652 1.00 92.31 237 GLY A CA 1
ATOM 1875 C C . GLY A 1 237 ? 7.605 -7.478 -24.417 1.00 92.31 237 GLY A C 1
ATOM 1876 O O . GLY A 1 237 ? 8.147 -7.159 -25.473 1.00 92.31 237 GLY A O 1
ATOM 1877 N N . GLY A 1 238 ? 6.593 -6.768 -23.914 1.00 90.06 238 GLY A N 1
ATOM 1878 C CA . GLY A 1 238 ? 6.010 -5.592 -24.550 1.00 90.06 238 GLY A CA 1
ATOM 1879 C C . GLY A 1 238 ? 5.019 -5.904 -25.671 1.00 90.06 238 GLY A C 1
ATOM 1880 O O . GLY A 1 238 ? 4.658 -4.989 -26.421 1.00 90.06 238 GLY A O 1
ATOM 1881 N N . ALA A 1 239 ? 4.574 -7.159 -25.801 1.00 90.50 239 ALA A N 1
ATOM 1882 C CA . ALA A 1 239 ? 3.518 -7.525 -26.732 1.00 90.50 239 ALA A CA 1
ATOM 1883 C C . ALA A 1 239 ? 2.158 -7.111 -26.159 1.00 90.50 239 ALA A C 1
ATOM 1885 O O . ALA A 1 239 ? 1.820 -7.448 -25.023 1.00 90.50 239 ALA A O 1
ATOM 1886 N N . LEU A 1 240 ? 1.368 -6.393 -26.959 1.00 89.06 240 LEU A N 1
ATOM 1887 C CA . LEU A 1 240 ? 0.009 -6.009 -26.593 1.00 89.06 240 LEU A CA 1
ATOM 1888 C C . LEU A 1 240 ? -0.873 -7.258 -26.544 1.00 89.06 240 LEU A C 1
ATOM 1890 O O . LEU A 1 240 ? -1.017 -7.959 -27.545 1.00 89.06 240 LEU A O 1
ATOM 1894 N N . LYS A 1 241 ? -1.455 -7.532 -25.378 1.00 87.19 241 LYS A N 1
ATOM 1895 C CA . LYS A 1 241 ? -2.380 -8.653 -25.177 1.00 87.19 241 LYS A CA 1
ATOM 1896 C C . LYS A 1 241 ? -3.826 -8.193 -25.234 1.00 87.19 241 LYS A C 1
ATOM 1898 O O . LYS A 1 241 ? -4.651 -8.887 -25.817 1.00 87.19 241 LYS A O 1
ATOM 1903 N N . PHE A 1 242 ? -4.107 -7.008 -24.693 1.00 79.56 242 PHE A N 1
ATOM 1904 C CA . PHE A 1 242 ? -5.454 -6.442 -24.655 1.00 79.56 242 PHE A CA 1
ATOM 1905 C C . PHE A 1 242 ? -5.415 -4.949 -24.974 1.00 79.56 242 PHE A C 1
ATOM 1907 O O . PHE A 1 242 ? -4.592 -4.251 -24.384 1.00 79.56 242 PHE A O 1
ATOM 1914 N N . PRO A 1 243 ? -6.273 -4.449 -25.879 1.00 78.19 243 PRO A N 1
ATOM 1915 C CA . PRO A 1 243 ? -6.295 -3.043 -26.275 1.00 78.19 243 PRO A CA 1
ATOM 1916 C C . PRO A 1 243 ? -6.919 -2.129 -25.205 1.00 78.19 243 PRO A C 1
ATOM 1918 O O . PRO A 1 243 ? -7.679 -2.574 -24.346 1.00 78.19 243 PRO A O 1
ATOM 1921 N N . ALA A 1 244 ? -6.619 -0.831 -25.293 1.00 70.25 244 ALA A N 1
ATOM 1922 C CA . ALA A 1 244 ? -7.057 0.207 -24.352 1.00 70.25 244 ALA A CA 1
ATOM 1923 C C . ALA A 1 244 ? -8.577 0.406 -24.251 1.00 70.25 244 ALA A C 1
ATOM 1925 O O . ALA A 1 244 ? -9.035 0.913 -23.229 1.00 70.25 244 ALA A O 1
ATOM 1926 N N . ASP A 1 245 ? -9.351 -0.014 -25.259 1.00 66.81 245 ASP A N 1
ATOM 1927 C CA . ASP A 1 245 ? -10.823 0.081 -25.278 1.00 66.81 245 ASP A CA 1
ATOM 1928 C C . ASP A 1 245 ? -11.483 -0.695 -24.123 1.00 66.81 245 ASP A C 1
ATOM 1930 O O . ASP A 1 245 ? -12.649 -0.494 -23.792 1.00 66.81 245 ASP A O 1
ATOM 1934 N N . TRP A 1 246 ? -10.706 -1.535 -23.439 1.00 69.38 246 TRP A N 1
ATOM 1935 C CA . TRP A 1 246 ? -11.013 -2.085 -22.126 1.00 69.38 246 TRP A CA 1
ATOM 1936 C C . TRP A 1 246 ? -10.632 -1.099 -21.005 1.00 69.38 246 TRP A C 1
ATOM 1938 O O . TRP A 1 246 ? -9.954 -1.454 -20.035 1.00 69.38 246 TRP A O 1
ATOM 1948 N N . SER A 1 247 ? -11.048 0.163 -21.144 1.00 62.31 247 SER A N 1
ATOM 1949 C CA . SER A 1 247 ? -10.622 1.287 -20.294 1.00 62.31 247 SER A CA 1
ATOM 1950 C C . SER A 1 247 ? -10.986 1.123 -18.821 1.00 62.31 247 SER A C 1
ATOM 1952 O O . SER A 1 247 ? -10.400 1.782 -17.964 1.00 62.31 247 SER A O 1
ATOM 1954 N N . ASP A 1 248 ? -11.915 0.223 -18.514 1.00 76.19 248 ASP A N 1
ATOM 1955 C CA . ASP A 1 248 ? -12.434 0.039 -17.166 1.00 76.19 248 ASP A CA 1
ATOM 1956 C C . ASP A 1 248 ? -11.959 -1.267 -16.510 1.00 76.19 248 ASP A C 1
ATOM 1958 O O . ASP A 1 248 ? -12.562 -1.720 -15.535 1.00 76.19 248 ASP A O 1
ATOM 1962 N N . ILE A 1 249 ? -10.899 -1.896 -17.036 1.00 81.44 249 ILE A N 1
ATOM 1963 C CA . ILE A 1 249 ? -10.201 -2.952 -16.295 1.00 81.44 249 ILE A CA 1
ATOM 1964 C C . ILE A 1 249 ? -9.309 -2.321 -15.216 1.00 81.44 249 ILE A C 1
ATOM 1966 O O . ILE A 1 249 ? -8.591 -1.358 -15.491 1.00 81.44 249 ILE A O 1
ATOM 1970 N N . THR A 1 250 ? -9.318 -2.857 -13.997 1.00 81.88 250 THR A N 1
ATOM 1971 C CA . THR A 1 250 ? -8.369 -2.495 -12.930 1.00 81.88 250 THR A CA 1
ATOM 1972 C C . THR A 1 250 ? -7.070 -3.295 -13.021 1.00 81.88 250 THR A C 1
ATOM 1974 O O . THR A 1 250 ? -7.015 -4.355 -13.638 1.00 81.88 250 THR A O 1
ATOM 1977 N N . SER A 1 251 ? -5.991 -2.810 -12.407 1.00 80.19 251 SER A N 1
ATOM 1978 C CA . SER A 1 251 ? -4.743 -3.574 -12.296 1.00 80.19 251 SER A CA 1
ATOM 1979 C C . SER A 1 251 ? -4.986 -4.902 -11.567 1.00 80.19 251 SER A C 1
ATOM 1981 O O . SER A 1 251 ? -5.904 -5.020 -10.749 1.00 80.19 251 SER A O 1
ATOM 1983 N N . PHE A 1 252 ? -4.156 -5.908 -11.846 1.00 84.38 252 PHE A N 1
ATOM 1984 C CA . PHE A 1 252 ? -4.295 -7.195 -11.177 1.00 84.38 252 PHE A CA 1
ATOM 1985 C C . PHE A 1 252 ? -3.970 -7.108 -9.681 1.00 84.38 252 PHE A C 1
ATOM 1987 O O . PHE A 1 252 ? -2.985 -6.490 -9.273 1.00 84.38 252 PHE A O 1
ATOM 1994 N N . SER A 1 253 ? -4.772 -7.807 -8.883 1.00 84.94 253 SER A N 1
ATOM 1995 C CA . SER A 1 253 ? -4.581 -8.056 -7.460 1.00 84.94 253 SER A CA 1
ATOM 1996 C C . SER A 1 253 ? -4.881 -9.533 -7.193 1.00 84.94 253 SER A C 1
ATOM 1998 O O . SER A 1 253 ? -5.937 -10.027 -7.583 1.00 84.94 253 SER A O 1
ATOM 2000 N N . GLU A 1 254 ? -3.917 -10.266 -6.628 1.00 86.50 254 GLU A N 1
ATOM 2001 C CA . GLU A 1 254 ? -4.006 -11.719 -6.385 1.00 86.50 254 GLU A CA 1
ATOM 2002 C C . GLU A 1 254 ? -4.481 -12.549 -7.596 1.00 86.50 254 GLU A C 1
ATOM 2004 O O . GLU A 1 254 ? -5.402 -13.361 -7.496 1.00 86.50 254 GLU A O 1
ATOM 2009 N N . ASN A 1 255 ? -3.860 -12.360 -8.765 1.00 88.19 255 ASN A N 1
ATOM 2010 C CA . ASN A 1 255 ? -4.243 -13.025 -10.019 1.00 88.19 255 ASN A CA 1
ATOM 2011 C C . ASN A 1 255 ? -5.686 -12.731 -10.487 1.00 88.19 255 ASN A C 1
ATOM 2013 O O . ASN A 1 255 ? -6.273 -13.531 -11.225 1.00 88.19 255 ASN A O 1
ATOM 2017 N N . ARG A 1 256 ? -6.300 -11.628 -10.045 1.00 90.38 256 ARG A N 1
ATOM 2018 C CA . ARG A 1 256 ? -7.642 -11.193 -10.462 1.00 90.38 256 ARG A CA 1
ATOM 2019 C C . ARG A 1 256 ? -7.658 -9.721 -10.834 1.00 90.38 256 ARG A C 1
ATOM 2021 O O . ARG A 1 256 ? -6.911 -8.932 -10.271 1.00 90.38 256 ARG A O 1
ATOM 2028 N N . CYS A 1 257 ? -8.533 -9.337 -11.750 1.00 88.94 257 CYS A N 1
ATOM 2029 C CA . CYS A 1 257 ? -8.812 -7.935 -12.049 1.00 88.94 257 CYS A CA 1
ATOM 2030 C C . CYS A 1 257 ? -10.319 -7.723 -12.183 1.00 88.94 257 CYS A C 1
ATOM 2032 O O . CYS A 1 257 ? -11.081 -8.671 -12.391 1.00 88.94 257 CYS A O 1
ATOM 2034 N N . THR A 1 258 ? -10.764 -6.482 -12.018 1.00 89.06 258 THR A N 1
ATOM 2035 C CA . THR A 1 258 ? -12.172 -6.126 -12.209 1.00 89.06 258 THR A CA 1
ATOM 2036 C C . THR A 1 258 ? -12.332 -5.446 -13.551 1.00 89.06 258 THR A C 1
ATOM 2038 O O . THR A 1 258 ? -11.446 -4.709 -13.966 1.00 89.06 258 THR A O 1
ATOM 2041 N N . TRP A 1 259 ? -13.443 -5.689 -14.231 1.00 88.94 259 TRP A N 1
ATOM 2042 C CA . TRP A 1 259 ? -13.768 -5.063 -15.503 1.00 88.94 259 TRP A CA 1
ATOM 2043 C C . TRP A 1 259 ? -15.169 -4.488 -15.452 1.00 88.94 259 TRP A C 1
ATOM 2045 O O . TRP A 1 259 ? -16.120 -5.195 -15.115 1.00 88.94 259 TRP A O 1
ATOM 2055 N N . ARG A 1 260 ? -15.308 -3.209 -15.796 1.00 87.88 260 ARG A N 1
ATOM 2056 C CA . ARG A 1 260 ? -16.622 -2.589 -15.935 1.00 87.88 260 ARG A CA 1
ATOM 2057 C C . ARG A 1 260 ? -17.117 -2.698 -17.371 1.00 87.88 260 ARG A C 1
ATOM 2059 O O . ARG A 1 260 ? -16.420 -2.333 -18.315 1.00 87.88 260 ARG A O 1
ATOM 2066 N N . LYS A 1 261 ? -18.356 -3.149 -17.520 1.00 86.62 261 LYS A N 1
ATOM 2067 C CA . LYS A 1 261 ? -19.082 -3.160 -18.788 1.00 86.62 261 LYS A CA 1
ATOM 2068 C C . LYS A 1 261 ? -20.566 -2.924 -18.534 1.00 86.62 261 LYS A C 1
ATOM 2070 O O . LYS A 1 261 ? -21.132 -3.485 -17.599 1.00 86.62 261 LYS A O 1
ATOM 2075 N N . ASP A 1 262 ? -21.183 -2.076 -19.357 1.00 86.94 262 ASP A N 1
ATOM 2076 C CA . ASP A 1 262 ? -22.618 -1.760 -19.301 1.00 86.94 262 ASP A CA 1
ATOM 2077 C C . ASP A 1 262 ? -23.083 -1.304 -17.901 1.00 86.94 262 ASP A C 1
ATOM 2079 O O . ASP A 1 262 ? -24.163 -1.642 -17.425 1.00 86.94 262 ASP A O 1
ATOM 2083 N N . GLY A 1 263 ? -22.223 -0.557 -17.196 1.00 87.00 263 GLY A N 1
ATOM 2084 C CA . GLY A 1 263 ? -22.499 -0.052 -15.848 1.00 87.00 263 GLY A CA 1
ATOM 2085 C C . GLY A 1 263 ? -22.347 -1.076 -14.716 1.00 87.00 263 GLY A C 1
ATOM 2086 O O . GLY A 1 263 ? -22.475 -0.685 -13.559 1.00 87.00 263 GLY A O 1
ATOM 2087 N N . LYS A 1 264 ? -22.023 -2.338 -15.021 1.00 91.75 264 LYS A N 1
ATOM 2088 C CA . LYS A 1 264 ? -21.774 -3.412 -14.049 1.00 91.75 264 LYS A CA 1
ATOM 2089 C C . LYS A 1 264 ? -20.295 -3.781 -13.992 1.00 91.75 264 LYS A C 1
ATOM 2091 O O . LYS A 1 264 ? -19.568 -3.600 -14.966 1.00 91.75 264 LYS A O 1
ATOM 2096 N N . TYR A 1 265 ? -19.861 -4.317 -12.859 1.00 92.06 265 TYR A N 1
ATOM 2097 C CA . TYR A 1 265 ? -18.501 -4.795 -12.629 1.00 92.06 265 TYR A CA 1
ATOM 2098 C C . TYR A 1 265 ? -18.453 -6.319 -12.621 1.00 92.06 265 TYR A C 1
ATOM 2100 O O . TYR A 1 265 ? -19.282 -6.966 -11.983 1.00 92.06 265 TYR A O 1
ATOM 2108 N N . TYR A 1 266 ? -17.448 -6.870 -13.286 1.00 92.12 266 TYR A N 1
ATOM 2109 C CA . TYR A 1 266 ? -17.204 -8.299 -13.419 1.00 92.12 266 TYR A CA 1
ATOM 2110 C C . TYR A 1 266 ? -15.813 -8.633 -12.892 1.00 92.12 266 TYR A C 1
ATOM 2112 O O . TYR A 1 266 ? -14.861 -7.889 -13.133 1.00 92.12 266 TYR A O 1
ATOM 2120 N N . LEU A 1 267 ? -15.683 -9.763 -12.203 1.00 93.12 267 LEU A N 1
ATOM 2121 C CA . LEU A 1 267 ? -14.394 -10.315 -11.815 1.00 93.12 267 LEU A CA 1
ATOM 2122 C C . LEU A 1 267 ? -13.839 -11.152 -12.970 1.00 93.12 267 LEU A C 1
ATOM 2124 O O . LEU A 1 267 ? -14.544 -12.007 -13.517 1.00 93.12 267 LEU A O 1
ATOM 2128 N N . LEU A 1 268 ? -12.580 -10.918 -13.325 1.00 90.94 268 LEU A N 1
ATOM 2129 C CA . LEU A 1 268 ? -11.862 -11.665 -14.350 1.00 90.94 268 LEU A CA 1
ATOM 2130 C C . LEU A 1 268 ? -10.708 -12.471 -13.738 1.00 90.94 268 LEU A C 1
ATOM 2132 O O . LEU A 1 268 ? -10.110 -12.060 -12.740 1.00 90.94 268 LEU A O 1
ATOM 2136 N N . ASP A 1 269 ? -10.385 -13.609 -14.354 1.00 89.38 269 ASP A N 1
ATOM 2137 C CA . ASP A 1 269 ? -9.188 -14.392 -14.037 1.00 89.38 269 ASP A CA 1
ATOM 2138 C C . ASP A 1 269 ? -7.906 -13.835 -14.694 1.00 89.38 269 ASP A C 1
ATOM 2140 O O . ASP A 1 269 ? -7.931 -12.853 -15.434 1.00 89.38 269 ASP A O 1
ATOM 2144 N N . GLU A 1 270 ? -6.769 -14.494 -14.453 1.00 85.69 270 GLU A N 1
ATOM 2145 C CA . GLU A 1 270 ? -5.447 -14.172 -15.029 1.00 85.69 270 GLU A CA 1
ATOM 2146 C C . GLU A 1 270 ? -5.407 -14.167 -16.576 1.00 85.69 270 GLU A C 1
ATOM 2148 O O . GLU A 1 270 ? -4.490 -13.615 -17.186 1.00 85.69 270 GLU A O 1
ATOM 2153 N N . LYS A 1 271 ? -6.395 -14.805 -17.219 1.00 84.19 271 LYS A N 1
ATOM 2154 C CA . LYS A 1 271 ? -6.564 -14.897 -18.677 1.00 84.19 271 LYS A CA 1
ATOM 2155 C C . LYS A 1 271 ? -7.710 -14.014 -19.165 1.00 84.19 271 LYS A C 1
ATOM 2157 O O . LYS A 1 271 ? -8.147 -14.173 -20.304 1.00 84.19 271 LYS A O 1
ATOM 2162 N N . PHE A 1 272 ? -8.184 -13.097 -18.320 1.00 82.94 272 PHE A N 1
ATOM 2163 C CA . PHE A 1 272 ? -9.272 -12.163 -18.591 1.00 82.94 272 PHE A CA 1
ATOM 2164 C C . PHE A 1 272 ? -10.623 -12.839 -18.876 1.00 82.94 272 PHE A C 1
ATOM 2166 O O . PHE A 1 272 ? -11.510 -12.252 -19.496 1.00 82.94 272 PHE A O 1
ATOM 2173 N N . ARG A 1 273 ? -10.816 -14.080 -18.416 1.00 87.62 273 ARG A N 1
ATOM 2174 C CA . ARG A 1 273 ? -12.106 -14.773 -18.496 1.00 87.62 273 ARG A CA 1
ATOM 2175 C C . ARG A 1 273 ? -12.973 -14.346 -17.325 1.00 87.62 273 ARG A C 1
ATOM 2177 O O . ARG A 1 273 ? -12.516 -14.321 -16.186 1.00 87.62 273 ARG A O 1
ATOM 2184 N N . THR A 1 274 ? -14.234 -14.040 -17.601 1.00 90.81 274 THR A N 1
ATOM 2185 C CA . THR A 1 274 ? -15.203 -13.675 -16.569 1.00 90.81 274 THR A CA 1
ATOM 2186 C C . THR A 1 274 ? -15.493 -14.859 -15.652 1.00 90.81 274 THR A C 1
ATOM 2188 O O . THR A 1 274 ? -15.882 -15.925 -16.125 1.00 90.81 274 THR A O 1
ATOM 2191 N N . VAL A 1 275 ? -15.306 -14.664 -14.344 1.00 93.56 275 VAL A N 1
ATOM 2192 C CA . VAL A 1 275 ? -15.550 -15.683 -13.307 1.00 93.56 275 VAL A CA 1
ATOM 2193 C C . VAL A 1 275 ? -16.743 -15.356 -12.408 1.00 93.56 275 VAL A C 1
ATOM 2195 O O . VAL A 1 275 ? -17.187 -16.222 -11.664 1.00 93.56 275 VAL A O 1
ATOM 2198 N N . SER A 1 276 ? -17.285 -14.137 -12.474 1.00 92.00 276 SER A N 1
ATOM 2199 C CA . SER A 1 276 ? -18.442 -13.719 -11.673 1.00 92.00 276 SER A CA 1
ATOM 2200 C C . SER A 1 276 ? -19.612 -13.222 -12.519 1.00 92.00 276 SER A C 1
ATOM 2202 O O . SER A 1 276 ? -19.456 -12.868 -13.687 1.00 92.00 276 SER A O 1
ATOM 2204 N N . GLU A 1 277 ? -20.787 -13.118 -11.894 1.00 91.12 277 GLU A N 1
ATOM 2205 C CA . GLU A 1 277 ? -21.877 -12.288 -12.415 1.00 91.12 277 GLU A CA 1
ATOM 2206 C C . GLU A 1 277 ? -21.533 -10.783 -12.337 1.00 91.12 277 GLU A C 1
ATOM 2208 O O . GLU A 1 277 ? -20.489 -10.397 -11.800 1.00 91.12 277 GLU A O 1
ATOM 2213 N N . GLY A 1 278 ? -22.400 -9.939 -12.904 1.00 91.88 278 GLY A N 1
ATOM 2214 C CA . GLY A 1 278 ? -22.233 -8.485 -12.915 1.00 91.88 278 GLY A CA 1
ATOM 2215 C C . GLY A 1 278 ? -22.792 -7.810 -11.659 1.00 91.88 278 GLY A C 1
ATOM 2216 O O . GLY A 1 278 ? -23.973 -7.958 -11.343 1.00 91.88 278 GLY A O 1
ATOM 2217 N N . PHE A 1 279 ? -21.968 -7.005 -10.988 1.00 93.81 279 PHE A N 1
ATOM 2218 C CA . PHE A 1 279 ? -22.305 -6.302 -9.743 1.00 93.81 279 PHE A CA 1
ATOM 2219 C C . PHE A 1 279 ? -22.397 -4.783 -9.917 1.00 93.81 279 PHE A C 1
ATOM 2221 O O . PHE A 1 279 ? -21.839 -4.226 -10.860 1.00 93.81 279 PHE A O 1
ATOM 2228 N N . ASP A 1 280 ? -23.083 -4.094 -8.998 1.00 93.25 280 ASP A N 1
ATOM 2229 C CA . ASP A 1 280 ? -23.180 -2.623 -9.009 1.00 93.25 280 ASP A CA 1
ATOM 2230 C C . ASP A 1 280 ? -21.843 -1.968 -8.649 1.00 93.25 280 ASP A C 1
ATOM 2232 O O . ASP A 1 280 ? -21.452 -0.950 -9.221 1.00 93.25 280 ASP A O 1
ATOM 2236 N N . ARG A 1 281 ? -21.121 -2.584 -7.711 1.00 92.12 281 ARG A N 1
ATOM 2237 C CA . ARG A 1 281 ? -19.735 -2.264 -7.360 1.00 92.12 281 ARG A CA 1
ATOM 2238 C C . ARG A 1 281 ? -18.985 -3.545 -7.050 1.00 92.12 281 ARG A C 1
ATOM 2240 O O . ARG A 1 281 ? -19.575 -4.501 -6.550 1.00 92.12 281 ARG A O 1
ATOM 2247 N N . LEU A 1 282 ? -17.685 -3.532 -7.302 1.00 93.88 282 LEU A N 1
ATOM 2248 C CA . LEU A 1 282 ? -16.792 -4.642 -7.011 1.00 93.88 282 LEU A CA 1
ATOM 2249 C C . LEU A 1 282 ? -15.429 -4.089 -6.594 1.00 93.88 282 LEU A C 1
ATOM 2251 O O . LEU A 1 282 ? -14.886 -3.217 -7.271 1.00 93.88 282 LEU A O 1
ATOM 2255 N N . GLY A 1 283 ? -14.907 -4.570 -5.469 1.00 90.56 283 GLY A N 1
ATOM 2256 C CA . GLY A 1 283 ? -13.557 -4.257 -5.013 1.00 90.56 283 GLY A CA 1
ATOM 2257 C C . GLY A 1 283 ? -12.499 -5.145 -5.665 1.00 90.56 283 GLY A C 1
ATOM 2258 O O . GLY A 1 283 ? -12.807 -6.162 -6.287 1.00 90.56 283 GLY A O 1
ATOM 2259 N N . ASN A 1 284 ? -11.229 -4.795 -5.466 1.00 89.44 284 ASN A N 1
ATOM 2260 C CA . ASN A 1 284 ? -10.123 -5.686 -5.809 1.00 89.44 284 ASN A CA 1
ATOM 2261 C C . ASN A 1 284 ? -10.085 -6.889 -4.852 1.00 89.44 284 ASN A C 1
ATOM 2263 O O . ASN A 1 284 ? -10.550 -6.817 -3.712 1.00 89.44 284 ASN A O 1
ATOM 2267 N N . VAL A 1 285 ? -9.510 -7.996 -5.312 1.00 90.25 285 VAL A N 1
ATOM 2268 C CA . VAL A 1 285 ? -9.295 -9.181 -4.475 1.00 90.25 285 VAL A CA 1
ATOM 2269 C C . VAL A 1 285 ? -8.139 -8.929 -3.526 1.00 90.25 285 VAL A C 1
ATOM 2271 O O . VAL A 1 285 ? -7.069 -8.526 -3.958 1.00 90.25 285 VAL A O 1
ATOM 2274 N N . HIS A 1 286 ? -8.360 -9.169 -2.239 1.00 87.38 286 HIS A N 1
ATOM 2275 C CA . HIS A 1 286 ? -7.313 -9.145 -1.230 1.00 87.38 286 HIS A CA 1
ATOM 2276 C C . HIS A 1 286 ? -7.619 -10.201 -0.170 1.00 87.38 286 HIS A C 1
ATOM 2278 O O . HIS A 1 286 ? -8.754 -10.353 0.285 1.00 87.38 286 HIS A O 1
ATOM 2284 N N . GLU A 1 287 ? -6.605 -10.970 0.190 1.00 86.81 287 GLU A N 1
ATOM 2285 C CA . GLU A 1 287 ? -6.681 -12.151 1.034 1.00 86.81 287 GLU A CA 1
ATOM 2286 C C . GLU A 1 287 ? -7.695 -13.210 0.583 1.00 86.81 287 GLU A C 1
ATOM 2288 O O . GLU A 1 287 ? -8.307 -13.904 1.409 1.00 86.81 287 GLU A O 1
ATOM 2293 N N . GLY A 1 288 ? -7.854 -13.355 -0.732 1.00 90.12 288 GLY A N 1
ATOM 2294 C CA . GLY A 1 288 ? -8.757 -14.309 -1.366 1.00 90.12 288 GLY A CA 1
ATOM 2295 C C . GLY A 1 288 ? -10.214 -13.859 -1.473 1.00 90.12 288 GLY A C 1
ATOM 2296 O O . GLY A 1 288 ? -11.024 -14.620 -2.004 1.00 90.12 288 GLY A O 1
ATOM 2297 N N . LEU A 1 289 ? -10.562 -12.656 -1.003 1.00 92.88 289 LEU A N 1
ATOM 2298 C CA . LEU A 1 289 ? -11.929 -12.130 -1.023 1.00 92.88 289 LEU A CA 1
ATOM 2299 C C . LEU A 1 289 ? -11.986 -10.731 -1.642 1.00 92.88 289 LEU A C 1
ATOM 2301 O O . LEU A 1 289 ? -11.050 -9.942 -1.531 1.00 92.88 289 LEU A O 1
ATOM 2305 N N . CYS A 1 290 ? -13.120 -10.381 -2.239 1.00 92.75 290 CYS A N 1
ATOM 2306 C CA . CYS A 1 290 ? -13.446 -8.994 -2.559 1.00 92.75 290 CYS A CA 1
ATOM 2307 C C . CYS A 1 290 ? -14.882 -8.670 -2.159 1.00 92.75 290 CYS A C 1
ATOM 2309 O O . CYS A 1 290 ? -15.761 -9.537 -2.164 1.00 92.75 290 CYS A O 1
ATOM 2311 N N . TYR A 1 291 ? -15.117 -7.414 -1.780 1.00 94.56 291 TYR A N 1
ATOM 2312 C CA . TYR A 1 291 ? -16.473 -6.948 -1.537 1.00 94.56 291 TYR A CA 1
ATOM 2313 C C . TYR A 1 291 ? -17.187 -6.721 -2.869 1.00 94.56 291 TYR A C 1
ATOM 2315 O O . TYR A 1 291 ? -16.581 -6.287 -3.852 1.00 94.56 291 TYR A O 1
ATOM 2323 N N . PHE A 1 292 ? -18.492 -6.943 -2.883 1.00 95.94 292 PHE A N 1
ATOM 2324 C CA . PHE A 1 292 ? -19.360 -6.598 -3.999 1.00 95.94 292 PHE A CA 1
ATOM 2325 C C . PHE A 1 292 ? -20.610 -5.901 -3.481 1.00 95.94 292 PHE A C 1
ATOM 2327 O O . PHE A 1 292 ? -21.023 -6.133 -2.345 1.00 95.94 292 PHE A O 1
ATOM 2334 N N . GLN A 1 293 ? -21.218 -5.065 -4.318 1.00 95.94 293 GLN A N 1
ATOM 2335 C CA . GLN A 1 293 ? -22.506 -4.442 -4.042 1.00 95.94 293 GLN A CA 1
ATOM 2336 C C . GLN A 1 293 ? -23.568 -4.996 -4.987 1.00 95.94 293 GLN A C 1
ATOM 2338 O O . GLN A 1 293 ? -23.370 -5.035 -6.206 1.00 95.94 293 GLN A O 1
ATOM 2343 N N . LYS A 1 294 ? -24.697 -5.400 -4.410 1.00 94.06 294 LYS A N 1
ATOM 2344 C CA . LYS A 1 294 ? -25.893 -5.835 -5.128 1.00 94.06 294 LYS A CA 1
ATOM 2345 C C . LYS A 1 294 ? -27.114 -5.303 -4.388 1.00 94.06 294 LYS A C 1
ATOM 2347 O O . LYS A 1 294 ? -27.196 -5.437 -3.167 1.00 94.06 294 LYS A O 1
ATOM 2352 N N . ASP A 1 295 ? -28.018 -4.654 -5.115 1.00 91.38 295 ASP A N 1
ATOM 2353 C CA . ASP A 1 295 ? -29.266 -4.095 -4.571 1.00 91.38 295 ASP A CA 1
ATOM 2354 C C . ASP A 1 295 ? -29.026 -3.113 -3.405 1.00 91.38 295 ASP A C 1
ATOM 2356 O O . ASP A 1 295 ? -29.749 -3.076 -2.410 1.00 91.38 295 ASP A O 1
ATOM 2360 N N . GLY A 1 296 ? -27.954 -2.321 -3.509 1.00 91.12 296 GLY A N 1
ATOM 2361 C CA . GLY A 1 296 ? -27.579 -1.310 -2.516 1.00 91.12 296 GLY A CA 1
ATOM 2362 C C . GLY A 1 296 ? -26.832 -1.839 -1.288 1.00 91.12 296 GLY A C 1
ATOM 2363 O O . GLY A 1 296 ? -26.276 -1.028 -0.549 1.00 91.12 296 GLY A O 1
ATOM 2364 N N . LEU A 1 297 ? -26.736 -3.157 -1.095 1.00 95.69 297 LEU A N 1
ATOM 2365 C CA . LEU A 1 297 ? -26.035 -3.773 0.034 1.00 95.69 297 LEU A CA 1
ATOM 2366 C C . LEU A 1 297 ? -24.716 -4.414 -0.393 1.00 95.69 297 LEU A C 1
ATOM 2368 O O . LEU A 1 297 ? -24.573 -4.895 -1.516 1.00 95.69 297 LEU A O 1
ATOM 2372 N N . PHE A 1 298 ? -23.766 -4.449 0.534 1.00 96.31 298 PHE A N 1
ATOM 2373 C CA . PHE A 1 298 ? -22.457 -5.054 0.355 1.00 96.31 298 PHE A CA 1
ATOM 2374 C C . PHE A 1 298 ? -22.383 -6.457 0.958 1.00 96.31 298 PHE A C 1
ATOM 2376 O O . PHE A 1 298 ? -22.880 -6.707 2.064 1.00 96.31 298 PHE A O 1
ATOM 2383 N N . GLY A 1 299 ? -21.731 -7.352 0.221 1.00 96.00 299 GLY A N 1
ATOM 2384 C CA . GLY A 1 299 ? -21.334 -8.701 0.622 1.00 96.00 299 GLY A CA 1
ATOM 2385 C C . GLY A 1 299 ? -19.915 -9.010 0.141 1.00 96.00 299 GLY A C 1
ATOM 2386 O O . GLY A 1 299 ? -19.219 -8.113 -0.334 1.00 96.00 299 GLY A O 1
ATOM 2387 N N . TYR A 1 300 ? -19.492 -10.272 0.236 1.00 96.56 300 TYR A N 1
ATOM 2388 C CA . TYR A 1 300 ? -18.162 -10.714 -0.200 1.00 96.56 300 TYR A CA 1
ATOM 2389 C C . TYR A 1 300 ? -18.221 -11.970 -1.067 1.00 96.56 300 TYR A C 1
ATOM 2391 O O . TYR A 1 300 ? -18.969 -12.905 -0.766 1.00 96.56 300 TYR A O 1
ATOM 2399 N N . ILE A 1 301 ? -17.399 -11.992 -2.116 1.00 95.44 301 ILE A N 1
ATOM 2400 C CA . ILE A 1 301 ? -17.169 -13.154 -2.981 1.00 95.44 301 ILE A CA 1
ATOM 2401 C C . ILE A 1 301 ? -15.717 -13.629 -2.888 1.00 95.44 301 ILE A C 1
ATOM 2403 O O . ILE A 1 301 ? -14.822 -12.853 -2.548 1.00 95.44 301 ILE A O 1
ATOM 2407 N N . ASP A 1 302 ? -15.493 -14.900 -3.214 1.00 94.44 302 ASP A N 1
ATOM 2408 C CA . ASP A 1 302 ? -14.161 -15.465 -3.418 1.00 94.44 302 ASP A CA 1
ATOM 2409 C C . ASP A 1 302 ? -13.588 -15.135 -4.809 1.00 94.44 302 ASP A C 1
ATOM 2411 O O . ASP A 1 302 ? -14.250 -14.577 -5.689 1.00 94.44 302 ASP A O 1
ATOM 2415 N N . GLN A 1 303 ? -12.340 -15.547 -5.034 1.00 92.44 303 GLN A N 1
ATOM 2416 C CA . GLN A 1 303 ? -11.645 -15.423 -6.319 1.00 92.44 303 GLN A CA 1
ATOM 2417 C C . GLN A 1 303 ? -12.337 -16.145 -7.491 1.00 92.44 303 GLN A C 1
ATOM 2419 O O . GLN A 1 303 ? -11.962 -15.943 -8.644 1.00 92.44 303 GLN A O 1
ATOM 2424 N N . ASN A 1 304 ? -13.311 -17.012 -7.234 1.00 91.81 304 ASN A N 1
ATOM 2425 C CA . ASN A 1 304 ? -14.066 -17.742 -8.250 1.00 91.81 304 ASN A CA 1
ATOM 2426 C C . ASN A 1 304 ? -15.477 -17.169 -8.437 1.00 91.81 304 ASN A C 1
ATOM 2428 O O . ASN A 1 304 ? -16.305 -17.806 -9.083 1.00 91.81 304 ASN A O 1
ATOM 2432 N N . GLY A 1 305 ? -15.769 -16.007 -7.845 1.00 90.75 305 GLY A N 1
ATOM 2433 C CA . GLY A 1 305 ? -17.077 -15.367 -7.917 1.00 90.75 305 GLY A CA 1
ATOM 2434 C C . GLY A 1 305 ? -18.146 -16.001 -7.023 1.00 90.75 305 GLY A C 1
ATOM 2435 O O . GLY A 1 305 ? -19.322 -15.663 -7.157 1.00 90.75 305 GLY A O 1
ATOM 2436 N N . ARG A 1 306 ? -17.784 -16.914 -6.113 1.00 93.44 306 ARG A N 1
ATOM 2437 C CA . ARG A 1 306 ? -18.726 -17.542 -5.177 1.00 93.44 306 ARG A CA 1
ATOM 2438 C C . ARG A 1 306 ? -18.999 -16.607 -4.013 1.00 93.44 306 ARG A C 1
ATOM 2440 O O . ARG A 1 306 ? -18.068 -16.136 -3.371 1.00 93.44 306 ARG A O 1
ATOM 2447 N N . VAL A 1 307 ? -20.272 -16.387 -3.702 1.00 95.00 307 VAL A N 1
ATOM 2448 C CA . VAL A 1 307 ? -20.689 -15.586 -2.544 1.00 95.00 307 VAL A CA 1
ATOM 2449 C C . VAL A 1 307 ? -20.322 -16.315 -1.254 1.00 95.00 307 VAL A C 1
ATOM 2451 O O . VAL A 1 307 ? -20.837 -17.396 -0.982 1.00 95.00 307 VAL A O 1
ATOM 2454 N N . ILE A 1 308 ? -19.439 -15.703 -0.466 1.00 95.81 308 ILE A N 1
ATOM 2455 C CA . ILE A 1 308 ? -19.040 -16.172 0.867 1.00 95.81 308 ILE A CA 1
ATOM 2456 C C . ILE A 1 308 ? -19.876 -15.478 1.936 1.00 95.81 308 ILE A C 1
ATOM 2458 O O . ILE A 1 308 ? -20.367 -16.122 2.859 1.00 95.81 308 ILE A O 1
ATOM 2462 N N . VAL A 1 309 ? -20.089 -14.170 1.778 1.00 95.06 309 VAL A N 1
ATOM 2463 C CA . VAL A 1 309 ? -20.931 -13.371 2.669 1.00 95.06 309 VAL A CA 1
ATOM 2464 C C . VAL A 1 309 ? -22.034 -12.736 1.842 1.00 95.06 309 VAL A C 1
ATOM 2466 O O . VAL A 1 309 ? -21.769 -11.943 0.936 1.00 95.06 309 VAL A O 1
ATOM 2469 N N . THR A 1 310 ? -23.279 -13.090 2.146 1.00 94.50 310 THR A N 1
ATOM 2470 C CA . THR A 1 310 ? -24.444 -12.536 1.452 1.00 94.50 310 THR A CA 1
ATOM 2471 C C . THR A 1 310 ? -24.571 -11.027 1.691 1.00 94.50 310 THR A C 1
ATOM 2473 O O . THR A 1 310 ? -24.274 -10.581 2.802 1.00 94.50 310 THR A O 1
ATOM 2476 N N . PRO A 1 311 ? -25.046 -10.235 0.708 1.00 94.88 311 PRO A N 1
ATOM 2477 C CA . PRO A 1 311 ? -25.195 -8.792 0.860 1.00 94.88 311 PRO A CA 1
ATOM 2478 C C . PRO A 1 311 ? -26.073 -8.413 2.053 1.00 94.88 311 PRO A C 1
ATOM 2480 O O . PRO A 1 311 ? -27.268 -8.703 2.082 1.00 94.88 311 PRO A O 1
ATOM 2483 N N . GLN A 1 312 ? -25.479 -7.760 3.049 1.00 94.31 312 GLN A N 1
ATOM 2484 C CA . GLN A 1 312 ? -26.185 -7.369 4.273 1.00 94.31 312 GLN A CA 1
ATOM 2485 C C . GLN A 1 312 ? -25.700 -6.052 4.886 1.00 94.31 312 GLN A C 1
ATOM 2487 O O . GLN A 1 312 ? -26.403 -5.491 5.729 1.00 94.31 312 GLN A O 1
ATOM 2492 N N . TYR A 1 313 ? -24.548 -5.539 4.452 1.00 93.88 313 TYR A N 1
ATOM 2493 C CA . TYR A 1 313 ? -23.933 -4.327 4.994 1.00 93.88 313 TYR A CA 1
ATOM 2494 C C . TYR A 1 313 ? -24.246 -3.102 4.132 1.00 93.88 313 TYR A C 1
ATOM 2496 O O . TYR A 1 313 ? -24.420 -3.217 2.923 1.00 93.88 313 TYR A O 1
ATOM 2504 N N . LEU A 1 314 ? -24.314 -1.920 4.741 1.00 92.62 314 LEU A N 1
ATOM 2505 C CA . LEU A 1 314 ? -24.467 -0.652 4.018 1.00 92.62 314 LEU A CA 1
ATOM 2506 C C . LEU A 1 314 ? -23.155 -0.206 3.368 1.00 92.62 314 LEU A C 1
ATOM 2508 O O . LEU A 1 314 ? -23.169 0.407 2.306 1.00 92.62 314 LEU A O 1
ATOM 2512 N N . GLU A 1 315 ? -22.029 -0.527 4.003 1.00 90.12 315 GLU A N 1
ATOM 2513 C CA . GLU A 1 315 ? -20.677 -0.237 3.527 1.00 90.12 315 GLU A CA 1
ATOM 2514 C C . GLU A 1 315 ? -19.771 -1.424 3.875 1.00 90.12 315 GLU A C 1
ATOM 2516 O O . GLU A 1 315 ? -19.969 -2.074 4.907 1.00 90.12 315 GLU A O 1
ATOM 2521 N N . ALA A 1 316 ? -18.783 -1.704 3.027 1.00 90.62 316 ALA A N 1
ATOM 2522 C CA . ALA A 1 316 ? -17.809 -2.770 3.231 1.00 90.62 316 ALA A CA 1
ATOM 2523 C C . ALA A 1 316 ? -16.412 -2.327 2.788 1.00 90.62 316 ALA A C 1
ATOM 2525 O O . ALA A 1 316 ? -16.241 -1.738 1.720 1.00 90.62 316 ALA A O 1
ATOM 2526 N N . GLY A 1 317 ? -15.424 -2.622 3.626 1.00 87.38 317 GLY A N 1
ATOM 2527 C CA . GLY A 1 317 ? -14.006 -2.429 3.366 1.00 87.38 317 GLY A CA 1
ATOM 2528 C C . GLY A 1 317 ? -13.338 -3.693 2.829 1.00 87.38 317 GLY A C 1
ATOM 2529 O O . GLY A 1 317 ? -13.925 -4.776 2.774 1.00 87.38 317 GLY A O 1
ATOM 2530 N N . GLN A 1 318 ? -12.081 -3.549 2.429 1.00 87.06 318 GLN A N 1
ATOM 2531 C CA . GLN A 1 318 ? -11.258 -4.653 1.948 1.00 87.06 318 GLN A CA 1
ATOM 2532 C C . GLN A 1 318 ? -10.726 -5.497 3.118 1.00 87.06 318 GLN A C 1
ATOM 2534 O O . GLN A 1 318 ? -10.500 -4.969 4.206 1.00 87.06 318 GLN A O 1
ATOM 2539 N N . PHE A 1 319 ? -10.543 -6.803 2.900 1.00 84.69 319 PHE A N 1
ATOM 2540 C CA . PHE A 1 319 ? -9.940 -7.684 3.899 1.00 84.69 319 PHE A CA 1
ATOM 2541 C C . PHE A 1 319 ? -8.453 -7.389 4.057 1.00 84.69 319 PHE A C 1
ATOM 2543 O O . PHE A 1 319 ? -7.754 -7.230 3.066 1.00 84.69 319 PHE A O 1
ATOM 2550 N N . CYS A 1 320 ? -7.961 -7.365 5.288 1.00 74.25 320 CYS A N 1
ATOM 2551 C CA . CYS A 1 320 ? -6.542 -7.313 5.620 1.00 74.25 320 CYS A CA 1
ATOM 2552 C C . CYS A 1 320 ? -6.338 -8.049 6.956 1.00 74.25 320 CYS A C 1
ATOM 2554 O O . CYS A 1 320 ? -7.234 -8.071 7.795 1.00 74.25 320 CYS A O 1
ATOM 2556 N N . SER A 1 321 ? -5.200 -8.697 7.165 1.00 72.31 321 SER A N 1
ATOM 2557 C CA . SER A 1 321 ? -4.881 -9.522 8.334 1.00 72.31 321 SER A CA 1
ATOM 2558 C C . SER A 1 321 ? -6.032 -10.425 8.827 1.00 72.31 321 SER A C 1
ATOM 2560 O O . SER A 1 321 ? -6.239 -10.580 10.030 1.00 72.31 321 SER A O 1
ATOM 2562 N N . GLY A 1 322 ? -6.813 -11.009 7.910 1.00 81.12 322 GLY A N 1
ATOM 2563 C CA . GLY A 1 322 ? -7.932 -11.907 8.205 1.00 81.12 322 GLY A CA 1
ATOM 2564 C C . GLY A 1 322 ? -9.267 -11.247 8.574 1.00 81.12 322 GLY A C 1
ATOM 2565 O O . GLY A 1 322 ? -10.216 -11.975 8.871 1.00 81.12 322 GLY A O 1
ATOM 2566 N N . MET A 1 323 ? -9.369 -9.914 8.546 1.00 81.50 323 MET A N 1
ATOM 2567 C CA . MET A 1 323 ? -10.566 -9.164 8.953 1.00 81.50 323 MET A CA 1
ATOM 2568 C C . MET A 1 323 ? -10.944 -8.071 7.948 1.00 81.50 323 MET A C 1
ATOM 2570 O O . MET A 1 323 ? -10.093 -7.589 7.203 1.00 81.50 323 MET A O 1
ATOM 2574 N N . ALA A 1 324 ? -12.212 -7.661 7.943 1.00 85.06 324 ALA A N 1
ATOM 2575 C CA . ALA A 1 324 ? -12.687 -6.499 7.193 1.00 85.06 324 ALA A CA 1
ATOM 2576 C C . ALA A 1 324 ? -13.628 -5.636 8.038 1.00 85.06 324 ALA A C 1
ATOM 2578 O O . ALA A 1 324 ? -14.343 -6.141 8.904 1.00 85.06 324 ALA A O 1
ATOM 2579 N N . LEU A 1 325 ? -13.646 -4.333 7.760 1.00 85.62 325 LEU A N 1
ATOM 2580 C CA . LEU A 1 325 ? -14.597 -3.397 8.354 1.00 85.62 325 LEU A CA 1
ATOM 2581 C C . LEU A 1 325 ? -15.871 -3.311 7.529 1.00 85.62 325 LEU A C 1
ATOM 2583 O O . LEU A 1 325 ? -15.827 -3.145 6.313 1.00 85.62 325 LEU A O 1
ATOM 2587 N N . VAL A 1 326 ? -17.008 -3.361 8.207 1.00 89.69 326 VAL A N 1
ATOM 2588 C CA . VAL A 1 326 ? -18.329 -3.279 7.594 1.00 89.69 326 VAL A CA 1
ATOM 2589 C C . VAL A 1 326 ? -19.250 -2.404 8.424 1.00 89.69 326 VAL A C 1
ATOM 2591 O O . VAL A 1 326 ? -19.155 -2.344 9.650 1.00 89.69 326 VAL A O 1
ATOM 2594 N N . LYS A 1 327 ? -20.181 -1.732 7.756 1.00 89.06 327 LYS A N 1
ATOM 2595 C CA . LYS A 1 327 ? -21.223 -0.948 8.413 1.00 89.06 327 LYS A CA 1
ATOM 2596 C C . LYS A 1 327 ? -22.537 -1.701 8.342 1.00 89.06 327 LYS A C 1
ATOM 2598 O O . LYS A 1 327 ? -23.074 -1.950 7.262 1.00 89.06 327 LYS A O 1
ATOM 2603 N N . SER A 1 328 ? -23.053 -2.080 9.501 1.00 89.06 328 SER A N 1
ATOM 2604 C CA . SER A 1 328 ? -24.345 -2.755 9.618 1.00 89.06 328 SER A CA 1
ATOM 2605 C C . SER A 1 328 ? -25.509 -1.840 9.208 1.00 89.06 328 SER A C 1
ATOM 2607 O O . SER A 1 328 ? -25.364 -0.620 9.114 1.00 89.06 328 SER A O 1
ATOM 2609 N N . LYS A 1 329 ? -26.704 -2.415 9.005 1.00 87.69 329 LYS A N 1
ATOM 2610 C CA . LYS A 1 329 ? -27.924 -1.647 8.683 1.00 87.69 329 LYS A CA 1
ATOM 2611 C C . LYS A 1 329 ? -28.341 -0.659 9.779 1.00 87.69 329 LYS A C 1
ATOM 2613 O O . LYS A 1 329 ? -29.017 0.314 9.472 1.00 87.69 329 LYS A O 1
ATOM 2618 N N . SER A 1 330 ? -27.928 -0.881 11.029 1.00 84.75 330 SER A N 1
ATOM 2619 C CA . SER A 1 330 ? -28.133 0.066 12.134 1.00 84.75 330 SER A CA 1
ATOM 2620 C C . SER A 1 330 ? -27.123 1.222 12.137 1.00 84.75 330 SER A C 1
ATOM 2622 O O . SER A 1 330 ? -27.196 2.085 13.004 1.00 84.75 330 SER A O 1
ATOM 2624 N N . GLY A 1 331 ? -26.183 1.256 11.184 1.00 83.06 331 GLY A N 1
ATOM 2625 C CA . GLY A 1 331 ? -25.149 2.287 11.074 1.00 83.06 331 GLY A CA 1
ATOM 2626 C C . GLY A 1 331 ? -23.910 2.033 11.934 1.00 83.06 331 GLY A C 1
ATOM 2627 O O . GLY A 1 331 ? -22.967 2.818 11.872 1.00 83.06 331 GLY A O 1
ATOM 2628 N N . VAL A 1 332 ? -23.888 0.936 12.693 1.00 84.44 332 VAL A N 1
ATOM 2629 C CA . VAL A 1 332 ? -22.781 0.568 13.582 1.00 84.44 332 VAL A CA 1
ATOM 2630 C C . VAL A 1 332 ? -21.636 -0.049 12.778 1.00 84.44 332 VAL A C 1
ATOM 2632 O O . VAL A 1 332 ? -21.874 -0.953 11.966 1.00 84.44 332 VAL A O 1
ATOM 2635 N N . LEU A 1 333 ? -20.411 0.426 13.026 1.00 85.31 333 LEU A N 1
ATOM 2636 C CA . LEU A 1 333 ? -19.181 -0.086 12.425 1.00 85.31 333 LEU A CA 1
ATOM 2637 C C . LEU A 1 333 ? -18.724 -1.361 13.149 1.00 85.31 333 LEU A C 1
ATOM 2639 O O . LEU A 1 333 ? -18.591 -1.391 14.372 1.00 85.31 333 LEU A O 1
ATOM 2643 N N . GLN A 1 334 ? -18.495 -2.426 12.392 1.00 86.06 334 GLN A N 1
ATOM 2644 C CA . GLN A 1 334 ? -18.158 -3.754 12.899 1.00 86.06 334 GLN A CA 1
ATOM 2645 C C . GLN A 1 334 ? -16.967 -4.321 12.134 1.00 86.06 334 GLN A C 1
ATOM 2647 O O . GLN A 1 334 ? -16.811 -4.060 10.942 1.00 86.06 334 GLN A O 1
ATOM 2652 N N . SER A 1 335 ? -16.146 -5.125 12.803 1.00 84.19 335 SER A N 1
ATOM 2653 C CA . SER A 1 335 ? -15.209 -6.016 12.127 1.00 84.19 335 SER A CA 1
ATOM 2654 C C . SER A 1 335 ? -15.802 -7.390 11.940 1.00 84.19 335 SER A C 1
ATOM 2656 O O . SER A 1 335 ? -16.503 -7.908 12.811 1.00 84.19 335 SER A O 1
ATOM 2658 N N . ILE A 1 336 ? -15.480 -7.992 10.806 1.00 88.81 336 ILE A N 1
ATOM 2659 C CA . ILE A 1 336 ? -15.878 -9.349 10.469 1.00 88.81 336 ILE A CA 1
ATOM 2660 C C . ILE A 1 336 ? -14.671 -10.196 10.093 1.00 88.81 336 ILE A C 1
ATOM 2662 O O . ILE A 1 336 ? -13.678 -9.680 9.578 1.00 88.81 336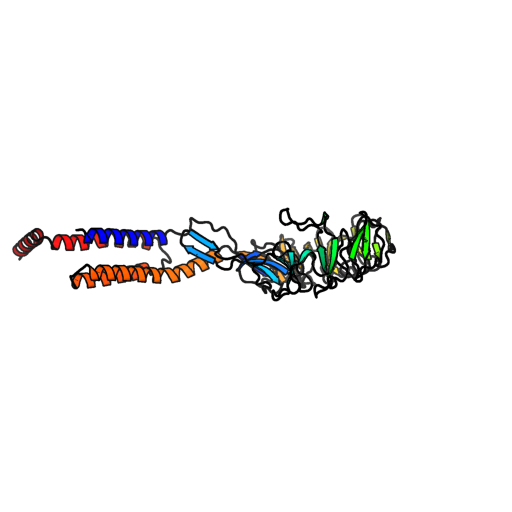 ILE A O 1
ATOM 2666 N N . ASP A 1 337 ? -14.774 -11.500 10.328 1.00 88.81 337 ASP A N 1
ATOM 2667 C CA . ASP A 1 337 ? -13.862 -12.483 9.749 1.00 88.81 337 ASP A CA 1
ATOM 2668 C C . ASP A 1 337 ? -14.192 -12.760 8.269 1.00 88.81 337 ASP A C 1
ATOM 2670 O O . ASP A 1 337 ? -15.179 -12.269 7.713 1.00 88.81 337 ASP A O 1
ATOM 2674 N N . LYS A 1 338 ? -13.374 -13.596 7.621 1.00 89.94 338 LYS A N 1
ATOM 2675 C CA . LYS A 1 338 ? -13.565 -14.023 6.221 1.00 89.94 338 LYS A CA 1
ATOM 2676 C C . LYS A 1 338 ? -14.880 -14.769 5.954 1.00 89.94 338 LYS A C 1
ATOM 2678 O O . LYS A 1 338 ? -15.256 -14.926 4.797 1.00 89.94 338 LYS A O 1
ATOM 2683 N N . LEU A 1 339 ? -15.565 -15.241 6.995 1.00 90.44 339 LEU A N 1
ATOM 2684 C CA . LEU A 1 339 ? -16.864 -15.912 6.913 1.00 90.44 339 LEU A CA 1
ATOM 2685 C C . LEU A 1 339 ? -18.032 -14.953 7.202 1.00 90.44 339 LEU A C 1
ATOM 2687 O O . LEU A 1 339 ? -19.185 -15.380 7.183 1.00 90.44 339 LEU A O 1
ATOM 2691 N N . GLY A 1 340 ? -17.761 -13.674 7.478 1.00 87.62 340 GLY A N 1
ATOM 2692 C CA . GLY A 1 340 ? -18.773 -12.675 7.820 1.00 87.62 340 GLY A CA 1
ATOM 2693 C C . GLY A 1 340 ? -19.229 -12.709 9.281 1.00 87.62 340 GLY A C 1
ATOM 2694 O O . GLY A 1 340 ? -20.225 -12.068 9.620 1.00 87.62 340 GLY A O 1
ATOM 2695 N N . ARG A 1 341 ? -18.540 -13.445 10.162 1.00 89.00 341 ARG A N 1
ATOM 2696 C CA . ARG A 1 341 ? -18.838 -13.453 11.601 1.00 89.00 341 ARG A CA 1
ATOM 2697 C C . ARG A 1 341 ? -18.312 -12.171 12.222 1.00 89.00 341 ARG A C 1
ATOM 2699 O O . ARG A 1 341 ? -17.147 -11.834 12.036 1.00 89.00 341 ARG A O 1
ATOM 2706 N N . VAL A 1 342 ? -19.160 -11.478 12.977 1.00 88.62 342 VAL A N 1
ATOM 2707 C CA . VAL A 1 342 ? -18.772 -10.254 13.688 1.00 88.62 342 VAL A CA 1
ATOM 2708 C C . VAL A 1 342 ? -17.773 -10.604 14.789 1.00 88.62 342 VAL A C 1
ATOM 2710 O O . VAL A 1 342 ? -18.076 -11.417 15.660 1.00 88.62 342 VAL A O 1
ATOM 2713 N N . LEU A 1 343 ? -16.593 -9.989 14.739 1.00 81.88 343 LEU A N 1
ATOM 2714 C CA . LEU A 1 343 ? -15.520 -10.173 15.716 1.00 81.88 343 LEU A CA 1
ATOM 2715 C C . LEU A 1 343 ? -15.585 -9.107 16.810 1.00 81.88 343 LEU A C 1
ATOM 2717 O O . LEU A 1 343 ? -15.550 -9.434 17.993 1.00 81.88 343 LEU A O 1
ATOM 2721 N N . ALA A 1 344 ? -15.711 -7.839 16.419 1.00 75.75 344 ALA A N 1
ATOM 2722 C CA . ALA A 1 344 ? -15.813 -6.715 17.338 1.00 75.75 344 ALA A CA 1
ATOM 2723 C C . ALA A 1 344 ? -16.695 -5.601 16.764 1.00 75.75 344 ALA A C 1
ATOM 2725 O O . ALA A 1 344 ? -16.874 -5.461 15.554 1.00 75.75 344 ALA A O 1
ATOM 2726 N N . THR A 1 345 ? -17.249 -4.791 17.660 1.00 79.06 345 THR A N 1
ATOM 2727 C CA . THR A 1 345 ? -17.938 -3.549 17.305 1.00 79.06 345 THR A CA 1
ATOM 2728 C C . THR A 1 345 ? -17.009 -2.386 17.620 1.00 79.06 345 THR A C 1
ATOM 2730 O O . THR A 1 345 ? -16.502 -2.288 18.737 1.00 79.06 345 THR A O 1
ATOM 2733 N N . VAL A 1 346 ? -16.760 -1.527 16.633 1.00 72.88 346 VAL A N 1
ATOM 2734 C CA . VAL A 1 346 ? -15.890 -0.359 16.787 1.00 72.88 346 VAL A CA 1
ATOM 2735 C C . VAL A 1 346 ? -16.758 0.806 17.245 1.00 72.88 346 VAL A C 1
ATOM 2737 O O . VAL A 1 346 ? -17.359 1.496 16.428 1.00 72.88 346 VAL A O 1
ATOM 2740 N N . ASP A 1 347 ? -16.841 0.988 18.561 1.00 64.31 347 ASP A N 1
ATOM 2741 C CA . ASP A 1 347 ? -17.623 2.053 19.212 1.00 64.31 347 ASP A CA 1
ATOM 2742 C C . ASP A 1 347 ? -16.718 3.154 19.803 1.00 64.31 347 ASP A C 1
ATOM 2744 O O . ASP A 1 347 ? -17.015 3.778 20.819 1.00 64.31 347 ASP A O 1
ATOM 2748 N N . ASP A 1 348 ? -15.543 3.365 19.203 1.00 62.94 348 ASP A N 1
ATOM 2749 C CA . ASP A 1 348 ? -14.619 4.411 19.637 1.00 62.94 348 ASP A CA 1
ATOM 2750 C C . ASP A 1 348 ? -14.925 5.703 18.869 1.00 62.94 348 ASP A C 1
ATOM 2752 O O . ASP A 1 348 ? -14.439 5.916 17.760 1.00 62.94 348 ASP A O 1
ATOM 2756 N N . ALA A 1 349 ? -15.660 6.628 19.496 1.00 60.09 349 ALA A N 1
ATOM 2757 C CA . ALA A 1 349 ? -15.843 8.006 19.010 1.00 60.09 349 ALA A CA 1
ATOM 2758 C C . ALA A 1 349 ? -14.516 8.786 18.815 1.00 60.09 349 ALA A C 1
ATOM 2760 O O . ALA A 1 349 ? -14.529 9.934 18.377 1.00 60.09 349 ALA A O 1
ATOM 2761 N N . LYS A 1 350 ? -13.377 8.174 19.172 1.00 65.44 350 LYS A N 1
ATOM 2762 C CA . LYS A 1 350 ? -12.008 8.704 19.102 1.00 65.44 350 LYS A CA 1
ATOM 2763 C C . LYS A 1 350 ? -11.100 7.932 18.130 1.00 65.44 350 LYS A C 1
ATOM 2765 O O . LYS A 1 350 ? -9.884 8.099 18.189 1.00 65.44 350 LYS A O 1
ATOM 2770 N N . ALA A 1 351 ? -11.658 7.033 17.317 1.00 69.69 351 ALA A N 1
ATOM 2771 C CA . ALA A 1 351 ? -10.893 6.287 16.326 1.00 69.69 351 ALA A CA 1
ATOM 2772 C C . ALA A 1 351 ? -10.472 7.205 15.168 1.00 69.69 351 ALA A C 1
ATOM 2774 O O . ALA A 1 351 ? -11.315 7.774 14.477 1.00 69.69 351 ALA A O 1
ATOM 2775 N N . GLU A 1 352 ? -9.167 7.318 14.944 1.00 67.25 352 GLU A N 1
ATOM 2776 C CA . GLU A 1 352 ? -8.559 8.117 13.881 1.00 67.25 352 GLU A CA 1
ATOM 2777 C C . GLU A 1 352 ? -7.629 7.237 13.025 1.00 67.25 352 GLU A C 1
ATOM 2779 O O . GLU A 1 352 ? -7.116 6.217 13.489 1.00 67.25 352 GLU A O 1
ATOM 2784 N N . ASN A 1 353 ? -7.409 7.624 11.762 1.00 68.25 353 ASN A N 1
ATOM 2785 C CA . ASN A 1 353 ? -6.414 7.008 10.868 1.00 68.25 353 ASN A CA 1
ATOM 2786 C C . ASN A 1 353 ? -6.514 5.473 10.732 1.00 68.25 353 ASN A C 1
ATOM 2788 O O . ASN A 1 353 ? -5.517 4.761 10.817 1.00 68.25 353 ASN A O 1
ATOM 2792 N N . ILE A 1 354 ? -7.727 4.959 10.513 1.00 72.44 354 ILE A N 1
ATOM 2793 C CA . ILE A 1 354 ? -7.986 3.521 10.370 1.00 72.44 354 ILE A CA 1
ATOM 2794 C C . ILE A 1 354 ? -7.353 2.988 9.072 1.00 72.44 354 ILE A C 1
ATOM 2796 O O . ILE A 1 354 ? -7.781 3.354 7.975 1.00 72.44 354 ILE A O 1
ATOM 2800 N N . SER A 1 355 ? -6.387 2.079 9.180 1.00 69.31 355 SER A N 1
ATOM 2801 C CA . SER A 1 355 ? -5.847 1.319 8.045 1.00 69.31 355 SER A CA 1
ATOM 2802 C C . SER A 1 355 ? -5.225 -0.001 8.506 1.00 69.31 355 SER A C 1
ATOM 2804 O O . SER A 1 355 ? -4.836 -0.151 9.658 1.00 69.31 355 SER A O 1
ATOM 2806 N N . GLU A 1 356 ? -5.187 -1.004 7.622 1.00 68.19 356 GLU A N 1
ATOM 2807 C CA . GLU A 1 356 ? -4.593 -2.329 7.913 1.00 68.19 356 GLU A CA 1
ATOM 2808 C C . GLU A 1 356 ? -5.141 -3.018 9.183 1.00 68.19 356 GLU A C 1
ATOM 2810 O O . GLU A 1 356 ? -4.495 -3.850 9.813 1.00 68.19 356 GLU A O 1
ATOM 2815 N N . ASN A 1 357 ? -6.382 -2.698 9.552 1.00 70.38 357 ASN A N 1
ATOM 2816 C CA . ASN A 1 357 ? -7.055 -3.124 10.783 1.00 70.38 357 ASN A CA 1
ATOM 2817 C C . ASN A 1 357 ? -6.439 -2.651 12.100 1.00 70.38 357 ASN A C 1
ATOM 2819 O O . ASN A 1 357 ? -6.664 -3.249 13.161 1.00 70.38 357 ASN A O 1
ATOM 2823 N N . ILE A 1 358 ? -5.698 -1.558 12.033 1.00 76.00 358 ILE A N 1
ATOM 2824 C CA . ILE A 1 358 ? -5.167 -0.838 13.173 1.00 76.00 358 ILE A CA 1
ATOM 2825 C C . ILE A 1 358 ? -5.686 0.593 13.072 1.00 76.00 358 ILE A C 1
ATOM 2827 O O . ILE A 1 358 ? -5.856 1.149 11.987 1.00 76.00 358 ILE A O 1
ATOM 2831 N N . TYR A 1 359 ? -6.006 1.184 14.212 1.00 78.31 359 TYR A N 1
ATOM 2832 C CA . TYR A 1 359 ? -6.428 2.571 14.269 1.00 78.31 359 TYR A CA 1
ATOM 2833 C C . TYR A 1 359 ? -5.771 3.270 15.446 1.00 78.31 359 TYR A C 1
ATOM 2835 O O . TYR A 1 359 ? -5.452 2.651 16.468 1.00 78.31 359 TYR A O 1
ATOM 2843 N N . ALA A 1 360 ? -5.533 4.564 15.276 1.00 80.81 360 ALA A N 1
ATOM 2844 C CA . ALA A 1 360 ? -5.050 5.404 16.348 1.00 80.81 360 ALA A CA 1
ATOM 2845 C C . ALA A 1 360 ? -6.232 5.775 17.249 1.00 80.81 360 ALA A C 1
ATOM 2847 O O . ALA A 1 360 ? -7.306 6.153 16.780 1.00 80.81 360 ALA A O 1
ATOM 2848 N N . VAL A 1 361 ? -6.034 5.663 18.556 1.00 83.25 361 VAL A N 1
ATOM 2849 C CA . VAL A 1 361 ? -6.964 6.147 19.575 1.00 83.25 361 VAL A CA 1
ATOM 2850 C C . VAL A 1 361 ? -6.294 7.286 20.306 1.00 83.25 361 VAL A C 1
ATOM 2852 O O . VAL A 1 361 ? -5.154 7.145 20.748 1.00 83.25 361 VAL A O 1
ATOM 2855 N N . SER A 1 362 ? -7.011 8.394 20.461 1.00 78.75 362 SER A N 1
ATOM 2856 C CA . SER A 1 362 ? -6.562 9.531 21.255 1.00 78.75 362 SER A CA 1
ATOM 2857 C C . SER A 1 362 ? -7.116 9.496 22.686 1.00 78.75 362 SER A C 1
ATOM 2859 O O . SER A 1 362 ? -8.291 9.200 22.916 1.00 78.75 362 SER A O 1
ATOM 2861 N N . ASP A 1 363 ? -6.297 9.843 23.682 1.00 73.56 363 ASP A N 1
ATOM 2862 C CA . ASP A 1 363 ? -6.776 10.130 25.038 1.00 73.56 363 ASP A CA 1
ATOM 2863 C C . ASP A 1 363 ? -6.170 11.421 25.607 1.00 73.56 363 ASP A C 1
ATOM 2865 O O . ASP A 1 363 ? -4.953 11.589 25.692 1.00 73.56 363 ASP A O 1
ATOM 2869 N N . LYS A 1 364 ? -7.053 12.334 26.034 1.00 64.25 364 LYS A N 1
ATOM 2870 C CA . LYS A 1 364 ? -6.710 13.611 26.674 1.00 64.25 364 LYS A CA 1
ATOM 2871 C C . LYS A 1 364 ? -6.395 13.454 28.161 1.00 64.25 364 LYS A C 1
ATOM 2873 O O . LYS A 1 364 ? -5.651 14.257 28.707 1.00 64.25 364 LYS A O 1
ATOM 2878 N N . ALA A 1 365 ? -6.969 12.460 28.847 1.00 54.38 365 ALA A N 1
ATOM 2879 C CA . ALA A 1 365 ? -6.954 12.395 30.313 1.00 54.38 365 ALA A CA 1
ATOM 2880 C C . ALA A 1 365 ? -5.625 11.883 30.905 1.00 54.38 365 ALA A C 1
ATOM 2882 O O . ALA A 1 365 ? -5.272 12.233 32.034 1.00 54.38 365 ALA A O 1
ATOM 2883 N N . LEU A 1 366 ? -4.877 11.068 30.154 1.00 52.81 366 LEU A N 1
ATOM 2884 C CA . LEU A 1 366 ? -3.632 10.436 30.611 1.00 52.81 366 LEU A CA 1
ATOM 2885 C C . LEU A 1 366 ? -2.476 11.430 30.801 1.00 52.81 366 LEU A C 1
ATOM 2887 O O . LEU A 1 366 ? -1.736 11.304 31.779 1.00 52.81 366 LEU A O 1
ATOM 2891 N N . GLY A 1 367 ? -2.365 12.456 29.948 1.00 48.25 367 GLY A N 1
ATOM 2892 C CA . GLY A 1 367 ? -1.337 13.498 30.084 1.00 48.25 367 GLY A CA 1
ATOM 2893 C C . GLY A 1 367 ? -1.420 14.254 31.417 1.00 48.25 367 GLY A C 1
ATOM 2894 O O . GLY A 1 367 ? -0.398 14.557 32.033 1.00 48.25 367 GLY A O 1
ATOM 2895 N N . TYR A 1 368 ? -2.638 14.476 31.924 1.00 51.50 368 TYR A N 1
ATOM 2896 C CA . TYR A 1 368 ? -2.869 15.169 33.195 1.00 51.50 368 TYR A CA 1
ATOM 2897 C C . TYR A 1 368 ? -2.507 14.324 34.424 1.00 51.50 368 TYR A C 1
ATOM 2899 O O . TYR A 1 368 ? -2.001 14.871 35.403 1.00 51.50 368 TYR A O 1
ATOM 2907 N N . ARG A 1 369 ? -2.732 13.001 34.390 1.00 45.59 369 ARG A N 1
ATOM 2908 C CA . ARG A 1 369 ? -2.461 12.110 35.537 1.00 45.59 369 ARG A CA 1
ATOM 2909 C C . ARG A 1 369 ? -0.968 11.984 35.836 1.00 45.59 369 ARG A C 1
ATOM 2911 O O . ARG A 1 369 ? -0.567 12.166 36.979 1.00 45.59 369 ARG A O 1
ATOM 2918 N N . HIS A 1 370 ? -0.139 11.774 34.813 1.00 47.38 370 HIS A N 1
ATOM 2919 C CA . HIS A 1 370 ? 1.311 11.639 35.004 1.00 47.38 370 HIS A CA 1
ATOM 2920 C C . HIS A 1 370 ? 1.977 12.928 35.508 1.00 47.38 370 HIS A C 1
ATOM 2922 O O . HIS A 1 370 ? 2.858 12.875 36.367 1.00 47.38 370 HIS A O 1
ATOM 2928 N N . ALA A 1 371 ? 1.538 14.092 35.017 1.00 48.19 371 ALA A N 1
ATOM 2929 C CA . ALA A 1 371 ? 2.018 15.385 35.506 1.00 48.19 371 ALA A CA 1
ATOM 2930 C C . ALA A 1 371 ? 1.611 15.637 36.972 1.00 48.19 371 ALA A C 1
ATOM 2932 O O . ALA A 1 371 ? 2.395 16.185 37.750 1.00 48.19 371 ALA A O 1
ATOM 2933 N N . PHE A 1 372 ? 0.404 15.210 37.352 1.00 48.25 372 PHE A N 1
ATOM 2934 C CA . PHE A 1 372 ? -0.126 15.347 38.707 1.00 48.25 372 PHE A CA 1
ATOM 2935 C C . PHE A 1 372 ? 0.592 14.440 39.720 1.00 48.25 372 PHE A C 1
ATOM 2937 O O . PHE A 1 372 ? 0.984 14.914 40.787 1.00 48.25 372 PHE A O 1
ATOM 2944 N N . ASP A 1 373 ? 0.842 13.175 39.373 1.00 44.53 373 ASP A N 1
ATOM 2945 C CA . ASP A 1 373 ? 1.540 12.227 40.253 1.00 44.53 373 ASP A CA 1
ATOM 2946 C C . ASP A 1 373 ? 2.989 12.659 40.523 1.00 44.53 373 ASP A C 1
ATOM 2948 O O . ASP A 1 373 ? 3.442 12.632 41.669 1.00 44.53 373 ASP A O 1
ATOM 2952 N N . LEU A 1 374 ? 3.702 13.156 39.499 1.00 46.59 374 LEU A N 1
ATOM 2953 C CA . LEU A 1 374 ? 5.072 13.650 39.672 1.00 46.59 374 LEU A CA 1
ATOM 2954 C C . LEU A 1 374 ? 5.122 14.897 40.574 1.00 46.59 374 LEU A C 1
ATOM 2956 O O . LEU A 1 374 ? 6.014 15.025 41.421 1.00 46.59 374 LEU A O 1
ATOM 2960 N N . PHE A 1 375 ? 4.139 15.794 40.441 1.00 49.56 375 PHE A N 1
ATOM 2961 C CA . PHE A 1 375 ? 3.995 16.964 41.308 1.00 49.56 375 PHE A CA 1
ATOM 2962 C C . PHE A 1 375 ? 3.763 16.565 42.773 1.00 49.56 375 PHE A C 1
ATOM 2964 O O . PHE A 1 375 ? 4.425 17.108 43.662 1.00 49.56 375 PHE A O 1
ATOM 2971 N N . LEU A 1 376 ? 2.908 15.568 43.027 1.00 51.19 376 LEU A N 1
ATOM 2972 C CA . LEU A 1 376 ? 2.668 15.036 44.373 1.00 51.19 376 LEU A CA 1
ATOM 2973 C C . LEU A 1 376 ? 3.924 14.423 45.011 1.00 51.19 376 LEU A C 1
ATOM 2975 O O . LEU A 1 376 ? 4.071 14.490 46.229 1.00 51.19 376 LEU A O 1
ATOM 2979 N N . THR A 1 377 ? 4.857 13.883 44.223 1.00 52.44 377 THR A N 1
ATOM 2980 C CA . THR A 1 377 ? 6.152 13.402 44.741 1.00 52.44 377 THR A CA 1
ATOM 2981 C C . THR A 1 377 ? 7.147 14.516 45.076 1.00 52.44 377 THR A C 1
ATOM 2983 O O . THR A 1 377 ? 7.904 14.384 46.037 1.00 52.44 377 THR A O 1
ATOM 2986 N N . ILE A 1 378 ? 7.175 15.616 44.315 1.00 53.75 378 ILE A N 1
ATOM 2987 C CA . ILE A 1 378 ? 8.189 16.679 44.474 1.00 53.75 378 ILE A CA 1
ATOM 2988 C C . ILE A 1 378 ? 7.775 17.705 45.539 1.00 53.75 378 ILE A C 1
ATOM 2990 O O . ILE A 1 378 ? 8.614 18.194 46.303 1.00 53.75 378 ILE A O 1
ATOM 2994 N N . GLN A 1 379 ? 6.481 18.023 45.624 1.00 60.25 379 GLN A N 1
ATOM 2995 C CA . GLN A 1 379 ? 5.956 19.059 46.517 1.00 60.25 379 GLN A CA 1
ATOM 2996 C C . GLN A 1 379 ? 6.307 18.841 48.011 1.00 60.25 379 GLN A C 1
ATOM 2998 O O . GLN A 1 379 ? 6.730 19.808 48.652 1.00 60.25 379 GLN A O 1
ATOM 3003 N N . PRO A 1 380 ? 6.204 17.628 48.596 1.00 58.66 380 PRO A N 1
ATOM 3004 C CA . PRO A 1 380 ? 6.499 17.408 50.014 1.00 58.66 380 PRO A CA 1
ATOM 3005 C C . PRO A 1 380 ? 7.981 17.610 50.344 1.00 58.66 380 PRO A C 1
ATOM 3007 O O . PRO A 1 380 ? 8.311 18.150 51.399 1.00 58.66 380 PRO A O 1
ATOM 3010 N N . VAL A 1 381 ? 8.875 17.222 49.428 1.00 64.12 381 VAL A N 1
ATOM 3011 C CA . VAL A 1 381 ? 10.330 17.351 49.599 1.00 64.12 381 VAL A CA 1
ATOM 3012 C C . VAL A 1 381 ? 10.739 18.822 49.583 1.00 64.12 381 VAL A C 1
ATOM 3014 O O . VAL A 1 381 ? 11.465 19.276 50.468 1.00 64.12 381 VAL A O 1
ATOM 3017 N N . LEU A 1 382 ? 10.224 19.591 48.620 1.00 61.22 382 LEU A N 1
ATOM 3018 C CA . LEU A 1 382 ? 10.502 21.024 48.522 1.00 61.22 382 LEU A CA 1
ATOM 3019 C C . LEU A 1 382 ? 9.959 21.785 49.743 1.00 61.22 382 LEU A C 1
ATOM 3021 O O . LEU A 1 382 ? 10.645 22.646 50.299 1.00 61.22 382 LEU A O 1
ATOM 3025 N N . LEU A 1 383 ? 8.751 21.431 50.198 1.00 63.50 383 LEU A N 1
ATOM 3026 C CA . LEU A 1 383 ? 8.129 22.021 51.383 1.00 63.50 383 LEU A CA 1
ATOM 3027 C C . LEU A 1 383 ? 8.927 21.708 52.657 1.00 63.50 383 LEU A C 1
ATOM 3029 O O . LEU A 1 383 ? 9.143 22.597 53.481 1.00 63.50 383 LEU A O 1
ATOM 3033 N N . ALA A 1 384 ? 9.416 20.474 52.805 1.00 64.12 384 ALA A N 1
ATOM 3034 C CA . ALA A 1 384 ? 10.252 20.069 53.932 1.00 64.12 384 ALA A CA 1
ATOM 3035 C C . ALA A 1 384 ? 11.596 20.816 53.956 1.00 64.12 384 ALA A C 1
ATOM 3037 O O . ALA A 1 384 ? 12.014 21.286 55.016 1.00 64.12 384 ALA A O 1
ATOM 3038 N N . LEU A 1 385 ? 12.245 20.991 52.798 1.00 67.19 385 LEU A N 1
ATOM 3039 C CA . LEU A 1 385 ? 13.500 21.743 52.678 1.00 67.19 385 LEU A CA 1
ATOM 3040 C C . LEU A 1 385 ? 13.322 23.220 53.048 1.00 67.19 385 LEU A C 1
ATOM 3042 O O . LEU A 1 385 ? 14.096 23.756 53.843 1.00 67.19 385 LEU A O 1
ATOM 3046 N N . LEU A 1 386 ? 12.274 23.866 52.525 1.00 63.50 386 LEU A N 1
ATOM 3047 C CA . LEU A 1 386 ? 11.946 25.255 52.855 1.00 63.50 386 LEU A CA 1
ATOM 3048 C C . LEU A 1 386 ? 11.622 25.417 54.344 1.00 63.50 386 LEU A C 1
ATOM 3050 O O . LEU A 1 386 ? 12.130 26.332 54.991 1.00 63.50 386 LEU A O 1
ATOM 3054 N N . THR A 1 387 ? 10.840 24.496 54.911 1.00 64.25 387 THR A N 1
ATOM 3055 C CA . THR A 1 387 ? 10.508 24.510 56.341 1.00 64.25 387 THR A CA 1
ATOM 3056 C C . THR A 1 387 ? 11.762 24.344 57.198 1.00 64.25 387 THR A C 1
ATOM 3058 O O . THR A 1 387 ? 11.971 25.110 58.139 1.00 64.25 387 THR A O 1
ATOM 3061 N N . GLY A 1 388 ? 12.637 23.394 56.854 1.00 66.94 388 GLY A N 1
ATOM 3062 C CA . GLY A 1 388 ? 13.913 23.186 57.539 1.00 66.94 388 GLY A CA 1
ATOM 3063 C C . GLY A 1 388 ? 14.805 24.428 57.497 1.00 66.94 388 GLY A C 1
ATOM 3064 O O . GLY A 1 388 ? 15.367 24.821 58.520 1.00 66.94 388 GLY A O 1
ATOM 3065 N N . PHE A 1 389 ? 14.864 25.106 56.349 1.00 68.81 389 PHE A N 1
ATOM 3066 C CA . PHE A 1 389 ? 15.603 26.357 56.191 1.00 68.81 389 PHE A CA 1
ATOM 3067 C C . PHE A 1 389 ? 15.031 27.484 57.067 1.00 68.81 389 PHE A C 1
ATOM 3069 O O . PHE A 1 389 ? 15.778 28.162 57.779 1.00 68.81 389 PHE A O 1
ATOM 3076 N N . CYS A 1 390 ? 13.704 27.643 57.105 1.00 63.72 390 CYS A N 1
ATOM 3077 C CA . CYS A 1 390 ? 13.040 28.614 57.977 1.00 63.72 390 CYS A CA 1
ATOM 3078 C C . CYS A 1 390 ? 13.284 28.328 59.470 1.00 63.72 390 CYS A C 1
ATOM 3080 O O . CYS A 1 390 ? 13.555 29.260 60.233 1.00 63.72 390 CYS A O 1
ATOM 3082 N N . ILE A 1 391 ? 13.241 27.056 59.890 1.00 65.69 391 ILE A N 1
ATOM 3083 C CA . ILE A 1 391 ? 13.559 26.641 61.267 1.00 65.69 391 ILE A CA 1
ATOM 3084 C C . ILE A 1 391 ? 15.015 26.974 61.604 1.00 65.69 391 ILE A C 1
ATOM 3086 O O . ILE A 1 391 ? 15.283 27.524 62.674 1.00 65.69 391 ILE A O 1
ATOM 3090 N N . ALA A 1 392 ? 15.954 26.675 60.703 1.00 68.38 392 ALA A N 1
ATOM 3091 C CA . ALA A 1 392 ? 17.376 26.922 60.917 1.00 68.38 392 ALA A CA 1
ATOM 3092 C C . ALA A 1 392 ? 17.666 28.415 61.126 1.00 68.38 392 ALA A C 1
ATOM 3094 O O . ALA A 1 392 ? 18.299 28.786 62.120 1.00 68.38 392 ALA A O 1
ATOM 3095 N N . ILE A 1 393 ? 17.125 29.276 60.255 1.00 64.88 393 ILE A N 1
ATOM 3096 C CA . ILE A 1 393 ? 17.242 30.733 60.398 1.00 64.88 393 ILE A CA 1
ATOM 3097 C C . ILE A 1 393 ? 16.630 31.181 61.726 1.00 64.88 393 ILE A C 1
ATOM 3099 O O . ILE A 1 393 ? 17.267 31.901 62.494 1.00 64.88 393 ILE A O 1
ATOM 3103 N N . PHE A 1 394 ? 15.422 30.729 62.060 1.00 64.25 394 PHE A N 1
ATOM 3104 C CA . PHE A 1 394 ? 14.780 31.150 63.303 1.00 64.25 394 PHE A CA 1
ATOM 3105 C C . PHE A 1 394 ? 15.569 30.742 64.556 1.00 64.25 394 PHE A C 1
ATOM 3107 O O . PHE A 1 394 ? 15.741 31.542 65.482 1.00 64.25 394 PHE A O 1
ATOM 3114 N N . CYS A 1 395 ? 16.099 29.519 64.575 1.00 67.00 395 CYS A N 1
ATOM 3115 C CA . CYS A 1 395 ? 16.909 29.002 65.671 1.00 67.00 395 CYS A CA 1
ATOM 3116 C C . CYS A 1 395 ? 18.221 29.770 65.864 1.00 67.00 395 CYS A C 1
ATOM 3118 O O . CYS A 1 395 ? 18.697 29.847 67.000 1.00 67.00 395 CYS A O 1
ATOM 3120 N N . GLN A 1 396 ? 18.800 30.339 64.804 1.00 66.88 396 GLN A N 1
ATOM 3121 C CA . GLN A 1 396 ? 19.988 31.191 64.912 1.00 66.88 396 GLN A CA 1
ATOM 3122 C C . GLN A 1 396 ? 19.658 32.574 65.481 1.00 66.88 396 GLN A C 1
ATOM 3124 O O . GLN A 1 396 ? 20.434 33.137 66.252 1.00 66.88 396 GLN A O 1
ATOM 3129 N N . VAL A 1 397 ? 18.494 33.115 65.130 1.00 62.44 397 VAL A N 1
ATOM 3130 C CA . VAL A 1 397 ? 18.150 34.510 65.412 1.00 62.44 397 VAL A CA 1
ATOM 3131 C C . VAL A 1 397 ? 17.499 34.676 66.799 1.00 62.44 397 VAL A C 1
ATOM 3133 O O . VAL A 1 397 ? 17.728 35.675 67.485 1.00 62.44 397 VAL A O 1
ATOM 3136 N N . VAL A 1 398 ? 16.717 33.701 67.271 1.00 64.19 398 VAL A N 1
ATOM 3137 C CA . VAL A 1 398 ? 16.032 33.778 68.573 1.00 64.19 398 VAL A CA 1
ATOM 3138 C C . VAL A 1 398 ? 16.864 33.122 69.676 1.00 64.19 398 VAL A C 1
ATOM 3140 O O . VAL A 1 398 ? 17.345 32.008 69.526 1.00 64.19 398 VAL A O 1
ATOM 3143 N N . ARG A 1 399 ? 17.038 33.784 70.830 1.00 62.88 399 ARG A N 1
ATOM 3144 C CA . ARG A 1 399 ? 17.823 33.236 71.962 1.00 62.88 399 ARG A CA 1
ATOM 3145 C C . ARG A 1 399 ? 17.002 32.417 72.964 1.00 62.88 399 ARG A C 1
ATOM 3147 O O . ARG A 1 399 ? 17.557 31.563 73.648 1.00 62.88 399 ARG A O 1
ATOM 3154 N N . SER A 1 400 ? 15.689 32.639 73.041 1.00 71.31 400 SER A N 1
ATOM 3155 C CA . SER A 1 400 ? 14.809 31.940 73.989 1.00 71.31 400 SER A CA 1
ATOM 3156 C C . SER A 1 400 ? 14.586 30.479 73.587 1.00 71.31 400 SER A C 1
ATOM 3158 O O . SER A 1 400 ? 14.090 30.205 72.495 1.00 71.31 400 SER A O 1
ATOM 3160 N N . ARG A 1 401 ? 14.908 29.539 74.488 1.00 69.19 401 ARG A N 1
ATOM 3161 C CA . ARG A 1 401 ? 14.695 28.094 74.273 1.00 69.19 401 ARG A CA 1
ATOM 3162 C C . ARG A 1 401 ? 13.213 27.734 74.145 1.00 69.19 401 ARG A C 1
ATOM 3164 O O . ARG A 1 401 ? 12.866 26.942 73.278 1.00 69.19 401 ARG A O 1
ATOM 3171 N N . ALA A 1 402 ? 12.345 28.359 74.942 1.00 65.50 402 ALA A N 1
ATOM 3172 C CA . ALA A 1 402 ? 10.905 28.100 74.901 1.00 65.50 402 ALA A CA 1
ATOM 3173 C C . ALA A 1 402 ? 10.283 28.511 73.554 1.00 65.50 402 ALA A C 1
ATOM 3175 O O . ALA A 1 402 ? 9.514 27.752 72.973 1.00 65.50 402 ALA A O 1
ATOM 3176 N N . LEU A 1 403 ? 10.682 29.669 73.004 1.00 63.78 403 LEU A N 1
ATOM 3177 C CA . LEU A 1 403 ? 10.178 30.122 71.701 1.00 63.78 403 LEU A CA 1
ATOM 3178 C C . LEU A 1 403 ? 10.626 29.210 70.549 1.00 63.78 403 LEU A C 1
ATOM 3180 O O . LEU A 1 403 ? 9.851 28.989 69.623 1.00 63.78 403 LEU A O 1
ATOM 3184 N N . LYS A 1 404 ? 11.854 28.672 70.603 1.00 68.69 404 LYS A N 1
ATOM 3185 C CA . LYS A 1 404 ? 12.347 27.720 69.593 1.00 68.69 404 LYS A CA 1
ATOM 3186 C C . LYS A 1 404 ? 11.495 26.460 69.553 1.00 68.69 404 LYS A C 1
ATOM 3188 O O . LYS A 1 404 ? 11.085 26.046 68.476 1.00 68.69 404 LYS A O 1
ATOM 3193 N N . ILE A 1 405 ? 11.202 25.886 70.720 1.00 69.19 405 ILE A N 1
ATOM 3194 C CA . ILE A 1 405 ? 10.426 24.645 70.826 1.00 69.19 405 ILE A CA 1
ATOM 3195 C C . ILE A 1 405 ? 9.001 24.862 70.307 1.00 69.19 405 ILE A C 1
ATOM 3197 O O . ILE A 1 405 ? 8.564 24.115 69.435 1.00 69.19 405 ILE A O 1
ATOM 3201 N N . CYS A 1 406 ? 8.308 25.917 70.755 1.00 67.38 406 CYS A N 1
ATOM 3202 C CA . CYS A 1 406 ? 6.952 26.211 70.281 1.00 67.38 406 CYS A CA 1
ATOM 3203 C C . CYS A 1 406 ? 6.894 26.393 68.760 1.00 67.38 406 CYS A C 1
ATOM 3205 O O . CYS A 1 406 ? 5.973 25.907 68.110 1.00 67.38 406 CYS A O 1
ATOM 3207 N N . MET A 1 407 ? 7.889 27.065 68.181 1.00 65.25 407 MET A N 1
ATOM 3208 C CA . MET A 1 407 ? 7.890 27.339 66.751 1.00 65.25 407 MET A CA 1
ATOM 3209 C C . MET A 1 407 ? 8.251 26.120 65.898 1.00 65.25 407 MET A C 1
ATOM 3211 O O . MET A 1 407 ? 7.685 25.958 64.821 1.00 65.25 407 MET A O 1
ATOM 3215 N N . ILE A 1 408 ? 9.131 25.237 66.380 1.00 67.31 408 ILE A N 1
ATOM 3216 C CA . ILE A 1 408 ? 9.399 23.951 65.723 1.00 67.31 408 ILE A CA 1
ATOM 3217 C C . ILE A 1 408 ? 8.117 23.116 65.671 1.00 67.31 408 ILE A C 1
ATOM 3219 O O . ILE A 1 408 ? 7.737 22.662 64.596 1.00 67.31 408 ILE A O 1
ATOM 3223 N N . PHE A 1 409 ? 7.412 22.974 66.799 1.00 67.62 409 PHE A N 1
ATOM 3224 C CA . PHE A 1 409 ? 6.134 22.255 66.836 1.00 67.62 409 PHE A CA 1
ATOM 3225 C C . PHE A 1 409 ? 5.103 22.863 65.883 1.00 67.62 409 PHE A C 1
ATOM 3227 O O . PHE A 1 409 ? 4.413 22.134 65.174 1.00 67.62 409 PHE A O 1
ATOM 3234 N N . PHE A 1 410 ? 5.032 24.191 65.822 1.00 64.4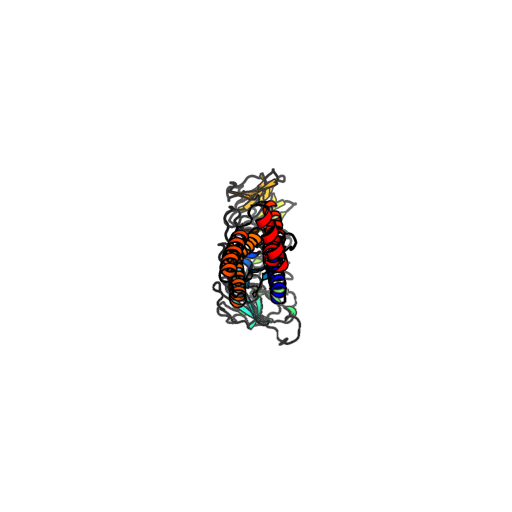4 410 PHE A N 1
ATOM 3235 C CA . PHE A 1 410 ? 4.092 24.890 64.954 1.00 64.44 410 PHE A CA 1
ATOM 3236 C C . PHE A 1 410 ? 4.406 24.699 63.461 1.00 64.44 410 PHE A C 1
ATOM 3238 O O . PHE A 1 410 ? 3.515 24.358 62.686 1.00 64.44 410 PHE A O 1
ATOM 3245 N N . LEU A 1 411 ? 5.671 24.854 63.053 1.00 63.91 411 LEU A N 1
ATOM 3246 C CA . LEU A 1 411 ? 6.093 24.663 61.661 1.00 63.91 411 LEU A CA 1
ATOM 3247 C C . LEU A 1 411 ? 5.954 23.199 61.221 1.00 63.91 411 LEU A C 1
ATOM 3249 O O . LEU A 1 411 ? 5.524 22.938 60.097 1.00 63.91 411 LEU A O 1
ATOM 3253 N N . LEU A 1 412 ? 6.236 22.241 62.109 1.00 65.44 412 LEU A N 1
ATOM 3254 C CA . LEU A 1 412 ? 5.998 20.818 61.852 1.00 65.44 412 LEU A CA 1
ATOM 3255 C C . LEU A 1 412 ? 4.502 20.513 61.689 1.00 65.44 412 LEU A C 1
ATOM 3257 O O . LEU A 1 412 ? 4.125 19.836 60.734 1.00 65.44 412 LEU A O 1
ATOM 3261 N N . ALA A 1 413 ? 3.642 21.059 62.555 1.00 63.12 413 ALA A N 1
ATOM 3262 C CA . ALA A 1 413 ? 2.192 20.903 62.444 1.00 63.12 413 ALA A CA 1
ATOM 3263 C C . ALA A 1 413 ? 1.652 21.511 61.139 1.00 63.12 413 ALA A C 1
ATOM 3265 O O . ALA A 1 413 ? 0.856 20.882 60.445 1.00 63.12 413 ALA A O 1
ATOM 3266 N N . GLN A 1 414 ? 2.131 22.696 60.752 1.00 62.06 414 GLN A N 1
ATOM 3267 C CA . GLN A 1 414 ? 1.747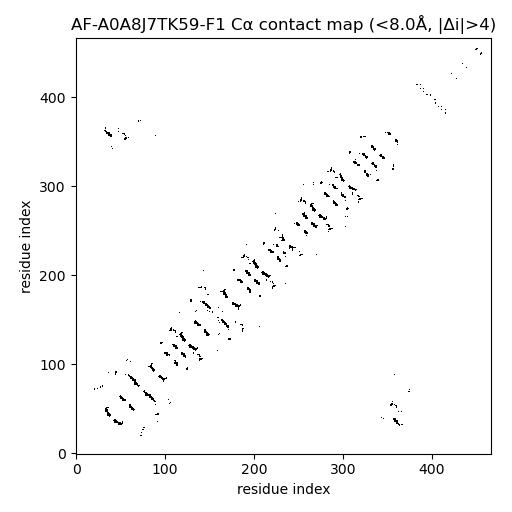 23.339 59.496 1.00 62.06 414 GLN A CA 1
ATOM 3268 C C . GLN A 1 414 ? 2.219 22.531 58.280 1.00 62.06 414 GLN A C 1
ATOM 3270 O O . GLN A 1 414 ? 1.466 22.375 57.322 1.00 62.06 414 GLN A O 1
ATOM 3275 N N . THR A 1 415 ? 3.428 21.963 58.331 1.00 62.69 415 THR A N 1
ATOM 3276 C CA . THR A 1 415 ? 3.949 21.087 57.270 1.00 62.69 415 THR A CA 1
ATOM 3277 C C . THR A 1 415 ? 3.088 19.834 57.131 1.00 62.69 415 THR A C 1
ATOM 3279 O O . THR A 1 415 ? 2.728 19.479 56.012 1.00 62.69 415 THR A O 1
ATOM 3282 N N . ALA A 1 416 ? 2.681 19.215 58.244 1.00 61.50 416 ALA A N 1
ATOM 3283 C CA . ALA A 1 416 ? 1.780 18.060 58.260 1.00 61.50 416 ALA A CA 1
ATOM 3284 C C . ALA A 1 416 ? 0.384 18.392 57.691 1.00 61.50 416 ALA A C 1
ATOM 3286 O O . ALA A 1 416 ? -0.165 17.635 56.895 1.00 61.50 416 ALA A O 1
ATOM 3287 N N . LEU A 1 417 ? -0.167 19.562 58.032 1.00 57.97 417 LEU A N 1
ATOM 3288 C CA . LEU A 1 417 ? -1.433 20.063 57.478 1.00 57.97 417 LEU A CA 1
ATOM 3289 C C . LEU A 1 417 ? -1.344 20.373 55.975 1.00 57.97 417 LEU A C 1
ATOM 3291 O O . LEU A 1 417 ? -2.301 20.150 55.237 1.00 57.97 417 LEU A O 1
ATOM 3295 N N . LEU A 1 418 ? -0.203 20.882 55.504 1.00 54.75 418 LEU A N 1
ATOM 3296 C CA . LEU A 1 418 ? 0.024 21.216 54.094 1.00 54.75 418 LEU A CA 1
ATOM 3297 C C . LEU A 1 418 ? 0.356 20.000 53.219 1.00 54.75 418 LEU A C 1
ATOM 3299 O O . LEU A 1 418 ? 0.143 20.072 52.007 1.00 54.75 418 LEU A O 1
ATOM 3303 N N . SER A 1 419 ? 0.856 18.915 53.818 1.00 55.19 419 SER A N 1
ATOM 3304 C CA . SER A 1 419 ? 1.160 17.645 53.142 1.00 55.19 419 SER A CA 1
ATOM 3305 C C . SER A 1 419 ? -0.039 16.693 53.062 1.00 55.19 419 SER A C 1
ATOM 3307 O O . SER A 1 419 ? 0.050 15.666 52.391 1.00 55.19 419 SER A O 1
ATOM 3309 N N . TYR A 1 420 ? -1.182 17.048 53.661 1.00 53.91 420 TYR A N 1
ATOM 3310 C CA . TYR A 1 420 ? -2.428 16.311 53.461 1.00 53.91 420 TYR A CA 1
ATOM 3311 C C . TYR A 1 420 ? -2.938 16.502 52.019 1.00 53.91 420 TYR A C 1
ATOM 3313 O O . TYR A 1 420 ? -3.130 17.648 51.590 1.00 53.91 420 TYR A O 1
ATOM 3321 N N . PRO A 1 421 ? -3.178 15.419 51.257 1.00 48.25 421 PRO A N 1
ATOM 3322 C CA . PRO A 1 421 ? -3.681 15.528 49.896 1.00 48.25 421 PRO A CA 1
ATOM 3323 C C . PRO A 1 421 ? -5.104 16.090 49.935 1.00 48.25 421 PRO A C 1
ATOM 3325 O O . PRO A 1 421 ? -5.993 15.518 50.563 1.00 48.25 421 PRO A O 1
ATOM 3328 N N . SER A 1 422 ? -5.341 17.222 49.268 1.00 48.97 422 SER A N 1
ATOM 3329 C CA . SER A 1 422 ? -6.668 17.837 49.154 1.00 48.97 422 SER A CA 1
ATOM 3330 C C . SER A 1 422 ? -7.532 17.074 48.147 1.00 48.97 422 SER A C 1
ATOM 3332 O O . SER A 1 422 ? -7.937 17.598 47.112 1.00 48.97 422 SER A O 1
ATOM 3334 N N . GLY A 1 423 ? -7.803 15.809 48.449 1.00 42.34 423 GLY A N 1
ATOM 3335 C CA . GLY A 1 423 ? -8.906 15.061 47.879 1.00 42.34 423 GLY A CA 1
ATOM 3336 C C . GLY A 1 423 ? -10.176 15.436 48.634 1.00 42.34 423 GLY A C 1
ATOM 3337 O O . GLY A 1 423 ? -10.444 14.880 49.687 1.00 42.34 423 GLY A O 1
ATOM 3338 N N . HIS A 1 424 ? -10.949 16.369 48.076 1.00 38.66 424 HIS A N 1
ATOM 3339 C CA . HIS A 1 424 ? -12.366 16.608 48.401 1.00 38.66 424 HIS A CA 1
ATOM 3340 C C . HIS A 1 424 ? -12.640 17.524 49.609 1.00 38.66 424 HIS A C 1
ATOM 3342 O O . HIS A 1 424 ? -12.921 17.077 50.715 1.00 38.66 424 HIS A O 1
ATOM 3348 N N . SER A 1 425 ? -12.620 18.843 49.374 1.00 36.34 425 SER A N 1
ATOM 3349 C CA . SER A 1 425 ? -13.661 19.803 49.810 1.00 36.34 425 SER A CA 1
ATOM 3350 C C . SER A 1 425 ? -13.129 21.243 49.818 1.00 36.34 425 SER A C 1
ATOM 3352 O O . SER A 1 425 ? -12.025 21.518 50.296 1.00 36.34 425 SER A O 1
ATOM 3354 N N . HIS A 1 426 ? -13.970 22.186 49.370 1.00 42.19 426 HIS A N 1
ATOM 3355 C CA . HIS A 1 426 ? -13.791 23.646 49.499 1.00 42.19 426 HIS A CA 1
ATOM 3356 C C . HIS A 1 426 ? -13.552 24.128 50.948 1.00 42.19 426 HIS A C 1
ATOM 3358 O O . HIS A 1 426 ? -13.181 25.277 51.174 1.00 42.19 426 HIS A O 1
ATOM 3364 N N . ILE A 1 427 ? -13.750 23.248 51.932 1.00 38.53 427 ILE A N 1
ATOM 3365 C CA . ILE A 1 427 ? -13.602 23.508 53.364 1.00 38.53 427 ILE A CA 1
ATOM 3366 C C . ILE A 1 427 ? -12.119 23.664 53.747 1.00 38.53 427 ILE A C 1
ATOM 3368 O O . ILE A 1 427 ? -11.784 24.471 54.613 1.00 38.53 427 ILE A O 1
ATOM 3372 N N . THR A 1 428 ? -11.206 22.967 53.061 1.00 49.19 428 THR A N 1
ATOM 3373 C CA . THR A 1 428 ? -9.768 22.999 53.391 1.00 49.19 428 THR A CA 1
ATOM 3374 C C . THR A 1 428 ? -9.116 24.354 53.109 1.00 49.19 428 THR A C 1
ATOM 3376 O O . THR A 1 428 ? -8.329 24.833 53.923 1.00 49.19 428 THR A O 1
ATOM 3379 N N . THR A 1 429 ? -9.468 25.033 52.017 1.00 45.31 429 THR A N 1
ATOM 3380 C CA . THR A 1 429 ? -8.890 26.341 51.661 1.00 45.31 429 THR A CA 1
ATOM 3381 C C . THR A 1 429 ? -9.333 27.470 52.594 1.00 45.31 429 THR A C 1
ATOM 3383 O O . THR A 1 429 ? -8.515 28.330 52.917 1.00 45.31 429 THR A O 1
ATOM 3386 N N . GLN A 1 430 ? -10.577 27.453 53.089 1.00 41.53 430 GLN A N 1
ATOM 3387 C CA . GLN A 1 430 ? -11.072 28.462 54.038 1.00 41.53 430 GLN A CA 1
ATOM 3388 C C . GLN A 1 430 ? -10.526 28.260 55.461 1.00 41.53 430 GLN A C 1
ATOM 3390 O O . GLN A 1 430 ? -10.118 29.234 56.097 1.00 41.53 430 GLN A O 1
ATOM 3395 N N . LEU A 1 431 ? -10.425 27.009 55.935 1.00 44.59 431 LEU A N 1
ATOM 3396 C CA . LEU A 1 431 ? -9.784 26.694 57.221 1.00 44.59 431 LEU A CA 1
ATOM 3397 C C . LEU A 1 431 ? -8.297 27.078 57.235 1.00 44.59 431 LEU A C 1
ATOM 3399 O O . LEU A 1 431 ? -7.805 27.616 58.224 1.00 44.59 431 LEU A O 1
ATOM 3403 N N . LEU A 1 432 ? -7.583 26.876 56.124 1.00 49.53 432 LEU A N 1
ATOM 3404 C CA . LEU A 1 432 ? -6.180 27.279 55.989 1.00 49.53 432 LEU A CA 1
ATOM 3405 C C . LEU A 1 432 ? -5.992 28.802 55.990 1.00 49.53 432 LEU A C 1
ATOM 3407 O O . LEU A 1 432 ? -5.003 29.291 56.535 1.00 49.53 432 LEU A O 1
ATOM 3411 N N . TRP A 1 433 ? -6.935 29.565 55.433 1.00 45.47 433 TRP A N 1
ATOM 3412 C CA . TRP A 1 433 ? -6.926 31.031 55.518 1.00 45.47 433 TRP A CA 1
ATOM 3413 C C . TRP A 1 433 ? -7.092 31.514 56.966 1.00 45.47 433 TRP A C 1
ATOM 3415 O O . TRP A 1 433 ? -6.372 32.405 57.418 1.00 45.47 433 TRP A O 1
ATOM 3425 N N . TRP A 1 434 ? -7.970 30.856 57.727 1.00 43.22 434 TRP A N 1
ATOM 3426 C CA . TRP A 1 434 ? -8.150 31.098 59.161 1.00 43.22 434 TRP A CA 1
ATOM 3427 C C . TRP A 1 434 ? -6.898 30.767 59.985 1.00 43.22 434 TRP A C 1
ATOM 3429 O O . TRP A 1 434 ? -6.473 31.579 60.814 1.00 43.22 434 TRP A O 1
ATOM 3439 N N . CYS A 1 435 ? -6.263 29.621 59.725 1.00 49.53 435 CYS A N 1
ATOM 3440 C CA . CYS A 1 435 ? -5.029 29.218 60.402 1.00 49.53 435 CYS A CA 1
ATOM 3441 C C . CYS A 1 435 ? -3.845 30.148 60.088 1.00 49.53 435 CYS A C 1
ATOM 3443 O O . CYS A 1 435 ? -3.043 30.424 60.979 1.00 49.53 435 CYS A O 1
ATOM 3445 N N . ASN A 1 436 ? -3.744 30.659 58.856 1.00 51.22 436 ASN A N 1
ATOM 3446 C CA . ASN A 1 436 ? -2.629 31.514 58.439 1.00 51.22 436 ASN A CA 1
ATOM 3447 C C . ASN A 1 436 ? -2.800 32.994 58.831 1.00 51.22 436 ASN A C 1
ATOM 3449 O O . ASN A 1 436 ? -1.801 33.663 59.086 1.00 51.22 436 ASN A O 1
ATOM 3453 N N . GLY A 1 437 ? -4.030 33.519 58.895 1.00 50.06 437 GLY A N 1
ATOM 3454 C CA . GLY A 1 437 ? -4.280 34.937 59.197 1.00 50.06 437 GLY A CA 1
ATOM 3455 C C . GLY A 1 437 ? -4.536 35.238 60.677 1.00 50.06 437 GLY A C 1
ATOM 3456 O O . GLY A 1 437 ? -3.891 36.106 61.265 1.00 50.06 437 GLY A O 1
ATOM 3457 N N . VAL A 1 438 ? -5.478 34.520 61.297 1.00 44.75 438 VAL A N 1
ATOM 3458 C CA . VAL A 1 438 ? -6.008 34.859 62.634 1.00 44.75 438 VAL A CA 1
ATOM 3459 C C . VAL A 1 438 ? -5.283 34.089 63.740 1.00 44.75 438 VAL A C 1
ATOM 3461 O O . VAL A 1 438 ? -5.006 34.643 64.805 1.00 44.75 438 VAL A O 1
ATOM 3464 N N . GLY A 1 439 ? -4.889 32.840 63.466 1.00 52.88 439 GLY A N 1
ATOM 3465 C CA . GLY A 1 439 ? -4.207 31.972 64.432 1.00 52.88 439 GLY A CA 1
ATOM 3466 C C . GLY A 1 439 ? -2.812 32.446 64.865 1.00 52.88 439 GLY A C 1
ATOM 3467 O O . GLY A 1 439 ? -2.349 32.057 65.933 1.00 52.88 439 GLY A O 1
ATOM 3468 N N . LEU A 1 440 ? -2.152 33.302 64.077 1.00 52.75 440 LEU A N 1
ATOM 3469 C CA . LEU A 1 440 ? -0.765 33.743 64.305 1.00 52.75 440 LEU A CA 1
ATOM 3470 C C . LEU A 1 440 ? -0.640 35.181 64.806 1.00 52.75 440 LEU A C 1
ATOM 3472 O O . LEU A 1 440 ? 0.262 35.476 65.594 1.00 52.75 440 LEU A O 1
ATOM 3476 N N . PHE A 1 441 ? -1.549 36.071 64.403 1.00 50.62 441 PHE A N 1
ATOM 3477 C CA . PHE A 1 441 ? -1.530 37.443 64.902 1.00 50.62 441 PHE A CA 1
ATOM 3478 C C . PHE A 1 441 ? -1.803 37.480 66.406 1.00 50.62 441 PHE A C 1
ATOM 3480 O O . PHE A 1 441 ? -1.122 38.204 67.124 1.00 50.62 441 PHE A O 1
ATOM 3487 N N . LEU A 1 442 ? -2.727 36.650 66.903 1.00 48.16 442 LEU A N 1
ATOM 3488 C CA . LEU A 1 442 ? -3.101 36.639 68.316 1.00 48.16 442 LEU A CA 1
ATOM 3489 C C . LEU A 1 442 ? -1.943 36.225 69.245 1.00 48.16 442 LEU A C 1
ATOM 3491 O O . LEU A 1 442 ? -1.625 36.998 70.143 1.00 48.16 442 LEU A O 1
ATOM 3495 N N . PRO A 1 443 ? -1.251 35.082 69.052 1.00 53.72 443 PRO A N 1
ATOM 3496 C CA . PRO A 1 443 ? -0.192 34.653 69.969 1.00 53.72 443 PRO A CA 1
ATOM 3497 C C . PRO A 1 443 ? 1.044 35.556 69.926 1.00 53.72 443 PRO A C 1
ATOM 3499 O O . PRO A 1 443 ? 1.655 35.806 70.964 1.00 53.72 443 PRO A O 1
ATOM 3502 N N . LEU A 1 444 ? 1.406 36.083 68.750 1.00 53.66 444 LEU A N 1
ATOM 3503 C CA . LEU A 1 444 ? 2.526 37.019 68.608 1.00 53.66 444 LEU A CA 1
ATOM 3504 C C . LEU A 1 444 ? 2.198 38.395 69.200 1.00 53.66 444 LEU A C 1
ATOM 3506 O O . LEU A 1 444 ? 3.056 38.982 69.860 1.00 53.66 444 LEU A O 1
ATOM 3510 N N . LEU A 1 445 ? 0.966 38.887 69.028 1.00 54.66 445 LEU A N 1
ATOM 3511 C CA . LEU A 1 445 ? 0.484 40.110 69.674 1.00 54.66 445 LEU A CA 1
ATOM 3512 C C . LEU A 1 445 ? 0.424 39.931 71.196 1.00 54.66 445 LEU A C 1
ATOM 3514 O O . LEU A 1 445 ? 0.877 40.805 71.926 1.00 54.66 445 LEU A O 1
ATOM 3518 N N . VAL A 1 446 ? -0.054 38.781 71.676 1.00 55.22 446 VAL A N 1
ATOM 3519 C CA . VAL A 1 446 ? -0.068 38.418 73.099 1.00 55.22 446 VAL A CA 1
ATOM 3520 C C . VAL A 1 446 ? 1.361 38.402 73.643 1.00 55.22 446 VAL A C 1
ATOM 3522 O O . VAL A 1 446 ? 1.663 39.143 74.573 1.00 55.22 446 VAL A O 1
ATOM 3525 N N . LEU A 1 447 ? 2.291 37.670 73.026 1.00 55.62 447 LEU A N 1
ATOM 3526 C CA . LEU A 1 447 ? 3.695 37.637 73.456 1.00 55.62 447 LEU A CA 1
ATOM 3527 C C . LEU A 1 447 ? 4.366 39.021 73.408 1.00 55.62 447 LEU A C 1
ATOM 3529 O O . LEU A 1 447 ? 5.173 39.334 74.283 1.00 55.62 447 LEU A O 1
ATOM 3533 N N . TYR A 1 448 ? 4.020 39.865 72.433 1.00 62.19 448 TYR A N 1
ATOM 3534 C CA . TYR A 1 448 ? 4.501 41.244 72.334 1.00 62.19 448 TYR A CA 1
ATOM 3535 C C . TYR A 1 448 ? 3.956 42.139 73.458 1.00 62.19 448 TYR A C 1
ATOM 3537 O O . TYR A 1 448 ? 4.722 42.866 74.096 1.00 62.19 448 TYR A O 1
ATOM 3545 N N . LEU A 1 449 ? 2.653 42.063 73.742 1.00 54.84 449 LEU A N 1
ATOM 3546 C CA . LEU A 1 449 ? 2.007 42.809 74.824 1.00 54.84 449 LEU A CA 1
ATOM 3547 C C . LEU A 1 449 ? 2.547 42.367 76.193 1.00 54.84 449 LEU A C 1
ATOM 3549 O O . LEU A 1 449 ? 2.856 43.210 77.033 1.00 54.84 449 LEU A O 1
ATOM 3553 N N . PHE A 1 450 ? 2.777 41.066 76.389 1.00 56.25 450 PHE A N 1
ATOM 3554 C CA . PHE A 1 450 ? 3.349 40.513 77.620 1.00 56.25 450 PHE A CA 1
ATOM 3555 C C . PHE A 1 450 ? 4.828 40.857 77.840 1.00 56.25 450 PHE A C 1
ATOM 3557 O O . PHE A 1 450 ? 5.324 40.665 78.948 1.00 56.25 450 PHE A O 1
ATOM 3564 N N . GLN A 1 451 ? 5.551 41.379 76.846 1.00 57.81 451 GLN A N 1
ATOM 3565 C CA . GLN A 1 451 ? 6.925 41.860 77.036 1.00 57.81 451 GLN A CA 1
ATOM 3566 C C . GLN A 1 451 ? 7.011 43.328 77.469 1.00 57.81 451 GLN A C 1
ATOM 3568 O O . GLN A 1 451 ? 8.080 43.753 77.910 1.00 57.81 451 GLN A O 1
ATOM 3573 N N . ARG A 1 452 ? 5.916 44.101 77.411 1.00 64.31 452 ARG A N 1
ATOM 3574 C CA . ARG A 1 452 ? 5.935 45.495 77.872 1.00 64.31 452 ARG A CA 1
ATOM 3575 C C . ARG A 1 452 ? 5.834 45.571 79.404 1.00 64.31 452 ARG A C 1
ATOM 3577 O O . ARG A 1 452 ? 4.863 45.062 79.969 1.00 64.31 452 ARG A O 1
ATOM 3584 N N . PRO A 1 453 ? 6.784 46.233 80.093 1.00 66.44 453 PRO A N 1
ATOM 3585 C CA . PRO A 1 453 ? 6.777 46.329 81.556 1.00 66.44 453 PRO A CA 1
ATOM 3586 C C . PRO A 1 453 ? 5.521 47.027 82.102 1.00 66.44 453 PRO A C 1
ATOM 3588 O O . PRO A 1 453 ? 4.998 46.624 83.136 1.00 66.44 453 PRO A O 1
ATOM 3591 N N . GLU A 1 454 ? 4.969 47.990 81.360 1.00 71.19 454 GLU A N 1
ATOM 3592 C CA . GLU A 1 454 ? 3.728 48.706 81.698 1.00 71.19 454 GLU A CA 1
ATOM 3593 C C . GLU A 1 454 ? 2.499 47.783 81.761 1.00 71.19 454 GLU A C 1
ATOM 3595 O O . GLU A 1 454 ? 1.648 47.916 82.642 1.00 71.19 454 GLU A O 1
ATOM 3600 N N . ILE A 1 455 ? 2.414 46.816 80.844 1.00 63.16 455 ILE A N 1
ATOM 3601 C CA . ILE A 1 455 ? 1.305 45.858 80.765 1.00 63.16 455 ILE A CA 1
ATOM 3602 C C . ILE A 1 455 ? 1.448 44.806 81.867 1.00 63.16 455 ILE A C 1
ATOM 3604 O O . ILE A 1 455 ? 0.466 44.491 82.536 1.00 63.16 455 ILE A O 1
ATOM 3608 N N . LYS A 1 456 ? 2.674 44.334 82.136 1.00 63.84 456 LYS A N 1
ATOM 3609 C CA . LYS A 1 456 ? 2.951 43.447 83.278 1.00 63.84 456 LYS A CA 1
ATOM 3610 C C . LYS A 1 456 ? 2.557 44.085 84.611 1.00 63.84 456 LYS A C 1
ATOM 3612 O O . LYS A 1 456 ? 1.934 43.417 85.428 1.00 63.84 456 LYS A O 1
ATOM 3617 N N . ALA A 1 457 ? 2.872 45.366 84.811 1.00 70.62 457 ALA A N 1
ATOM 3618 C CA . ALA A 1 457 ? 2.523 46.092 86.031 1.00 70.62 457 ALA A CA 1
ATOM 3619 C C . ALA A 1 457 ? 1.001 46.253 86.200 1.00 70.62 457 ALA A C 1
ATOM 3621 O O . ALA A 1 457 ? 0.475 46.039 87.290 1.00 70.62 457 ALA A O 1
ATOM 3622 N N . ARG A 1 458 ? 0.273 46.561 85.115 1.00 67.94 458 ARG A N 1
ATOM 3623 C CA . ARG A 1 458 ? -1.198 46.655 85.140 1.00 67.94 458 ARG A CA 1
ATOM 3624 C C . ARG A 1 458 ? -1.874 45.310 85.400 1.00 67.94 458 ARG A C 1
ATOM 3626 O O . ARG A 1 458 ? -2.816 45.258 86.180 1.00 67.94 458 ARG A O 1
ATOM 3633 N N . ILE A 1 459 ? -1.386 44.230 84.794 1.00 63.19 459 ILE A N 1
ATOM 3634 C CA . ILE A 1 459 ? -1.919 42.880 85.018 1.00 63.19 459 ILE A CA 1
ATOM 3635 C C . ILE A 1 459 ? -1.629 42.418 86.451 1.00 63.19 459 ILE A C 1
ATOM 3637 O O . ILE A 1 459 ? -2.531 41.915 87.110 1.00 63.19 459 ILE A O 1
ATOM 3641 N N . ALA A 1 460 ? -0.423 42.657 86.974 1.00 65.44 460 ALA A N 1
ATOM 3642 C CA . ALA A 1 460 ? -0.084 42.345 88.364 1.00 65.44 460 ALA A CA 1
ATOM 3643 C C . ALA A 1 460 ? -0.969 43.109 89.367 1.00 65.44 460 ALA A C 1
ATOM 3645 O O . ALA A 1 460 ? -1.422 42.528 90.347 1.00 65.44 460 ALA A O 1
ATOM 3646 N N . ALA A 1 461 ? -1.280 44.381 89.093 1.00 70.38 461 ALA A N 1
ATOM 3647 C CA . ALA A 1 461 ? -2.192 45.178 89.915 1.00 70.38 461 ALA A CA 1
ATOM 3648 C C . ALA A 1 461 ? -3.656 44.695 89.848 1.00 70.38 461 ALA A C 1
ATOM 3650 O O . ALA A 1 461 ? -4.385 44.811 90.831 1.00 70.38 461 ALA A O 1
ATOM 3651 N N . ILE A 1 462 ? -4.091 44.153 88.704 1.00 68.62 462 ILE A N 1
ATOM 3652 C CA . ILE A 1 462 ? -5.422 43.549 88.538 1.00 68.62 462 ILE A CA 1
ATOM 3653 C C . ILE A 1 462 ? -5.500 42.210 89.282 1.00 68.62 462 ILE A C 1
ATOM 3655 O O . ILE A 1 462 ? -6.465 41.985 90.004 1.00 68.62 462 ILE A O 1
ATOM 3659 N N . ILE A 1 463 ? -4.472 41.363 89.172 1.00 66.75 463 ILE A N 1
ATOM 3660 C CA . ILE A 1 463 ? -4.379 40.085 89.895 1.00 66.75 463 ILE A CA 1
ATOM 3661 C C . ILE A 1 463 ? -4.372 40.329 91.410 1.00 66.75 463 ILE A C 1
ATOM 3663 O O . ILE A 1 463 ? -5.149 39.713 92.124 1.00 66.75 463 ILE A O 1
ATOM 3667 N N . ALA A 1 464 ? -3.602 41.310 91.894 1.00 69.00 464 ALA A N 1
ATOM 3668 C CA . ALA A 1 464 ? -3.567 41.665 93.315 1.00 69.00 464 ALA A CA 1
ATOM 3669 C C . ALA A 1 464 ? -4.900 42.225 93.858 1.00 69.00 464 ALA A C 1
ATOM 3671 O O . ALA A 1 464 ? -5.126 42.204 95.064 1.00 69.00 464 ALA A O 1
ATOM 3672 N N . ARG A 1 465 ? -5.783 42.745 92.992 1.00 67.75 465 ARG A N 1
ATOM 3673 C CA . ARG A 1 465 ? -7.132 43.208 93.367 1.00 67.75 465 ARG A CA 1
ATOM 3674 C C . ARG A 1 465 ? -8.192 42.111 93.329 1.00 67.75 465 ARG A C 1
ATOM 3676 O O . ARG A 1 465 ? -9.262 42.317 93.893 1.00 67.75 465 ARG A O 1
ATOM 3683 N N . LEU A 1 466 ? -7.928 41.004 92.643 1.00 66.31 466 LEU A N 1
ATOM 3684 C CA . LEU A 1 466 ? -8.882 39.908 92.469 1.00 66.31 466 LEU A CA 1
ATOM 3685 C C . LEU A 1 466 ? -8.742 38.805 93.530 1.00 66.31 466 LEU A C 1
ATOM 3687 O O . LEU A 1 466 ? -9.617 37.945 93.583 1.00 66.31 466 LEU A O 1
ATOM 3691 N N . GLY A 1 467 ? -7.729 38.895 94.403 1.00 44.19 467 GLY A N 1
ATOM 3692 C CA . GLY A 1 467 ? -7.422 37.891 95.426 1.00 44.19 467 GLY A CA 1
ATOM 3693 C C . GLY A 1 467 ? -6.510 36.811 94.879 1.00 44.19 467 GLY A C 1
ATOM 3694 O O . GLY A 1 467 ? -7.015 35.968 94.107 1.00 44.19 467 GLY A O 1
#

Mean predicted aligned error: 17.6 Å

Nearest PDB structures (foldseek):
  8f5o-assembly1_B  TM=2.595E-01  e=4.707E-06  Leishmania tarentolae
  4l8i-assembly1_A  TM=7.674E-01  e=9.677E+00  synthetic construct

Foldseek 3Di:
DVVVVVVVVLLVVVVVVLVLLPPDPPPDDPPFWQKWKAFQLGHTLEDRFFRDWAFDDPFKIKTKGQPDQDQPGSVGTDRPHQIDIFIAGPNSDTQAPDSFAWDPDEDPQWGWTDDPQFIFIAGSNNHTQGPGDFNDWDYADPQKIKTWHAPDPCPDDPRDDLQRTFIFIAGSNRHTQGDRDASDWAHADPQWIWTDDPQFIFIAGSNRDTQGDGDFNDWDHDDLQWIQTQQGIAGSNRHHPDGCVQVQWDDADPQWIWGDDPQWIFIAGVNRHTQADTFNDWDHDDPQKIWTHDPQFIFIDGSNHHTLGPGAFNDWAYDAPQWTWTQGPVRWIFIAGPNRHTSDTPPQPQWDNDDRSMTMGIDPVVSVVVSVVVCLVVVLVVLVVSLVVSLVVVVVPDDDPVVSVVVNVVSVVVSVLSNPPPPDDPVSVVVVVCCSPVVPCVVVVVVVLVPDPVSVVVVVVVVVVVD

Organism: NCBI:txid1906157

Sequence (467 aa):
MKLVLVFCLLFFWYSSVTALLRVPYALYSANENLYAYKRIDGQFLTPFIYDRADKFSKGFAHVCRSEFILPLGPLGISRLGPMRHGFVDSSGRFLYRTGKELEDDASEDLAIFSDVRKVGFIDRDGDVRIAPNFDHARPFCDGLAAVCRCSSNHIDGPLCSEIFGKWGFVDKSGTLVIPYRFASVADFSEGLAAFQFEGRYGFIDKTGAVVIAAKYKKHEAFSNGYARTDLGFIDKGGALKFPADWSDITSFSENRCTWRKDGKYYLLDEKFRTVSEGFDRLGNVHEGLCYFQKDGLFGYIDQNGRVIVTPQYLEAGQFCSGMALVKSKSGVLQSIDKLGRVLATVDDAKAENISENIYAVSDKALGYRHAFDLFLTIQPVLLALLTGFCIAIFCQVVRSRALKICMIFFLLAQTALLSYPSGHSHITTQLLWWCNGVGLFLPLLVLYLFQRPEIKARIAAIIARLG

InterPro domains:
  IPR032774 WG containing repeat [PF14903] (41-63)
  IPR032774 WG containing repeat [PF14903] (120-148)
  IPR032774 WG containing repeat [PF14903] (167-201)
  IPR032774 WG containing repeat [PF14903] (232-265)
  IPR032774 WG containing repeat [PF14903] (298-327)